Protein AF-T5AL82-F1 (afdb_monomer)

Radius of gyration: 29.07 Å; Cα contacts (8 Å, |Δi|>4): 959; chains: 1; bounding box: 71×79×79 Å

Structure (mmCIF, N/CA/C/O backbone):
data_AF-T5AL82-F1
#
_entry.id   AF-T5AL82-F1
#
loop_
_atom_site.group_PDB
_atom_site.id
_atom_site.type_symbol
_atom_site.label_atom_id
_atom_site.label_alt_id
_atom_site.label_comp_id
_atom_site.label_asym_id
_atom_site.label_entity_id
_atom_site.label_seq_id
_atom_site.pdbx_PDB_ins_code
_atom_site.Cartn_x
_atom_site.Cartn_y
_atom_site.Cartn_z
_atom_site.occupancy
_atom_site.B_iso_or_equiv
_atom_site.auth_seq_id
_atom_site.auth_comp_id
_atom_site.auth_asym_id
_atom_site.auth_atom_id
_atom_site.pdbx_PDB_model_num
ATOM 1 N N . MET A 1 1 ? -21.322 -21.524 13.231 1.00 63.53 1 MET A N 1
ATOM 2 C CA . MET A 1 1 ? -20.070 -21.260 12.496 1.00 63.53 1 MET A CA 1
ATOM 3 C C . MET A 1 1 ? -19.167 -22.462 12.692 1.00 63.53 1 MET A C 1
ATOM 5 O O . MET A 1 1 ? -19.103 -22.955 13.811 1.00 63.53 1 MET A O 1
ATOM 9 N N . THR A 1 2 ? -18.522 -22.931 11.628 1.00 70.38 2 THR A N 1
ATOM 10 C CA . THR A 1 2 ? -17.574 -24.053 11.644 1.00 70.38 2 THR A CA 1
ATOM 11 C C . THR A 1 2 ? -16.330 -23.557 10.926 1.00 70.38 2 THR A C 1
ATOM 13 O O . THR A 1 2 ? -16.463 -23.043 9.821 1.00 70.38 2 THR A O 1
ATOM 16 N N . LEU A 1 3 ? -15.159 -23.623 11.564 1.00 71.69 3 LEU A N 1
ATOM 17 C CA . LEU A 1 3 ? -13.972 -22.908 11.074 1.00 71.69 3 LEU A CA 1
ATOM 18 C C . LEU A 1 3 ? -13.303 -23.593 9.872 1.00 71.69 3 LEU A C 1
ATOM 20 O O . LEU A 1 3 ? -12.743 -22.909 9.027 1.00 71.69 3 LEU A O 1
ATOM 24 N N . GLY A 1 4 ? -13.414 -24.918 9.743 1.00 63.75 4 GLY A N 1
ATOM 25 C CA . GLY A 1 4 ? -12.887 -25.658 8.597 1.00 63.75 4 GLY A CA 1
ATOM 26 C C . GLY A 1 4 ? -13.668 -26.936 8.305 1.00 63.75 4 GLY A C 1
ATOM 27 O O . GLY A 1 4 ? -14.373 -27.456 9.171 1.00 63.75 4 GLY A O 1
ATOM 28 N N . THR A 1 5 ? -13.528 -27.431 7.075 1.00 57.62 5 THR A N 1
ATOM 29 C CA . THR A 1 5 ? -14.180 -28.652 6.562 1.00 57.62 5 THR A CA 1
ATOM 30 C C . THR A 1 5 ? -13.189 -29.645 5.939 1.00 57.62 5 THR A C 1
ATOM 32 O O . THR A 1 5 ? -13.616 -30.563 5.246 1.00 57.62 5 THR A O 1
ATOM 35 N N . ASP A 1 6 ? -11.883 -29.446 6.151 1.00 49.56 6 ASP A N 1
ATOM 36 C CA . ASP A 1 6 ? -10.809 -30.288 5.605 1.00 49.56 6 ASP A CA 1
ATOM 37 C C . ASP A 1 6 ? -10.928 -31.764 6.028 1.00 49.56 6 ASP A C 1
ATOM 39 O O . ASP A 1 6 ? -11.422 -32.085 7.111 1.00 49.56 6 ASP A O 1
ATOM 43 N N . ASP A 1 7 ? -10.428 -32.640 5.156 1.00 49.06 7 ASP A N 1
ATOM 44 C CA . ASP A 1 7 ? -10.637 -34.091 5.120 1.00 49.06 7 ASP A CA 1
ATOM 45 C C . ASP A 1 7 ? -10.522 -34.827 6.470 1.00 49.06 7 ASP A C 1
ATOM 47 O O . ASP A 1 7 ? -9.447 -35.254 6.881 1.00 49.06 7 ASP A O 1
ATOM 51 N N . ALA A 1 8 ? -11.675 -35.063 7.105 1.00 48.97 8 ALA A N 1
ATOM 52 C CA . ALA A 1 8 ? -11.978 -36.131 8.073 1.00 48.97 8 ALA A CA 1
ATOM 53 C C . ALA A 1 8 ? -11.085 -36.314 9.331 1.00 48.97 8 ALA A C 1
ATOM 55 O O . ALA A 1 8 ? -11.380 -37.192 10.145 1.00 48.97 8 ALA A O 1
ATOM 56 N N . GLU A 1 9 ? -10.034 -35.520 9.545 1.00 68.12 9 GLU A N 1
ATOM 57 C CA . GLU A 1 9 ? -9.151 -35.659 10.707 1.00 68.12 9 GLU A CA 1
ATOM 58 C C . GLU A 1 9 ? -9.795 -35.161 12.010 1.00 68.12 9 GLU A C 1
ATOM 60 O O . GLU A 1 9 ? -10.175 -33.995 12.149 1.00 68.12 9 GLU A O 1
ATOM 65 N N . SER A 1 10 ? -9.845 -36.041 13.012 1.00 83.88 10 SER A N 1
ATOM 66 C CA . SER A 1 10 ? -10.366 -35.720 14.342 1.00 83.88 10 SER A CA 1
ATOM 67 C C . SER A 1 10 ? -9.531 -34.652 15.049 1.00 83.88 10 SER A C 1
ATOM 69 O O . SER A 1 10 ? -8.334 -34.833 15.282 1.00 83.88 10 SER A O 1
ATOM 71 N N . VAL A 1 11 ? -10.188 -33.575 15.486 1.00 88.94 11 VAL A N 1
ATOM 72 C CA . VAL A 1 11 ? -9.633 -32.638 16.471 1.00 88.94 11 VAL A CA 1
ATOM 73 C C . VAL A 1 11 ? -9.728 -33.279 17.855 1.00 88.94 11 VAL A C 1
ATOM 75 O O . VAL A 1 11 ? -10.811 -33.652 18.302 1.00 88.94 11 VAL A O 1
ATOM 78 N N . LEU A 1 12 ? -8.585 -33.427 18.518 1.00 91.69 12 LEU A N 1
ATOM 79 C CA . LEU A 1 12 ? -8.435 -34.136 19.791 1.00 91.69 12 LEU A CA 1
ATOM 80 C C . LEU A 1 12 ? -8.218 -33.196 20.978 1.00 91.69 12 LEU A C 1
ATOM 82 O O . LEU A 1 12 ? -8.548 -33.547 22.107 1.00 91.69 12 LEU A O 1
ATOM 86 N N . SER A 1 13 ? -7.653 -32.013 20.737 1.00 93.25 13 SER A N 1
ATOM 87 C CA . SER A 1 13 ? -7.374 -31.026 21.780 1.00 93.25 13 SER A CA 1
ATOM 88 C C . SER A 1 13 ? -7.428 -29.598 21.238 1.00 93.25 13 SER A C 1
ATOM 90 O O . SER A 1 13 ? -7.190 -29.364 20.054 1.00 93.25 13 SER A O 1
ATOM 92 N N . LEU A 1 14 ? -7.757 -28.638 22.105 1.00 94.19 14 LEU A N 1
ATOM 93 C CA . LEU A 1 14 ? -7.869 -27.216 21.771 1.00 94.19 14 LEU A CA 1
ATOM 94 C C . LEU A 1 14 ? -7.135 -26.366 22.815 1.00 94.19 14 LEU A C 1
ATOM 96 O O . LEU A 1 14 ? -7.225 -26.652 24.007 1.00 94.19 14 LEU A O 1
ATOM 100 N N . ALA A 1 15 ? -6.482 -25.288 22.381 1.00 91.38 15 ALA A N 1
ATOM 101 C CA . ALA A 1 15 ? -5.982 -24.226 23.257 1.00 91.38 15 ALA A CA 1
ATOM 102 C C . ALA A 1 15 ? -6.268 -22.839 22.660 1.00 91.38 15 ALA A C 1
ATOM 104 O O . ALA A 1 15 ? -6.352 -22.690 21.443 1.00 91.38 15 ALA A O 1
ATOM 105 N N . LEU A 1 16 ? -6.406 -21.825 23.516 1.00 86.50 16 LEU A N 1
ATOM 106 C CA . LEU A 1 16 ? -6.705 -20.439 23.137 1.00 86.50 16 LEU A CA 1
ATOM 107 C C . LEU A 1 16 ? -5.589 -19.492 23.594 1.00 86.50 16 LEU A C 1
ATOM 109 O O . LEU A 1 16 ? -5.017 -19.685 24.668 1.00 86.50 16 LEU A O 1
ATOM 113 N N . ASP A 1 17 ? -5.321 -18.460 22.796 1.00 78.69 17 ASP A N 1
ATOM 114 C CA . ASP A 1 17 ? -4.384 -17.371 23.100 1.00 78.69 17 ASP A CA 1
ATOM 115 C C . ASP A 1 17 ? -4.904 -16.074 22.453 1.00 78.69 17 ASP A C 1
ATOM 117 O O . ASP A 1 17 ? -4.693 -15.828 21.268 1.00 78.69 17 ASP A O 1
ATOM 121 N N . GLY A 1 18 ? -5.684 -15.275 23.186 1.00 74.81 18 GLY A N 1
ATOM 122 C CA . GLY A 1 18 ? -6.405 -14.133 22.603 1.00 74.81 18 GLY A CA 1
ATOM 123 C C . GLY A 1 18 ? -7.427 -14.569 21.542 1.00 74.81 18 GLY A C 1
ATOM 124 O O . GLY A 1 18 ? -8.272 -15.419 21.817 1.00 74.81 18 GLY A O 1
ATOM 125 N N . SER A 1 19 ? -7.341 -13.997 20.337 1.00 75.50 19 SER A N 1
ATOM 126 C CA . SER A 1 19 ? -8.145 -14.369 19.159 1.00 75.50 19 SER A CA 1
ATOM 127 C C . SER A 1 19 ? -7.648 -15.632 18.436 1.00 75.50 19 SER A C 1
ATOM 129 O O . SER A 1 19 ? -8.269 -16.064 17.468 1.00 75.50 19 SER A O 1
ATOM 131 N N . PHE A 1 20 ? -6.559 -16.261 18.890 1.00 84.00 20 PHE A N 1
ATOM 132 C CA . PHE A 1 20 ? -5.975 -17.426 18.224 1.00 84.00 20 PHE A CA 1
ATOM 133 C C . PHE A 1 20 ? -6.449 -18.741 18.848 1.00 84.00 20 PHE A C 1
ATOM 135 O O . PHE A 1 20 ? -6.299 -18.966 20.052 1.00 84.00 20 PHE A O 1
ATOM 142 N N . LEU A 1 21 ? -6.961 -19.640 18.005 1.00 89.31 21 LEU A N 1
ATOM 143 C CA . LEU A 1 21 ? -7.309 -21.015 18.356 1.00 89.31 21 LEU A CA 1
ATOM 144 C C . LEU A 1 21 ? -6.255 -21.983 17.810 1.00 89.31 21 LEU A C 1
ATOM 146 O O . LEU A 1 21 ? -5.968 -22.009 16.614 1.00 89.31 21 LEU A O 1
ATOM 150 N N . TYR A 1 22 ? -5.727 -22.826 18.689 1.00 90.88 22 TYR A N 1
ATOM 151 C CA . TYR A 1 22 ? -4.831 -23.926 18.355 1.00 90.88 22 TYR A CA 1
ATOM 152 C C . TYR A 1 22 ? -5.618 -25.234 18.405 1.00 90.88 22 TYR A C 1
ATOM 154 O O . TYR A 1 22 ? -6.160 -25.574 19.457 1.00 90.88 22 TYR 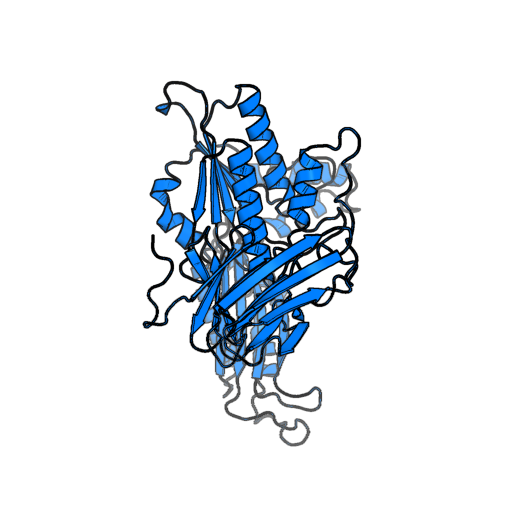A O 1
ATOM 162 N N . ALA A 1 23 ? -5.668 -25.969 17.295 1.00 92.06 23 ALA A N 1
ATOM 163 C CA . ALA A 1 23 ? -6.386 -27.238 17.186 1.00 92.06 23 ALA A CA 1
ATOM 164 C C . ALA A 1 23 ? -5.409 -28.402 16.975 1.00 92.06 23 ALA A C 1
ATOM 166 O O . ALA A 1 23 ? -4.762 -28.501 15.934 1.00 92.06 23 ALA A O 1
ATOM 167 N N . GLY A 1 24 ? -5.295 -29.274 17.976 1.00 91.94 24 GLY A N 1
ATOM 168 C CA . GLY A 1 24 ? -4.487 -30.489 17.939 1.00 91.94 24 GLY A CA 1
ATOM 169 C C . GLY A 1 24 ? -5.254 -31.619 17.262 1.00 91.94 24 GLY A C 1
ATOM 170 O O . GLY A 1 24 ? -6.375 -31.935 17.665 1.00 91.94 24 GLY A O 1
ATOM 171 N N . LYS A 1 25 ? -4.654 -32.211 16.233 1.00 91.62 25 LYS A N 1
ATOM 172 C CA . LYS A 1 25 ? -5.240 -33.241 15.368 1.00 91.62 25 LYS A CA 1
ATOM 173 C C . LYS A 1 25 ? -4.508 -34.583 15.507 1.00 91.62 25 LYS A C 1
ATOM 175 O O . LYS A 1 25 ? -3.579 -34.746 16.310 1.00 91.62 25 LYS A O 1
ATOM 180 N N . LEU A 1 26 ? -4.950 -35.550 14.707 1.00 90.25 26 LEU A N 1
ATOM 181 C CA . LEU A 1 26 ? -4.228 -36.785 14.408 1.00 90.25 26 LEU A CA 1
ATOM 182 C C . LEU A 1 26 ? -2.806 -36.500 13.892 1.00 90.25 26 LEU A C 1
ATOM 184 O O . LEU A 1 26 ? -2.430 -35.363 13.590 1.00 90.25 26 LEU A O 1
ATOM 188 N N . ASP A 1 27 ? -1.988 -37.550 13.832 1.00 87.94 27 ASP A N 1
ATOM 189 C CA . ASP A 1 27 ? -0.674 -37.519 13.181 1.00 87.94 27 ASP A CA 1
ATOM 190 C C . ASP A 1 27 ? 0.320 -36.480 13.747 1.00 87.94 27 ASP A C 1
ATOM 192 O O . ASP A 1 27 ? 1.355 -36.188 13.148 1.00 87.94 27 ASP A O 1
ATOM 196 N N . GLY A 1 28 ? 0.037 -35.912 14.920 1.00 88.75 28 GLY A N 1
ATOM 197 C CA . GLY A 1 28 ? 0.877 -34.907 15.565 1.00 88.75 28 GLY A CA 1
ATOM 198 C C . GLY A 1 28 ? 0.775 -33.505 14.967 1.00 88.75 28 GLY A C 1
ATOM 199 O O . GLY A 1 28 ? 1.698 -32.707 15.152 1.00 88.75 28 GLY A O 1
ATOM 200 N N . ILE A 1 29 ? -0.303 -33.203 14.241 1.00 91.50 29 ILE A N 1
ATOM 201 C CA . ILE A 1 29 ? -0.560 -31.890 13.641 1.00 91.50 29 ILE A CA 1
ATOM 202 C C . ILE A 1 29 ? -1.197 -30.935 14.667 1.00 91.50 29 ILE A C 1
ATOM 204 O O . ILE A 1 29 ? -2.069 -31.324 15.442 1.00 91.50 29 ILE A O 1
ATOM 208 N N . VAL A 1 30 ? -0.786 -29.665 14.647 1.00 91.12 30 VAL A N 1
ATOM 209 C CA . VAL A 1 30 ? -1.484 -28.545 15.295 1.00 91.12 30 VAL A CA 1
ATOM 210 C C . VAL A 1 30 ? -1.778 -27.475 14.249 1.00 91.12 30 VAL A C 1
ATOM 212 O O . VAL A 1 30 ? -0.859 -26.955 13.618 1.00 91.12 30 VAL A O 1
ATOM 215 N N . GLU A 1 31 ? -3.044 -27.122 14.071 1.00 89.94 31 GLU A N 1
ATOM 216 C CA . GLU A 1 31 ? -3.448 -25.979 13.249 1.00 89.94 31 GLU A CA 1
ATOM 217 C C . GLU A 1 31 ? -3.587 -24.715 14.096 1.00 89.94 31 GLU A C 1
ATOM 219 O O . GLU A 1 31 ? -4.031 -24.776 15.242 1.00 89.94 31 GLU A O 1
ATOM 224 N N . LEU A 1 32 ? -3.246 -23.571 13.506 1.00 86.25 32 LEU A N 1
ATOM 225 C CA . LEU A 1 32 ? -3.472 -22.241 14.060 1.00 86.25 32 LEU A CA 1
ATOM 226 C C . LEU A 1 32 ? -4.563 -21.536 13.254 1.00 86.25 32 LEU A C 1
ATOM 228 O O . LEU A 1 32 ? -4.419 -21.353 12.043 1.00 86.25 32 LEU A O 1
ATOM 232 N N . TRP A 1 33 ? -5.615 -21.117 13.944 1.00 84.81 33 TRP A N 1
ATOM 233 C CA . TRP A 1 33 ? -6.795 -20.459 13.398 1.00 84.81 33 TRP A CA 1
ATOM 234 C C . TRP A 1 33 ? -6.971 -19.069 14.011 1.00 84.81 33 TRP A C 1
ATOM 236 O O . TRP A 1 33 ? -6.780 -18.883 15.213 1.00 84.81 33 TRP A O 1
ATOM 246 N N . ASP A 1 34 ? -7.360 -18.111 13.178 1.00 79.31 34 ASP A N 1
ATOM 247 C CA . ASP A 1 34 ? -7.820 -16.783 13.577 1.00 79.31 34 ASP A CA 1
ATOM 248 C C . ASP A 1 34 ? -9.333 -16.839 13.840 1.00 79.31 34 ASP A C 1
ATOM 250 O O . ASP A 1 34 ? -10.096 -17.211 12.945 1.00 79.31 34 ASP A O 1
ATOM 254 N N . LEU A 1 35 ? -9.778 -16.521 15.058 1.00 80.75 35 LEU A N 1
ATOM 255 C CA . LEU A 1 35 ? -11.203 -16.501 15.409 1.00 80.75 35 LEU A CA 1
ATOM 256 C C . LEU A 1 35 ? -11.918 -15.226 14.951 1.00 80.75 35 LEU A C 1
ATOM 258 O O . LEU A 1 35 ? -13.134 -15.269 14.772 1.00 80.75 35 LEU A O 1
ATOM 262 N N . ASP A 1 36 ? -11.191 -14.125 14.751 1.00 74.75 36 ASP A N 1
ATOM 263 C CA . ASP A 1 36 ? -11.765 -12.843 14.340 1.00 74.75 36 ASP A CA 1
ATOM 264 C C . ASP A 1 36 ? -12.061 -12.837 12.831 1.00 74.75 36 ASP A C 1
ATOM 266 O O . ASP A 1 36 ? -13.087 -12.308 12.409 1.00 74.75 36 ASP A O 1
ATOM 270 N N . THR A 1 37 ? -11.199 -13.465 12.016 1.00 74.56 37 THR A N 1
ATOM 271 C CA . THR A 1 37 ? -11.371 -13.552 10.546 1.00 74.56 37 THR A CA 1
ATOM 272 C C . THR A 1 37 ? -11.741 -14.949 10.030 1.00 74.56 37 THR A C 1
ATOM 274 O O . THR A 1 37 ? -11.783 -15.160 8.817 1.00 74.56 37 THR A O 1
ATOM 277 N N . THR A 1 38 ? -11.900 -15.933 10.919 1.00 81.44 38 THR A N 1
ATOM 278 C CA . THR A 1 38 ? -12.155 -17.360 10.620 1.00 81.44 38 THR A CA 1
ATOM 279 C C . THR A 1 38 ? -11.158 -18.046 9.666 1.00 81.44 38 THR A C 1
ATOM 281 O O . THR A 1 38 ? -11.500 -19.050 9.045 1.00 81.44 38 THR A O 1
ATOM 284 N N . GLN A 1 39 ? -9.933 -17.532 9.505 1.00 76.12 39 GLN A N 1
ATOM 285 C CA . GLN A 1 39 ? -8.944 -18.063 8.548 1.00 76.12 39 GLN A CA 1
ATOM 286 C C . GLN A 1 39 ? -7.903 -18.972 9.229 1.00 76.12 39 GLN A C 1
ATOM 288 O O . GLN A 1 39 ? -7.448 -18.700 10.342 1.00 76.12 39 GLN A O 1
ATOM 293 N N . ARG A 1 40 ? -7.469 -20.040 8.542 1.00 83.88 40 ARG A N 1
ATOM 294 C CA . ARG A 1 40 ? -6.330 -20.873 8.975 1.00 83.88 40 ARG A CA 1
ATOM 295 C C . ARG A 1 40 ? -5.018 -20.170 8.636 1.00 83.88 40 ARG A C 1
ATOM 297 O O . ARG A 1 40 ? -4.749 -19.897 7.471 1.00 83.88 40 ARG A O 1
ATOM 304 N N . LEU A 1 41 ? -4.187 -19.925 9.645 1.00 75.81 41 LEU A N 1
ATOM 305 C CA . LEU A 1 41 ? -2.931 -19.181 9.515 1.00 75.81 41 LEU A CA 1
ATOM 306 C C . LEU A 1 41 ? -1.701 -20.079 9.364 1.00 75.81 41 LEU A C 1
ATOM 308 O O . LEU A 1 41 ? -0.718 -19.688 8.736 1.00 75.81 41 LEU A O 1
ATOM 312 N N . ARG A 1 42 ? -1.702 -21.261 9.996 1.00 78.69 42 ARG A N 1
ATOM 313 C CA . ARG A 1 42 ? -0.538 -22.161 10.009 1.00 78.69 42 ARG A CA 1
ATOM 314 C C . ARG A 1 42 ? -0.933 -23.608 10.285 1.00 78.69 42 ARG A C 1
ATOM 316 O O . ARG A 1 42 ? -1.899 -23.873 10.993 1.00 78.69 42 ARG A O 1
ATOM 323 N N . VAL A 1 43 ? -0.112 -24.529 9.788 1.00 85.25 43 VAL A N 1
ATOM 324 C CA . VAL A 1 43 ? -0.083 -25.941 10.184 1.00 85.25 43 VAL A CA 1
ATOM 325 C C . VAL A 1 43 ? 1.304 -26.233 10.768 1.00 85.25 43 VAL A C 1
ATOM 327 O O . VAL A 1 43 ? 2.316 -25.848 10.183 1.00 85.25 43 VAL A O 1
ATOM 330 N N . ILE A 1 44 ? 1.364 -26.866 11.939 1.00 85.62 44 ILE A N 1
ATOM 331 C CA . ILE A 1 44 ? 2.589 -27.165 12.693 1.00 85.62 44 ILE A CA 1
ATOM 332 C C . ILE A 1 44 ? 2.656 -28.681 12.914 1.00 85.62 44 ILE A C 1
ATOM 334 O O . ILE A 1 44 ? 1.765 -29.253 13.537 1.00 85.62 44 ILE A O 1
ATOM 338 N N . LYS A 1 45 ? 3.722 -29.351 12.458 1.00 88.38 45 LYS A N 1
ATOM 339 C CA . LYS A 1 45 ? 3.967 -30.769 12.783 1.00 88.38 45 LYS A CA 1
ATOM 340 C C . LYS A 1 45 ? 4.692 -30.848 14.132 1.00 88.38 45 LYS A C 1
ATOM 342 O O . LYS A 1 45 ? 5.911 -30.705 14.203 1.00 88.38 45 LYS A O 1
ATOM 347 N N . ALA A 1 46 ? 3.932 -31.010 15.212 1.00 86.25 46 ALA A N 1
ATOM 348 C CA . ALA A 1 46 ? 4.457 -31.052 16.575 1.00 86.25 46 ALA A CA 1
ATOM 349 C C . ALA A 1 46 ? 4.989 -32.447 16.961 1.00 86.25 46 ALA A C 1
ATOM 351 O O . ALA A 1 46 ? 6.014 -32.590 17.637 1.00 86.25 46 ALA A O 1
ATOM 352 N N . HIS A 1 47 ? 4.305 -33.504 16.518 1.00 89.81 47 HIS A N 1
ATOM 353 C CA . HIS A 1 47 ? 4.607 -34.891 16.883 1.00 89.81 47 HIS A CA 1
ATOM 354 C C . HIS A 1 47 ? 4.553 -35.843 15.682 1.00 89.81 47 HIS A C 1
ATOM 356 O O . HIS A 1 47 ? 4.248 -35.438 14.564 1.00 89.81 47 HIS A O 1
ATOM 362 N N . GLY A 1 48 ? 4.914 -37.106 15.923 1.00 87.88 48 GLY A N 1
ATOM 363 C CA . GLY A 1 48 ? 4.740 -38.217 14.977 1.00 87.88 48 GLY A CA 1
ATOM 364 C C . GLY A 1 48 ? 3.559 -39.126 15.338 1.00 87.88 48 GLY A C 1
ATOM 365 O O . GLY A 1 48 ? 3.535 -40.2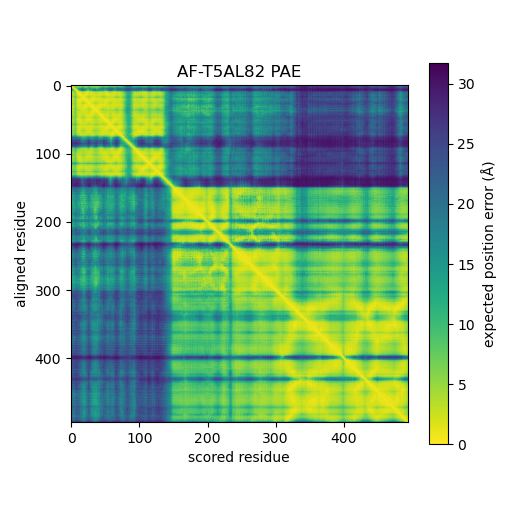75 14.920 1.00 87.88 48 GLY A O 1
ATOM 366 N N . ALA A 1 49 ? 2.655 -38.642 16.193 1.00 90.69 49 ALA A N 1
ATOM 367 C CA . ALA A 1 49 ? 1.437 -39.296 16.664 1.00 90.69 49 ALA A CA 1
ATOM 368 C C . ALA A 1 49 ? 0.486 -38.221 17.225 1.00 90.69 49 ALA A C 1
ATOM 370 O O . ALA A 1 49 ? 0.956 -37.143 17.592 1.00 90.69 49 ALA A O 1
ATOM 371 N N . ASP A 1 50 ? -0.815 -38.522 17.287 1.00 94.12 50 ASP A N 1
ATOM 372 C CA . ASP A 1 50 ? -1.922 -37.699 17.809 1.00 94.12 50 ASP A CA 1
ATOM 373 C C . ASP A 1 50 ? -1.543 -36.642 18.863 1.00 94.12 50 ASP A C 1
ATOM 375 O O . ASP A 1 50 ? -0.967 -36.985 19.900 1.00 94.12 50 ASP A O 1
ATOM 379 N N . VAL A 1 51 ? -1.979 -35.389 18.681 1.00 94.38 51 VAL A N 1
ATOM 380 C CA . VAL A 1 51 ? -1.853 -34.340 19.710 1.00 94.38 51 VAL A CA 1
ATOM 381 C C . VAL A 1 51 ? -3.023 -34.426 20.691 1.00 94.38 51 VAL A C 1
ATOM 383 O O . VAL A 1 51 ? -4.081 -33.825 20.501 1.00 94.38 51 VAL A O 1
ATOM 386 N N . THR A 1 52 ? -2.835 -35.199 21.756 1.00 94.56 52 THR A N 1
ATOM 387 C CA . THR A 1 52 ? -3.878 -35.515 22.743 1.00 94.56 52 THR A CA 1
ATOM 388 C C . THR A 1 52 ? -4.176 -34.383 23.718 1.00 94.56 52 THR A C 1
ATOM 390 O O . THR A 1 52 ? -5.265 -34.344 24.281 1.00 94.56 52 THR A O 1
ATOM 393 N N . SER A 1 53 ? -3.241 -33.455 23.935 1.00 94.56 53 SER A N 1
ATOM 394 C CA . SER A 1 53 ? -3.463 -32.292 24.797 1.00 94.56 53 SER A CA 1
ATOM 395 C C . SER A 1 53 ? -2.633 -31.089 24.341 1.00 94.56 53 SER A C 1
ATOM 397 O O . SER A 1 53 ? -1.467 -31.222 23.955 1.00 94.56 53 SER A O 1
ATOM 399 N N . LEU A 1 54 ? -3.253 -29.910 24.409 1.00 94.75 54 LEU A N 1
ATOM 400 C CA . LEU A 1 54 ? -2.670 -28.604 24.118 1.00 94.75 54 LEU A CA 1
ATOM 401 C C . LEU A 1 54 ? -2.973 -27.654 25.272 1.00 94.75 54 LEU A C 1
ATOM 403 O O . LEU A 1 54 ? -4.119 -27.566 25.701 1.00 94.75 54 LEU A O 1
ATOM 407 N N . HIS A 1 55 ? -1.977 -26.896 25.725 1.00 92.88 55 HIS A N 1
ATOM 408 C CA . HIS A 1 55 ? -2.169 -25.803 26.679 1.00 92.88 55 HIS A CA 1
ATOM 409 C C . HIS A 1 55 ? -1.315 -24.595 26.298 1.00 92.88 55 HIS A C 1
ATOM 411 O O . HIS A 1 55 ? -0.138 -24.733 25.970 1.00 92.88 55 HIS A O 1
ATOM 417 N N . MET A 1 56 ? -1.887 -23.396 26.402 1.00 88.50 56 MET A N 1
ATOM 418 C CA . MET A 1 56 ? -1.122 -22.153 26.330 1.00 88.50 56 MET A CA 1
ATOM 419 C C . MET A 1 56 ? -0.656 -21.748 27.731 1.00 88.50 56 MET A C 1
ATOM 421 O O . MET A 1 56 ? -1.428 -21.826 28.686 1.00 88.50 56 MET A O 1
ATOM 425 N N . GLY A 1 57 ? 0.594 -21.303 27.876 1.00 83.75 57 GLY A N 1
ATOM 426 C CA . GLY A 1 57 ? 1.078 -20.802 29.162 1.00 83.75 57 GLY A CA 1
ATOM 427 C C . GLY A 1 57 ? 2.443 -20.124 29.113 1.00 83.75 57 GLY A C 1
ATOM 428 O O . GLY A 1 57 ? 3.405 -20.661 28.567 1.00 83.75 57 GLY A O 1
ATOM 429 N N . TRP A 1 58 ? 2.522 -18.937 29.722 1.00 80.44 58 TRP A N 1
ATOM 430 C CA . TRP A 1 58 ? 3.725 -18.094 29.849 1.00 80.44 58 TRP A CA 1
ATOM 431 C C . TRP A 1 58 ? 4.383 -17.644 28.525 1.00 80.44 58 TRP A C 1
ATOM 433 O O . TRP A 1 58 ? 5.546 -17.248 28.535 1.00 80.44 58 TRP A O 1
ATOM 443 N N . GLY A 1 59 ? 3.654 -17.664 27.402 1.00 73.31 59 GLY A N 1
ATOM 444 C CA . GLY A 1 59 ? 4.200 -17.398 26.059 1.00 73.31 59 GLY A CA 1
ATOM 445 C C . GLY A 1 59 ? 4.713 -18.649 25.330 1.00 73.31 59 GLY A C 1
ATOM 446 O O . GLY A 1 59 ? 5.415 -18.536 24.323 1.00 73.31 59 GLY A O 1
ATOM 447 N N . TYR A 1 60 ? 4.364 -19.836 25.836 1.00 84.12 60 TYR A N 1
ATOM 448 C CA . TYR A 1 60 ? 4.672 -21.130 25.236 1.00 84.12 60 TYR A CA 1
ATOM 449 C C . TYR A 1 60 ? 3.402 -21.917 24.908 1.00 84.12 60 TYR A C 1
ATOM 451 O O . TYR A 1 60 ? 2.499 -22.022 25.742 1.00 84.12 60 TYR A O 1
ATOM 459 N N . LEU A 1 61 ? 3.401 -22.564 23.742 1.00 89.81 61 LEU A N 1
ATOM 460 C CA . LEU A 1 61 ? 2.454 -23.626 23.420 1.00 89.81 61 LEU A CA 1
ATOM 461 C C . LEU A 1 61 ? 3.021 -24.953 23.940 1.00 89.81 61 LEU A C 1
ATOM 463 O O . LEU A 1 61 ? 4.052 -25.441 23.466 1.00 89.81 61 LEU A O 1
ATOM 467 N N . TRP A 1 62 ? 2.346 -25.535 24.923 1.00 93.06 62 TRP A N 1
ATOM 468 C CA . TRP A 1 62 ? 2.642 -26.855 25.464 1.00 93.06 62 TRP A CA 1
ATOM 469 C C . TRP A 1 62 ? 1.817 -27.894 24.716 1.00 93.06 62 TRP A C 1
ATOM 471 O O . TRP A 1 62 ? 0.610 -27.736 24.538 1.00 93.06 62 TRP A O 1
ATOM 481 N N . THR A 1 63 ? 2.483 -28.952 24.266 1.00 94.88 63 THR A N 1
ATOM 482 C CA . THR A 1 63 ? 1.884 -30.016 23.456 1.00 94.88 63 THR A CA 1
ATOM 483 C C . THR A 1 63 ? 2.214 -31.370 24.074 1.00 94.88 63 THR A C 1
ATOM 485 O O . THR A 1 63 ? 3.356 -31.606 24.480 1.00 94.88 63 THR A O 1
ATOM 488 N N . ALA A 1 64 ? 1.239 -32.270 24.120 1.00 95.56 64 ALA A N 1
ATOM 489 C CA . ALA A 1 64 ? 1.425 -33.655 24.533 1.00 95.56 64 ALA A CA 1
ATOM 490 C C . ALA A 1 64 ? 0.810 -34.606 23.502 1.00 95.56 64 ALA A C 1
ATOM 492 O O . ALA A 1 64 ? -0.139 -34.247 22.801 1.00 95.56 64 ALA A O 1
ATOM 493 N N . SER A 1 65 ? 1.397 -35.798 23.385 1.00 95.31 65 SER A N 1
ATOM 494 C CA . SER A 1 65 ? 1.129 -36.722 22.286 1.00 95.31 65 SER A CA 1
ATOM 495 C C . SER A 1 65 ? 0.880 -38.160 22.739 1.00 95.31 65 SER A C 1
ATOM 497 O O . SER A 1 65 ? 1.353 -38.612 23.788 1.00 95.31 65 SER A O 1
ATOM 499 N N . ALA A 1 66 ? 0.171 -38.909 21.894 1.00 93.88 66 ALA A N 1
ATOM 500 C CA . ALA A 1 66 ? -0.139 -40.320 22.101 1.00 93.88 66 ALA A CA 1
ATOM 501 C C . ALA A 1 66 ? 1.075 -41.263 22.171 1.00 93.88 66 ALA A C 1
ATOM 503 O O . ALA A 1 66 ? 0.915 -42.409 22.577 1.00 93.88 66 ALA A O 1
ATOM 504 N N . ASN A 1 67 ? 2.275 -40.800 21.814 1.00 92.75 67 ASN A N 1
ATOM 505 C CA . ASN A 1 67 ? 3.522 -41.567 21.916 1.00 92.75 67 ASN A CA 1
ATOM 506 C C . ASN A 1 67 ? 4.330 -41.307 23.210 1.00 92.75 67 ASN A C 1
ATOM 508 O O . ASN A 1 67 ? 5.519 -41.620 23.254 1.00 92.75 67 ASN A O 1
ATOM 512 N N . GLY A 1 68 ? 3.740 -40.661 24.220 1.00 91.75 68 GLY A N 1
ATOM 513 C CA . GLY A 1 68 ? 4.418 -40.355 25.486 1.00 91.75 68 GLY A CA 1
ATOM 514 C C . GLY A 1 68 ? 5.366 -39.153 25.437 1.00 91.75 68 GLY A C 1
ATOM 515 O O . GLY A 1 68 ? 5.957 -38.784 26.456 1.00 91.75 68 GLY A O 1
ATOM 516 N N . CYS A 1 69 ? 5.520 -38.496 24.281 1.00 95.19 69 CYS A N 1
ATOM 517 C CA . CYS A 1 69 ? 6.279 -37.252 24.181 1.00 95.19 69 CYS A CA 1
ATOM 518 C C . CYS A 1 69 ? 5.454 -36.032 24.604 1.00 95.19 69 CYS A C 1
ATOM 520 O O . CYS A 1 69 ? 4.330 -35.826 24.143 1.00 95.19 69 CYS A O 1
ATOM 522 N N . ALA A 1 70 ? 6.093 -35.149 25.367 1.00 94.50 70 ALA A N 1
ATOM 523 C CA . ALA A 1 70 ? 5.691 -33.756 25.504 1.00 94.50 70 ALA A CA 1
ATOM 524 C C . ALA A 1 70 ? 6.665 -32.851 24.732 1.00 94.50 70 ALA A C 1
ATOM 526 O O . ALA A 1 70 ? 7.816 -33.215 24.459 1.00 94.50 70 ALA A O 1
ATOM 527 N N . SER A 1 71 ? 6.205 -31.679 24.298 1.00 92.25 71 SER A N 1
ATOM 528 C CA . SER A 1 71 ? 7.044 -30.694 23.603 1.00 92.25 71 SER A CA 1
ATOM 529 C C . SER A 1 71 ? 6.563 -29.265 23.841 1.00 92.25 71 SER A C 1
ATOM 531 O O . SER A 1 71 ? 5.361 -28.990 23.807 1.00 92.25 71 SER A O 1
ATOM 533 N N . ARG A 1 72 ? 7.519 -28.358 24.064 1.00 90.31 72 ARG A N 1
ATOM 534 C CA . ARG A 1 72 ? 7.308 -26.928 24.320 1.00 90.31 72 ARG A CA 1
ATOM 535 C C . ARG A 1 72 ? 7.696 -26.127 23.082 1.00 90.31 72 ARG A C 1
ATOM 537 O O . ARG A 1 72 ? 8.851 -26.185 22.660 1.00 90.31 72 ARG A O 1
ATOM 544 N N . TYR A 1 73 ? 6.765 -25.346 22.552 1.00 84.44 73 TYR A N 1
ATOM 545 C CA . TYR A 1 73 ? 6.980 -24.461 21.409 1.00 84.44 73 TYR A CA 1
ATOM 546 C C . TYR A 1 73 ? 6.956 -22.995 21.841 1.00 84.44 73 TYR A C 1
ATOM 548 O O . TYR A 1 73 ? 6.180 -22.611 22.718 1.00 84.44 73 TYR A O 1
ATOM 556 N N . SER A 1 74 ? 7.788 -22.166 21.214 1.00 77.56 74 SER A N 1
ATOM 557 C CA . SER A 1 74 ? 7.641 -20.707 21.260 1.00 77.56 74 SER A CA 1
ATOM 558 C C . SER A 1 74 ? 6.355 -20.282 20.543 1.00 77.56 74 SER A C 1
ATOM 560 O O . SER A 1 74 ? 6.008 -20.849 19.511 1.00 77.56 74 SER A O 1
ATOM 562 N N . THR A 1 75 ? 5.672 -19.245 21.025 1.00 72.12 75 THR A N 1
ATOM 563 C CA . THR A 1 75 ? 4.676 -18.503 20.219 1.00 72.12 75 THR A CA 1
ATOM 564 C C . THR A 1 75 ? 5.223 -17.115 19.880 1.00 72.12 75 THR A C 1
ATOM 566 O O . THR A 1 75 ? 6.324 -16.767 20.315 1.00 72.12 75 THR A O 1
ATOM 569 N N . ALA A 1 76 ? 4.487 -16.272 19.147 1.00 57.91 76 ALA A N 1
ATOM 570 C CA . ALA A 1 76 ? 4.896 -14.870 18.995 1.00 57.91 76 ALA A CA 1
ATOM 571 C C . ALA A 1 76 ? 4.950 -14.090 20.329 1.00 57.91 76 ALA A C 1
ATOM 573 O O . ALA A 1 76 ? 5.595 -13.047 20.392 1.00 57.91 76 ALA A O 1
ATOM 574 N N . HIS A 1 77 ? 4.355 -14.604 21.415 1.00 55.00 77 HIS A N 1
ATOM 575 C CA . HIS A 1 77 ? 4.464 -14.013 22.756 1.00 55.00 77 HIS A CA 1
ATOM 576 C C . HIS A 1 77 ? 5.759 -14.384 23.504 1.00 55.00 77 HIS A C 1
ATOM 578 O O . HIS A 1 77 ? 5.995 -13.860 24.593 1.00 55.00 77 HIS A O 1
ATOM 584 N N . TYR A 1 78 ? 6.618 -15.241 22.937 1.00 45.53 78 TYR A N 1
ATOM 585 C CA . TYR A 1 78 ? 7.848 -15.731 23.579 1.00 45.53 78 TYR A CA 1
ATOM 586 C C . TYR A 1 78 ? 8.764 -14.599 24.088 1.00 45.53 78 TYR A C 1
ATOM 588 O O . TYR A 1 78 ? 9.300 -14.697 25.187 1.00 45.53 78 TYR A O 1
ATOM 596 N N . GLY A 1 79 ? 8.875 -13.489 23.345 1.00 42.22 79 GLY A N 1
ATOM 597 C CA . GLY A 1 79 ? 9.703 -12.331 23.716 1.00 42.22 79 GLY A CA 1
ATOM 598 C C . GLY A 1 79 ? 9.071 -11.324 24.690 1.00 42.22 79 GLY A C 1
ATOM 599 O O . GLY A 1 79 ? 9.712 -10.329 25.007 1.00 42.22 79 GLY A O 1
ATOM 600 N N . ALA A 1 80 ? 7.831 -11.528 25.153 1.00 46.00 80 ALA A N 1
ATOM 601 C CA . ALA A 1 80 ? 7.142 -10.561 26.022 1.00 46.00 80 ALA A CA 1
ATOM 602 C C . ALA A 1 80 ? 7.470 -10.721 27.522 1.00 46.00 80 ALA A C 1
ATOM 604 O O . ALA A 1 80 ? 7.291 -9.782 28.290 1.00 46.00 80 ALA A O 1
ATOM 605 N N . ASN A 1 81 ? 7.940 -11.905 27.940 1.00 41.03 81 ASN A N 1
ATOM 606 C CA . ASN A 1 81 ? 8.160 -12.267 29.351 1.00 41.03 81 ASN A CA 1
ATOM 607 C C . ASN A 1 81 ? 9.625 -12.613 29.686 1.00 41.03 81 ASN A C 1
ATOM 609 O O . ASN A 1 81 ? 9.911 -13.102 30.782 1.00 41.03 81 ASN A O 1
ATOM 613 N N . CYS A 1 82 ? 10.558 -12.406 28.755 1.00 37.34 82 CYS A N 1
ATOM 614 C CA . CYS A 1 82 ? 11.986 -12.619 28.970 1.00 37.34 82 CYS A CA 1
ATOM 615 C C . CYS A 1 82 ? 12.808 -11.560 28.222 1.00 37.34 82 CYS A C 1
ATOM 617 O O . CYS A 1 82 ? 12.451 -11.145 27.123 1.00 37.34 82 CYS A O 1
ATOM 619 N N . HIS A 1 83 ? 13.937 -11.137 28.798 1.00 38.16 83 HIS A N 1
ATOM 620 C CA . HIS A 1 83 ? 14.854 -10.169 28.179 1.00 38.16 83 HIS A CA 1
ATOM 621 C C . HIS A 1 83 ? 15.729 -10.808 27.078 1.00 38.16 83 HIS A C 1
ATOM 623 O O . HIS A 1 83 ? 16.945 -10.623 27.048 1.00 38.16 83 HIS A O 1
ATOM 629 N N . ALA A 1 84 ? 15.123 -11.600 26.191 1.00 37.22 84 ALA A N 1
ATOM 630 C CA . ALA A 1 84 ? 15.778 -12.095 24.987 1.00 37.22 84 ALA A CA 1
ATOM 631 C C . ALA A 1 84 ? 15.922 -10.954 23.965 1.00 37.22 84 ALA A C 1
ATOM 633 O O . ALA A 1 84 ? 15.013 -10.140 23.795 1.00 37.22 84 ALA A O 1
ATOM 634 N N . SER A 1 85 ? 17.066 -10.886 23.281 1.00 35.31 85 SER A N 1
ATOM 635 C CA . SER A 1 85 ? 17.370 -9.812 22.329 1.00 35.31 85 SER A CA 1
ATOM 636 C C . SER A 1 85 ? 16.304 -9.714 21.223 1.00 35.31 85 SER A C 1
ATOM 638 O O . SER A 1 85 ? 16.017 -10.727 20.581 1.00 35.31 85 SER A O 1
ATOM 640 N N . PRO A 1 86 ? 15.743 -8.524 20.929 1.00 39.47 86 PRO A N 1
ATOM 641 C CA . PRO A 1 86 ? 14.612 -8.364 20.007 1.00 39.47 86 PRO A CA 1
ATOM 642 C C . PRO A 1 86 ? 15.014 -8.415 18.514 1.00 39.47 86 PRO A C 1
ATOM 644 O O . PRO A 1 86 ? 14.624 -7.542 17.740 1.00 39.47 86 PRO A O 1
ATOM 647 N N . GLY A 1 87 ? 15.783 -9.435 18.112 1.00 38.44 87 GLY A N 1
ATOM 648 C CA . GLY A 1 87 ? 16.310 -9.626 16.753 1.00 38.44 87 GLY A CA 1
ATOM 649 C C . GLY A 1 87 ? 15.668 -10.778 15.968 1.00 38.44 87 GLY A C 1
ATOM 650 O O . GLY A 1 87 ? 15.107 -10.552 14.896 1.00 38.44 87 GLY A O 1
ATOM 651 N N . ASP A 1 88 ? 15.726 -12.007 16.491 1.00 37.28 88 ASP A N 1
ATOM 652 C CA . ASP A 1 88 ? 15.475 -13.219 15.694 1.00 37.28 88 ASP A CA 1
ATOM 653 C C . ASP A 1 88 ? 13.991 -13.575 15.515 1.00 37.28 88 ASP A C 1
ATOM 655 O O . ASP A 1 88 ? 13.415 -14.455 16.157 1.00 37.28 88 ASP A O 1
ATOM 659 N N . VAL A 1 89 ? 13.407 -12.924 14.514 1.00 42.69 89 VAL A N 1
ATOM 660 C CA . VAL A 1 89 ? 12.140 -13.255 13.841 1.00 42.69 89 VAL A CA 1
ATOM 661 C C . VAL A 1 89 ? 11.956 -14.757 13.565 1.00 42.69 89 VAL A C 1
ATOM 663 O O . VAL A 1 89 ? 10.843 -15.278 13.640 1.00 42.69 89 VAL A O 1
ATOM 666 N N . THR A 1 90 ? 13.046 -15.463 13.263 1.00 41.53 90 THR A N 1
ATOM 667 C CA . THR A 1 90 ? 13.086 -16.890 12.905 1.00 41.53 90 THR A CA 1
ATOM 668 C C . THR A 1 90 ? 12.606 -17.832 14.014 1.00 41.53 90 THR A C 1
ATOM 670 O O . THR A 1 90 ? 12.343 -19.002 13.734 1.00 41.53 90 THR A O 1
ATOM 673 N N . GLN A 1 91 ? 12.472 -17.361 15.260 1.00 50.34 91 GLN A N 1
ATOM 674 C CA . GLN A 1 91 ? 12.205 -18.204 16.431 1.00 50.34 91 GLN A CA 1
ATOM 675 C C . GLN A 1 91 ? 10.718 -18.499 16.721 1.00 50.34 91 GLN A C 1
ATOM 677 O O . GLN A 1 91 ? 10.445 -19.242 17.663 1.00 50.34 91 GLN A O 1
ATOM 682 N N . LYS A 1 92 ? 9.738 -17.978 15.961 1.00 60.72 92 LYS A N 1
ATOM 683 C CA . LYS A 1 92 ? 8.299 -18.270 16.189 1.00 60.72 92 LYS A CA 1
ATOM 684 C C . LYS A 1 92 ? 7.939 -19.729 15.851 1.00 60.72 92 LYS A C 1
ATOM 686 O O . LYS A 1 92 ? 8.218 -20.189 14.746 1.00 60.72 92 LYS A O 1
ATOM 691 N N . TYR A 1 93 ? 7.252 -20.426 16.762 1.00 70.25 93 TYR A N 1
ATOM 692 C CA . TYR A 1 93 ? 6.808 -21.826 16.616 1.00 70.25 93 TYR A CA 1
ATOM 693 C C . TYR A 1 93 ? 7.928 -22.850 16.387 1.00 70.25 93 TYR A C 1
ATOM 695 O O . TYR A 1 93 ? 7.712 -23.901 15.782 1.00 70.25 93 TYR A O 1
ATOM 703 N N . GLN A 1 94 ? 9.116 -22.585 16.931 1.00 75.69 94 GLN A N 1
ATOM 704 C CA . GLN A 1 94 ? 10.176 -23.586 17.033 1.00 75.69 94 GLN A CA 1
ATOM 705 C C . GLN A 1 94 ? 9.960 -24.490 18.253 1.00 75.69 94 GLN A C 1
ATOM 707 O O . GLN A 1 94 ? 9.487 -24.046 19.301 1.00 75.69 94 GLN A O 1
ATOM 712 N N . CYS A 1 95 ? 10.354 -25.760 18.136 1.00 81.25 95 CYS A N 1
ATOM 713 C CA . CYS A 1 95 ? 10.386 -26.695 19.259 1.00 81.25 95 CYS A CA 1
ATOM 714 C C . CYS A 1 95 ? 11.556 -26.346 20.196 1.00 81.25 95 CYS A C 1
ATOM 716 O O . CYS A 1 95 ? 12.688 -26.765 19.968 1.00 81.25 95 CYS A O 1
ATOM 718 N N . LEU A 1 96 ? 11.274 -25.618 21.278 1.00 82.38 96 LEU A N 1
ATOM 719 C CA . LEU A 1 96 ? 12.253 -25.223 22.301 1.00 82.38 96 LEU A CA 1
ATOM 720 C C . LEU A 1 96 ? 12.699 -26.387 23.199 1.00 82.38 96 LEU A C 1
ATOM 722 O O . LEU A 1 96 ? 13.621 -26.240 24.000 1.00 82.38 96 LEU A O 1
ATOM 726 N N . GLY A 1 97 ? 12.004 -27.521 23.133 1.00 83.00 97 GLY A N 1
ATOM 727 C CA . GLY A 1 97 ? 1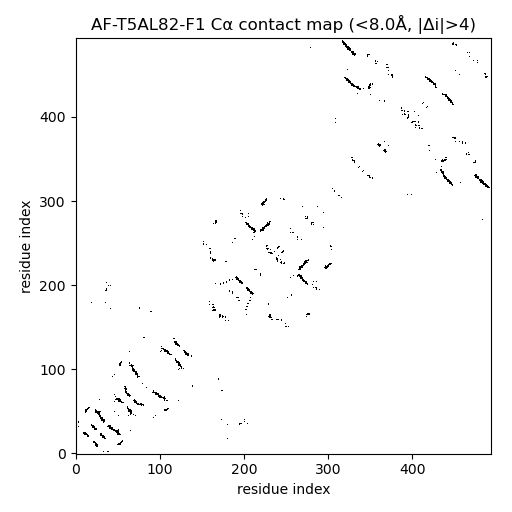2.362 -28.738 23.848 1.00 83.00 97 GLY A CA 1
ATOM 728 C C . GLY A 1 97 ? 11.330 -29.836 23.631 1.00 83.00 97 GLY A C 1
ATOM 729 O O . GLY A 1 97 ? 10.127 -29.576 23.664 1.00 83.00 97 GLY A O 1
ATOM 730 N N . LYS A 1 98 ? 11.815 -31.063 23.440 1.00 90.75 98 LYS A N 1
ATOM 731 C CA . LYS A 1 98 ? 11.024 -32.286 23.305 1.00 90.75 98 LYS A CA 1
ATOM 732 C C . LYS A 1 98 ? 11.604 -33.347 24.225 1.00 90.75 98 LYS A C 1
ATOM 734 O O . LYS A 1 98 ? 12.810 -33.572 24.210 1.00 90.75 98 LYS A O 1
ATOM 739 N N . TRP A 1 99 ? 10.755 -33.972 25.029 1.00 93.25 99 TRP A N 1
ATOM 740 C CA . TRP A 1 99 ? 11.153 -35.007 25.978 1.00 93.25 99 TRP A CA 1
ATOM 741 C C . TRP A 1 99 ? 10.088 -36.097 26.035 1.00 93.25 99 TRP A C 1
ATOM 743 O O . TRP A 1 99 ? 8.921 -35.869 25.703 1.00 93.25 99 TRP A O 1
ATOM 753 N N . ARG A 1 100 ? 10.491 -37.298 26.450 1.00 93.88 100 ARG A N 1
ATOM 754 C CA . ARG A 1 100 ? 9.540 -38.335 26.837 1.00 93.88 100 ARG A CA 1
ATOM 755 C C . ARG A 1 100 ? 9.069 -38.013 28.251 1.00 93.88 100 ARG A C 1
ATOM 757 O O . ARG A 1 100 ? 9.896 -37.867 29.147 1.00 93.88 100 ARG A O 1
ATOM 764 N N . ALA A 1 101 ? 7.766 -37.815 28.409 1.00 92.69 101 ALA A N 1
ATOM 765 C CA . ALA A 1 101 ? 7.142 -37.503 29.689 1.00 92.69 101 ALA A CA 1
ATOM 766 C C . ALA A 1 101 ? 6.491 -38.734 30.337 1.00 92.69 101 ALA A C 1
ATOM 768 O O . ALA A 1 101 ? 6.314 -38.752 31.552 1.00 92.69 101 ALA A O 1
ATOM 769 N N . HIS A 1 102 ? 6.149 -39.723 29.507 1.00 95.19 102 HIS A N 1
ATOM 770 C CA . HIS A 1 102 ? 5.449 -40.957 29.846 1.00 95.19 102 HIS A CA 1
ATOM 771 C C . HIS A 1 102 ? 5.936 -42.097 28.941 1.00 95.19 102 HIS A C 1
ATOM 773 O O . HIS A 1 102 ? 6.369 -41.868 27.804 1.00 95.19 102 HIS A O 1
ATOM 779 N N . GLU A 1 103 ? 5.853 -43.331 29.426 1.00 92.06 103 GLU A N 1
ATOM 780 C CA . GLU A 1 103 ? 6.004 -44.517 28.588 1.00 92.06 103 GLU A CA 1
ATOM 781 C C . GLU A 1 103 ? 4.760 -44.729 27.705 1.00 92.06 103 GLU A C 1
ATOM 783 O O . GLU A 1 103 ? 4.909 -45.142 26.551 1.00 92.06 103 GLU A O 1
ATOM 788 N N . GLY A 1 104 ? 3.569 -44.391 28.223 1.00 89.75 104 GLY A N 1
ATOM 789 C CA . GLY A 1 104 ? 2.259 -44.538 27.577 1.00 89.75 104 GLY A CA 1
ATOM 790 C C . GLY A 1 104 ? 1.712 -43.302 26.836 1.00 89.75 104 GLY A C 1
ATOM 791 O O . GLY A 1 104 ? 2.366 -42.271 26.683 1.00 89.75 104 GLY A O 1
ATOM 792 N N . LYS A 1 105 ? 0.460 -43.407 26.370 1.00 93.81 105 LYS A N 1
ATOM 793 C CA . LYS A 1 105 ? -0.320 -42.343 25.710 1.00 93.81 105 LYS A CA 1
ATOM 794 C C . LYS A 1 105 ? -0.742 -41.299 26.740 1.00 93.81 105 LYS A C 1
ATOM 796 O O . LYS A 1 105 ? -1.559 -41.588 27.612 1.00 93.81 105 LYS A O 1
ATOM 801 N N . ILE A 1 106 ? -0.232 -40.072 26.606 1.00 95.62 106 ILE A N 1
ATOM 802 C CA . ILE A 1 106 ? -0.664 -38.938 27.435 1.00 95.62 106 ILE A CA 1
ATOM 803 C C . ILE A 1 106 ? -2.135 -38.649 27.127 1.00 95.62 106 ILE A C 1
ATOM 805 O O . ILE A 1 106 ? -2.506 -38.525 25.959 1.00 95.62 106 ILE A O 1
ATOM 809 N N . LEU A 1 107 ? -2.966 -38.557 28.164 1.00 93.38 107 LEU A N 1
ATOM 810 C CA . LEU A 1 107 ? -4.413 -38.331 28.063 1.00 93.38 107 LEU A CA 1
ATOM 811 C C . LEU A 1 107 ? -4.809 -36.917 28.493 1.00 93.38 107 LEU A C 1
ATOM 813 O O . LEU A 1 107 ? -5.782 -36.373 27.980 1.00 93.38 107 LEU A O 1
ATOM 817 N N . ALA A 1 108 ? -4.051 -36.316 29.410 1.00 93.19 108 ALA A N 1
ATOM 818 C CA . ALA A 1 108 ? -4.269 -34.957 29.880 1.00 93.19 108 ALA A CA 1
ATOM 819 C C . ALA A 1 108 ? -2.939 -34.254 30.168 1.00 93.19 108 ALA A C 1
ATOM 821 O O . ALA A 1 108 ? -1.925 -34.888 30.478 1.00 93.19 108 ALA A O 1
ATOM 822 N N . SER A 1 109 ? -2.957 -32.926 30.113 1.00 95.12 109 SER A N 1
ATOM 823 C CA . SER A 1 109 ? -1.898 -32.095 30.672 1.00 95.12 109 SER A CA 1
ATOM 824 C C . SER A 1 109 ? -2.487 -30.878 31.387 1.00 95.12 109 SER A C 1
ATOM 826 O O . SER A 1 109 ? -3.695 -30.657 31.347 1.00 95.12 109 SER A O 1
ATOM 828 N N . ALA A 1 110 ? -1.651 -30.127 32.097 1.00 92.81 110 ALA A N 1
ATOM 829 C CA . ALA A 1 110 ? -2.010 -28.851 32.702 1.00 92.81 110 ALA A CA 1
ATOM 830 C C . ALA A 1 110 ? -0.773 -27.952 32.823 1.00 92.81 110 ALA A C 1
ATOM 832 O O . ALA A 1 110 ? 0.356 -28.431 32.928 1.00 92.81 110 ALA A O 1
ATOM 833 N N . VAL A 1 111 ? -0.992 -26.638 32.853 1.00 92.06 111 VAL A N 1
ATOM 834 C CA . VAL A 1 111 ? 0.050 -25.623 33.060 1.00 92.06 111 VAL A CA 1
ATOM 835 C C . VAL A 1 111 ? -0.368 -24.763 34.251 1.00 92.06 111 VAL A C 1
ATOM 837 O O . VAL A 1 111 ? -1.472 -24.223 34.249 1.00 92.06 111 VAL A O 1
ATOM 840 N N . THR A 1 112 ? 0.473 -24.649 35.282 1.00 90.00 112 THR A N 1
ATOM 841 C CA . THR A 1 112 ? 0.137 -23.901 36.506 1.00 90.00 112 THR A CA 1
ATOM 842 C C . THR A 1 112 ? 1.360 -23.297 37.197 1.00 90.00 112 THR A C 1
ATOM 844 O O . THR A 1 112 ? 2.469 -23.825 37.103 1.00 90.00 112 THR A O 1
ATOM 847 N N . THR A 1 113 ? 1.168 -22.185 37.905 1.00 86.94 113 THR A N 1
ATOM 848 C CA . THR A 1 113 ? 2.195 -21.548 38.741 1.00 86.94 113 THR A CA 1
ATOM 849 C C . THR A 1 113 ? 1.861 -21.808 40.211 1.00 86.94 113 THR A C 1
ATOM 851 O O . THR A 1 113 ? 0.741 -21.534 40.637 1.00 86.94 113 THR A O 1
ATOM 854 N N . TYR A 1 114 ? 2.817 -22.305 40.997 1.00 84.00 114 TYR A N 1
ATOM 855 C CA . TYR A 1 114 ? 2.661 -22.518 42.438 1.00 84.00 114 TYR A CA 1
ATOM 856 C C . TYR A 1 114 ? 3.917 -22.035 43.177 1.00 84.00 114 TYR A C 1
ATOM 858 O O . TYR A 1 114 ? 5.026 -22.509 42.920 1.00 84.00 114 TYR A O 1
ATOM 866 N N . GLY A 1 115 ? 3.751 -21.044 44.059 1.00 83.31 115 GLY A N 1
ATOM 867 C CA . GLY A 1 115 ? 4.868 -20.202 44.503 1.00 83.31 115 GLY A CA 1
ATOM 868 C C . GLY A 1 115 ? 5.533 -19.496 43.313 1.00 83.31 115 GLY A C 1
ATOM 869 O O . GLY A 1 115 ? 4.875 -19.197 42.319 1.00 83.31 115 GLY A O 1
ATOM 870 N N . ASP A 1 116 ? 6.851 -19.302 43.371 1.00 79.75 116 ASP A N 1
ATOM 871 C CA . ASP A 1 116 ? 7.637 -18.729 42.264 1.00 79.75 116 ASP A CA 1
ATOM 872 C C . ASP A 1 116 ? 7.929 -19.733 41.126 1.00 79.75 116 ASP A C 1
ATOM 874 O O . ASP A 1 116 ? 8.670 -19.428 40.183 1.00 79.75 116 ASP A O 1
ATOM 878 N N . HIS A 1 117 ? 7.380 -20.951 41.208 1.00 80.00 117 HIS A N 1
ATOM 879 C CA . HIS A 1 117 ? 7.670 -22.048 40.291 1.00 80.00 117 HIS A CA 1
ATOM 880 C C . HIS A 1 117 ? 6.535 -22.311 39.298 1.00 80.00 117 HIS A C 1
ATOM 882 O O . HIS A 1 117 ? 5.352 -22.359 39.629 1.00 80.00 117 HIS A O 1
ATOM 888 N N . LYS A 1 118 ? 6.944 -22.516 38.047 1.00 87.69 118 LYS A N 1
ATOM 889 C CA . LYS A 1 118 ? 6.104 -22.825 36.891 1.00 87.69 118 LYS A CA 1
ATOM 890 C C . LYS A 1 118 ? 6.145 -24.330 36.630 1.00 87.69 118 LYS A C 1
ATOM 892 O O . LYS A 1 118 ? 7.233 -24.865 36.405 1.00 87.69 118 LYS A O 1
ATOM 897 N N . TYR A 1 119 ? 4.989 -24.985 36.636 1.00 91.81 119 TYR A N 1
ATOM 898 C CA . TYR A 1 119 ? 4.836 -26.430 36.475 1.00 91.81 119 TYR A CA 1
ATOM 899 C C . TYR A 1 119 ? 3.985 -26.782 35.253 1.00 91.81 119 TYR A C 1
ATOM 901 O O . TYR A 1 119 ? 2.854 -26.318 35.110 1.00 91.81 119 TYR A O 1
ATOM 909 N N . PHE A 1 120 ? 4.520 -27.648 34.399 1.00 93.75 120 PHE A N 1
ATOM 910 C CA . PHE A 1 120 ? 3.754 -28.394 33.408 1.00 93.75 120 PHE A CA 1
ATOM 911 C C . PHE A 1 120 ? 3.529 -29.810 33.942 1.00 93.75 120 PHE A C 1
ATOM 913 O O . PHE A 1 120 ? 4.464 -30.449 34.419 1.00 93.75 120 PHE A O 1
ATOM 920 N N . ILE A 1 121 ? 2.292 -30.286 33.904 1.00 95.44 121 ILE A N 1
ATOM 921 C CA . ILE A 1 121 ? 1.870 -31.567 34.478 1.00 95.44 121 ILE A CA 1
ATOM 922 C C . ILE A 1 121 ? 1.298 -32.416 33.346 1.00 95.44 121 ILE A C 1
ATOM 924 O O . ILE A 1 121 ? 0.554 -31.894 32.520 1.00 95.44 121 ILE A O 1
ATOM 928 N N . THR A 1 122 ? 1.617 -33.707 33.305 1.00 96.19 122 THR A N 1
ATOM 929 C CA . THR A 1 122 ? 1.052 -34.676 32.354 1.00 96.19 122 THR A CA 1
ATOM 930 C C . THR A 1 122 ? 0.522 -35.901 33.088 1.00 96.19 122 THR A C 1
ATOM 932 O O . THR A 1 122 ? 1.094 -36.312 34.092 1.00 96.19 122 THR A O 1
ATOM 935 N N . GLY A 1 123 ? -0.568 -36.481 32.584 1.00 96.12 123 GLY A N 1
ATOM 936 C CA . GLY A 1 123 ? -1.094 -37.772 33.029 1.00 96.12 123 GLY A CA 1
ATOM 937 C C . GLY A 1 123 ? -1.415 -38.653 31.824 1.00 96.12 123 GLY A C 1
ATOM 938 O O . GLY A 1 123 ? -1.957 -38.168 30.823 1.00 96.12 123 GLY A O 1
ATOM 939 N N . ALA A 1 124 ? -1.058 -39.931 31.900 1.00 95.62 124 ALA A N 1
ATOM 940 C CA . ALA A 1 124 ? -1.134 -40.876 30.787 1.00 95.62 124 ALA A CA 1
ATOM 941 C C . ALA A 1 124 ? -1.776 -42.207 31.206 1.00 95.62 124 ALA A C 1
ATOM 943 O O . ALA A 1 124 ? -2.262 -42.355 32.323 1.00 95.62 124 ALA A O 1
ATOM 944 N N . ASN A 1 125 ? -1.815 -43.172 30.284 1.00 95.12 125 ASN A N 1
ATOM 945 C CA . ASN A 1 125 ? -2.302 -44.530 30.542 1.00 95.12 125 ASN A CA 1
ATOM 946 C C . ASN A 1 125 ? -1.201 -45.524 30.974 1.00 95.12 125 ASN A C 1
ATOM 948 O O . ASN A 1 125 ? -1.360 -46.725 30.770 1.00 95.12 125 ASN A O 1
ATOM 952 N N . ASP A 1 126 ? -0.094 -45.028 31.530 1.00 93.50 126 ASP A N 1
ATOM 953 C CA . ASP A 1 126 ? 0.947 -45.810 32.215 1.00 93.50 126 ASP A CA 1
ATOM 954 C C . ASP A 1 126 ? 0.850 -45.694 33.750 1.00 93.50 126 ASP A C 1
ATOM 956 O O . ASP A 1 126 ? 1.827 -45.914 34.457 1.00 93.50 126 ASP A O 1
ATOM 960 N N . ASP A 1 127 ? -0.344 -45.349 34.245 1.00 92.44 127 ASP A N 1
ATOM 961 C CA . ASP A 1 127 ? -0.719 -45.141 35.653 1.00 92.44 127 ASP A CA 1
ATOM 962 C C . ASP A 1 127 ? 0.027 -44.004 36.397 1.00 92.44 127 ASP A C 1
ATOM 964 O O . ASP A 1 127 ? -0.307 -43.701 37.546 1.00 92.44 127 ASP A O 1
ATOM 968 N N . ASP A 1 128 ? 0.957 -43.306 35.735 1.00 92.44 128 ASP A N 1
ATOM 969 C CA . ASP A 1 128 ? 1.765 -42.219 36.301 1.00 92.44 128 ASP A CA 1
ATOM 970 C C . ASP A 1 128 ? 1.210 -40.799 36.037 1.00 92.44 128 ASP A C 1
ATOM 972 O O . ASP A 1 128 ? 0.502 -40.515 35.062 1.00 92.44 128 ASP A O 1
ATOM 976 N N . ILE A 1 129 ? 1.620 -39.853 36.897 1.00 95.06 129 ILE A N 1
ATOM 977 C CA . ILE A 1 129 ? 1.451 -38.400 36.708 1.00 95.06 129 ILE A CA 1
ATOM 978 C C . ILE A 1 129 ? 2.822 -37.721 36.825 1.00 95.06 129 ILE A C 1
ATOM 980 O O . ILE A 1 129 ? 3.393 -37.627 37.913 1.00 95.06 129 ILE A O 1
ATOM 984 N N . SER A 1 130 ? 3.331 -37.194 35.712 1.00 93.62 130 SER A N 1
ATOM 985 C CA . SER A 1 130 ? 4.651 -36.558 35.637 1.00 93.62 130 SER A CA 1
ATOM 986 C C . SER A 1 130 ? 4.560 -35.036 35.802 1.00 93.62 130 SER A C 1
ATOM 988 O O . SER A 1 130 ? 3.777 -34.366 35.125 1.00 93.62 130 SER A O 1
ATOM 990 N N . VAL A 1 131 ? 5.397 -34.465 36.676 1.00 93.44 131 VAL A N 1
ATOM 991 C CA . VAL A 1 131 ? 5.421 -33.025 36.998 1.00 93.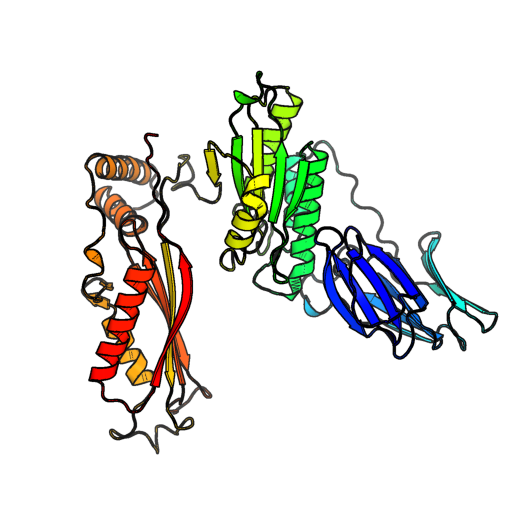44 131 VAL A CA 1
ATOM 992 C C . VAL A 1 131 ? 6.768 -32.405 36.619 1.00 93.44 131 VAL A C 1
ATOM 994 O O . VAL A 1 131 ? 7.813 -32.764 37.158 1.00 93.44 131 VAL A O 1
ATOM 997 N N . TRP A 1 132 ? 6.737 -31.425 35.717 1.00 90.38 132 TRP A N 1
ATOM 998 C CA . TRP A 1 132 ? 7.905 -30.800 35.092 1.00 90.38 132 TRP A CA 1
ATOM 999 C C . TRP A 1 132 ? 8.006 -29.326 35.495 1.00 90.38 132 TRP A C 1
ATOM 1001 O O . TRP A 1 132 ? 7.143 -28.524 35.140 1.00 90.38 132 TRP A O 1
ATOM 1011 N N . SER A 1 133 ? 9.063 -28.936 36.212 1.00 87.25 133 SER A N 1
ATOM 1012 C CA . SER A 1 133 ? 9.301 -27.530 36.565 1.00 87.25 133 SER A CA 1
ATOM 1013 C C . SER A 1 133 ? 10.154 -26.808 35.516 1.00 87.25 133 SER A C 1
ATOM 1015 O O . SER A 1 133 ? 11.158 -27.332 35.029 1.00 87.25 133 SER A O 1
ATOM 1017 N N . THR A 1 134 ? 9.783 -25.574 35.162 1.00 78.25 134 THR A N 1
ATOM 1018 C CA . THR A 1 134 ? 10.601 -24.738 34.263 1.00 78.25 134 THR A CA 1
ATOM 1019 C C . THR A 1 134 ? 11.628 -23.939 35.064 1.00 78.25 134 THR A C 1
ATOM 1021 O O . THR A 1 134 ? 11.293 -23.379 36.108 1.00 78.25 134 THR A O 1
ATOM 1024 N N . LYS A 1 135 ? 12.860 -23.818 34.553 1.00 66.38 135 LYS A N 1
ATOM 1025 C CA . LYS A 1 135 ? 13.922 -22.996 35.172 1.00 66.38 135 LYS A CA 1
ATOM 1026 C C . LYS A 1 135 ? 13.715 -21.484 34.986 1.00 66.38 135 LYS A C 1
ATOM 1028 O O . LYS A 1 135 ? 14.432 -20.689 35.591 1.00 66.38 135 LYS A O 1
ATOM 1033 N N . ASP A 1 136 ? 12.736 -21.093 34.174 1.00 60.62 136 ASP A N 1
ATOM 1034 C CA . ASP A 1 136 ? 12.391 -19.706 33.880 1.00 60.62 136 ASP A CA 1
ATOM 1035 C C . ASP A 1 136 ? 11.744 -19.075 35.125 1.00 60.62 136 ASP A C 1
ATOM 1037 O O . ASP A 1 136 ? 10.545 -19.272 35.359 1.00 60.62 136 ASP A O 1
ATOM 1041 N N . LYS A 1 137 ? 12.510 -18.298 35.911 1.00 45.72 137 LYS A N 1
ATOM 1042 C CA . LYS A 1 137 ? 11.982 -17.540 37.065 1.00 45.72 137 LYS A CA 1
ATOM 1043 C C . LYS A 1 137 ? 10.668 -16.829 36.711 1.00 45.72 137 LYS A C 1
ATOM 1045 O O . LYS A 1 137 ? 10.456 -16.409 35.567 1.00 45.72 137 LYS A O 1
ATOM 1050 N N . ALA A 1 138 ? 9.784 -16.670 37.692 1.00 42.72 138 ALA A N 1
ATOM 1051 C CA . ALA A 1 138 ? 8.682 -15.729 37.568 1.00 42.72 138 ALA A CA 1
ATOM 1052 C C . ALA A 1 138 ? 9.259 -14.324 37.309 1.00 42.72 138 ALA A C 1
ATOM 1054 O O . ALA A 1 138 ? 9.901 -13.739 38.179 1.00 42.72 138 ALA A O 1
ATOM 1055 N N . CYS A 1 139 ? 9.074 -13.802 36.094 1.00 35.59 139 CYS A N 1
ATOM 1056 C CA . CYS A 1 139 ? 9.280 -12.385 35.835 1.00 35.59 139 CYS A CA 1
ATOM 1057 C C . CYS A 1 139 ? 8.068 -11.682 36.439 1.00 35.59 139 CYS A C 1
ATOM 1059 O O . CYS A 1 139 ? 6.961 -11.794 35.909 1.00 35.59 139 CYS A O 1
ATOM 1061 N N . CYS A 1 140 ? 8.250 -11.079 37.612 1.00 28.86 140 CYS A N 1
ATOM 1062 C CA . CYS A 1 140 ? 7.162 -10.427 38.323 1.00 28.86 140 CYS A CA 1
ATOM 1063 C C . CYS A 1 140 ? 6.568 -9.303 37.472 1.00 28.86 140 CYS A C 1
ATOM 1065 O O . CYS A 1 140 ? 7.319 -8.546 36.868 1.00 28.86 140 CYS A O 1
ATOM 1067 N N . THR A 1 141 ? 5.234 -9.200 37.510 1.00 31.52 141 THR A N 1
ATOM 1068 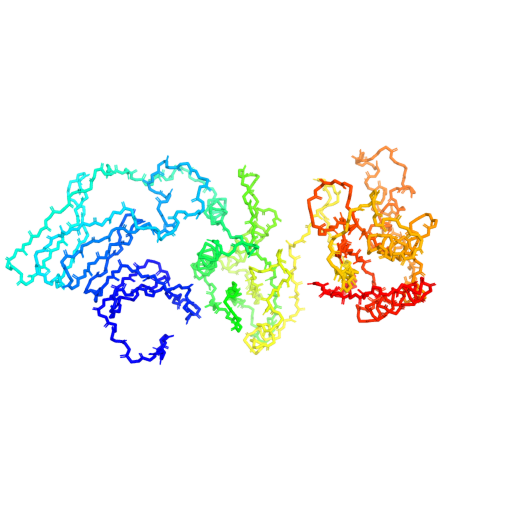C CA . THR A 1 141 ? 4.436 -7.974 37.316 1.00 31.52 141 THR A CA 1
ATOM 1069 C C . THR A 1 141 ? 4.807 -7.057 36.142 1.00 31.52 141 THR A C 1
ATOM 1071 O O . THR A 1 141 ? 5.841 -6.391 36.164 1.00 31.52 141 THR A O 1
ATOM 1074 N N . LYS A 1 142 ? 3.853 -6.842 35.216 1.00 31.67 142 LYS A N 1
ATOM 1075 C CA . LYS A 1 142 ? 3.782 -5.552 34.502 1.00 31.67 142 LYS A CA 1
ATOM 1076 C C . LYS A 1 142 ? 3.971 -4.421 35.531 1.00 31.67 142 LYS A C 1
ATOM 1078 O O . LYS A 1 142 ? 3.360 -4.528 36.600 1.00 31.67 142 LYS A O 1
ATOM 1083 N N . PRO A 1 143 ? 4.762 -3.369 35.247 1.00 29.27 143 PRO A N 1
ATOM 1084 C CA . PRO A 1 143 ? 4.807 -2.202 36.116 1.00 29.27 143 PRO A CA 1
ATOM 1085 C C . PRO A 1 143 ? 3.381 -1.724 36.398 1.00 29.27 143 PRO A C 1
ATOM 1087 O O . PRO A 1 143 ? 2.568 -1.629 35.475 1.00 29.27 143 PRO A O 1
ATOM 1090 N N . ALA A 1 144 ? 3.063 -1.458 37.664 1.00 32.78 144 ALA A N 1
ATOM 1091 C CA . ALA A 1 144 ? 1.875 -0.676 37.965 1.00 32.78 144 ALA A CA 1
ATOM 1092 C C . ALA A 1 144 ? 2.119 0.717 37.373 1.00 32.78 144 ALA A C 1
ATOM 1094 O O . ALA A 1 144 ? 3.120 1.343 37.720 1.00 32.78 144 ALA A O 1
ATOM 1095 N N . ALA A 1 145 ? 1.268 1.146 36.439 1.00 36.00 145 ALA A N 1
ATOM 1096 C CA . ALA A 1 145 ? 1.401 2.458 35.817 1.00 36.00 145 ALA A CA 1
ATOM 1097 C C . ALA A 1 145 ? 1.315 3.536 36.906 1.00 36.00 145 ALA A C 1
ATOM 1099 O O . ALA A 1 145 ? 0.375 3.535 37.707 1.00 36.00 145 ALA A O 1
ATOM 1100 N N . ASP A 1 146 ? 2.327 4.400 36.958 1.00 33.31 146 ASP A N 1
ATOM 1101 C CA . ASP A 1 146 ? 2.389 5.497 37.921 1.00 33.31 146 ASP A CA 1
ATOM 1102 C C . ASP A 1 146 ? 1.447 6.645 37.491 1.00 33.31 146 ASP A C 1
ATOM 1104 O O . ASP A 1 146 ? 0.785 6.584 36.451 1.00 33.31 146 ASP A O 1
ATOM 1108 N N . GLY A 1 147 ? 1.318 7.669 38.332 1.00 37.09 147 GLY A N 1
ATOM 1109 C CA . GLY A 1 147 ? 0.241 8.656 38.275 1.00 37.09 147 GLY A CA 1
ATOM 1110 C C . GLY A 1 147 ? 0.014 9.336 36.916 1.00 37.09 147 GLY A C 1
ATOM 1111 O O . GLY A 1 147 ? 0.836 10.122 36.453 1.00 37.09 147 GLY A O 1
ATOM 1112 N N . SER A 1 148 ? -1.185 9.125 36.359 1.00 43.44 148 SER A N 1
ATOM 1113 C CA . SER A 1 148 ? -1.766 9.886 35.239 1.00 43.44 148 SER A CA 1
ATOM 1114 C C . SER A 1 148 ? -0.885 10.022 33.989 1.00 43.44 148 SER A C 1
ATOM 1116 O O . SER A 1 148 ? -0.732 11.121 33.456 1.00 43.44 148 SER A O 1
ATOM 1118 N N . GLU A 1 149 ? -0.360 8.908 33.475 1.00 51.12 149 GLU A N 1
ATOM 1119 C CA . GLU A 1 149 ? -0.013 8.849 32.051 1.00 51.12 149 GLU A CA 1
ATOM 1120 C C . GLU A 1 149 ? -1.254 9.145 31.190 1.00 51.12 149 GLU A C 1
ATOM 1122 O O . GLU A 1 149 ? -2.370 8.727 31.514 1.00 51.12 149 GLU A O 1
ATOM 1127 N N . ASP A 1 150 ? -1.062 9.856 30.077 1.00 70.56 150 ASP A N 1
ATOM 1128 C CA . ASP A 1 150 ? -2.127 10.099 29.106 1.00 70.56 150 ASP A CA 1
ATOM 1129 C C . ASP A 1 150 ? -2.621 8.757 28.530 1.00 70.56 150 ASP A C 1
ATOM 1131 O O . ASP A 1 150 ? -1.843 7.932 28.032 1.00 70.56 150 ASP A O 1
ATOM 1135 N N . LEU A 1 151 ? -3.935 8.532 28.605 1.00 78.31 151 LEU A N 1
ATOM 1136 C CA . LEU A 1 151 ? -4.578 7.312 28.125 1.00 78.31 151 LEU A CA 1
ATOM 1137 C C . LEU A 1 151 ? -4.433 7.149 26.600 1.00 78.31 151 LEU A C 1
ATOM 1139 O O . LEU A 1 151 ? -4.418 6.020 26.106 1.00 78.31 151 LEU A O 1
ATOM 1143 N N . LEU A 1 152 ? -4.279 8.257 25.865 1.00 78.06 152 LEU A N 1
ATOM 1144 C CA . LEU A 1 152 ? -3.978 8.273 24.435 1.00 78.06 152 LEU A CA 1
ATOM 1145 C C . LEU A 1 152 ? -2.541 7.799 24.184 1.00 78.06 152 LEU A C 1
ATOM 1147 O O . LEU A 1 152 ? -2.334 6.867 23.406 1.00 78.06 152 LEU A O 1
ATOM 1151 N N . LEU A 1 153 ? -1.550 8.380 24.873 1.00 78.69 153 LEU A N 1
ATOM 1152 C CA . LEU A 1 153 ? -0.130 8.043 24.686 1.00 78.69 153 LEU A CA 1
ATOM 1153 C C . LEU A 1 153 ? 0.201 6.610 25.122 1.00 78.69 153 LEU A C 1
ATOM 1155 O O . LEU A 1 153 ? 0.932 5.910 24.420 1.00 78.69 153 LEU A O 1
ATOM 1159 N N . SER A 1 154 ? -0.369 6.143 26.234 1.00 78.75 154 SER A N 1
ATOM 1160 C CA . SER A 1 154 ? -0.223 4.752 26.687 1.00 78.75 154 SER A CA 1
ATOM 1161 C C . SER A 1 154 ? -0.876 3.763 25.708 1.00 78.75 154 SER A C 1
ATOM 1163 O O . SER A 1 154 ? -0.241 2.783 25.316 1.00 78.75 154 SER A O 1
ATOM 1165 N N . THR A 1 155 ? -2.081 4.059 25.204 1.00 83.44 155 THR A N 1
ATOM 1166 C CA . THR A 1 155 ? -2.744 3.250 24.160 1.00 83.44 155 THR A CA 1
ATOM 1167 C C . THR A 1 155 ? -1.963 3.244 22.841 1.00 83.44 155 THR A C 1
ATOM 1169 O O . THR A 1 155 ? -1.870 2.205 22.186 1.00 83.44 155 THR A O 1
ATOM 1172 N N . LEU A 1 156 ? -1.363 4.373 22.452 1.00 83.50 156 LEU A N 1
ATOM 1173 C CA . LEU A 1 156 ? -0.503 4.465 21.272 1.00 83.50 156 LEU A CA 1
ATOM 1174 C C . LEU A 1 156 ? 0.795 3.664 21.452 1.00 83.50 156 LEU A C 1
ATOM 1176 O O . LEU A 1 156 ? 1.223 2.990 20.517 1.00 83.50 156 LEU A O 1
ATOM 1180 N N . SER A 1 157 ? 1.393 3.684 22.646 1.00 79.94 157 SER A N 1
ATOM 1181 C CA . SER A 1 157 ? 2.567 2.872 22.994 1.00 79.94 157 SER A CA 1
ATOM 1182 C C . SER A 1 157 ? 2.267 1.371 22.875 1.00 79.94 157 SER A C 1
ATOM 1184 O O . SER A 1 157 ? 2.986 0.651 22.174 1.00 79.94 157 SER A O 1
ATOM 1186 N N . ASP A 1 158 ? 1.143 0.917 23.446 1.00 82.12 158 ASP A N 1
ATOM 1187 C CA . ASP A 1 158 ? 0.638 -0.452 23.278 1.00 82.12 158 ASP A CA 1
ATOM 1188 C C . ASP A 1 158 ? 0.437 -0.787 21.784 1.00 82.12 158 ASP A C 1
ATOM 1190 O O . ASP A 1 158 ? 0.930 -1.813 21.312 1.00 82.12 158 ASP A O 1
ATOM 1194 N N . PHE A 1 159 ? -0.204 0.087 20.998 1.00 84.69 159 PHE A N 1
ATOM 1195 C CA . PHE A 1 159 ? -0.481 -0.171 19.577 1.00 84.69 159 PHE A CA 1
ATOM 1196 C C . PHE A 1 159 ? 0.786 -0.208 18.697 1.00 84.69 159 PHE A C 1
ATOM 1198 O O . PHE A 1 159 ? 0.887 -0.995 17.748 1.00 84.69 159 PHE A O 1
ATOM 1205 N N . VAL A 1 160 ? 1.784 0.617 19.019 1.00 82.62 160 VAL A N 1
ATOM 1206 C CA . VAL A 1 160 ? 3.101 0.650 18.359 1.00 82.62 160 VAL A CA 1
ATOM 1207 C C . VAL A 1 160 ? 3.958 -0.564 18.743 1.00 82.62 160 VAL A C 1
ATOM 1209 O O . VAL A 1 160 ? 4.826 -0.952 17.964 1.00 82.62 160 VAL A O 1
ATOM 1212 N N . SER A 1 161 ? 3.694 -1.220 19.881 1.00 78.81 161 SER A N 1
ATOM 1213 C CA . SER A 1 161 ? 4.410 -2.444 20.280 1.00 78.81 161 SER A CA 1
ATOM 1214 C C . SER A 1 161 ? 4.182 -3.628 19.322 1.00 78.81 161 SER A C 1
ATOM 1216 O O . SER A 1 161 ? 5.075 -4.465 19.147 1.00 78.81 161 SER A O 1
ATOM 1218 N N . TYR A 1 162 ? 3.025 -3.677 18.648 1.00 80.75 162 TYR A N 1
ATOM 1219 C CA . TYR A 1 162 ? 2.722 -4.675 17.622 1.00 80.75 162 TYR A CA 1
ATOM 1220 C C . TYR A 1 162 ? 3.517 -4.393 16.340 1.00 80.75 162 TYR A C 1
ATOM 1222 O O . TYR A 1 162 ? 3.324 -3.366 15.683 1.00 80.75 162 TYR A O 1
ATOM 1230 N N . LYS A 1 163 ? 4.387 -5.339 15.963 1.00 81.75 163 LYS A N 1
ATOM 1231 C CA . LYS A 1 163 ? 5.247 -5.288 14.768 1.00 81.75 163 LYS A CA 1
ATOM 1232 C C . LYS A 1 163 ? 4.448 -5.626 13.505 1.00 81.75 163 LYS A C 1
ATOM 1234 O O . LYS A 1 163 ? 4.615 -6.690 12.919 1.00 81.75 163 LYS A O 1
ATOM 1239 N N . THR A 1 164 ? 3.541 -4.739 13.128 1.00 82.56 164 THR A N 1
ATOM 1240 C CA . THR A 1 164 ? 2.556 -4.906 12.054 1.00 82.56 164 THR A CA 1
ATOM 1241 C C . THR A 1 164 ? 3.193 -4.746 10.659 1.00 82.56 164 THR A C 1
ATOM 1243 O O . THR A 1 164 ? 2.903 -3.804 9.938 1.00 82.56 164 THR A O 1
ATOM 1246 N N . VAL A 1 165 ? 4.108 -5.633 10.254 1.00 83.12 165 VAL A N 1
ATOM 1247 C CA . VAL A 1 165 ? 4.842 -5.498 8.976 1.00 83.12 165 VAL A CA 1
ATOM 1248 C C . VAL A 1 165 ? 4.204 -6.322 7.850 1.00 83.12 165 VAL A C 1
ATOM 1250 O O . VAL A 1 165 ? 4.537 -7.492 7.666 1.00 83.12 165 VAL A O 1
ATOM 1253 N N . SER A 1 166 ? 3.333 -5.699 7.053 1.00 83.75 166 SER A N 1
ATOM 1254 C CA . SER A 1 166 ? 2.662 -6.308 5.886 1.00 83.75 166 SER A CA 1
ATOM 1255 C C . SER A 1 166 ? 3.634 -6.908 4.857 1.00 83.75 166 SER A C 1
ATOM 1257 O O . SER A 1 166 ? 3.456 -8.035 4.397 1.00 83.75 166 SER A O 1
ATOM 1259 N N . SER A 1 167 ? 4.735 -6.211 4.566 1.00 78.81 167 SER A N 1
ATOM 1260 C CA . SER A 1 167 ? 5.766 -6.618 3.594 1.00 78.81 167 SER A CA 1
ATOM 1261 C C . SER A 1 167 ? 6.600 -7.853 3.966 1.00 78.81 167 SER A C 1
ATOM 1263 O O . SER A 1 167 ? 7.450 -8.274 3.176 1.00 78.81 167 SER A O 1
ATOM 1265 N N . ARG A 1 168 ? 6.391 -8.451 5.147 1.00 77.12 168 ARG A N 1
ATOM 1266 C CA . ARG A 1 168 ? 7.203 -9.558 5.679 1.00 77.12 168 ARG A CA 1
ATOM 1267 C C . ARG A 1 168 ? 6.314 -10.641 6.326 1.00 77.12 168 ARG A C 1
ATOM 1269 O O . ARG A 1 168 ? 5.889 -10.461 7.469 1.00 77.12 168 ARG A O 1
ATOM 1276 N N . PRO A 1 169 ? 6.043 -11.777 5.644 1.00 76.56 169 PRO A N 1
ATOM 1277 C CA . PRO A 1 169 ? 5.072 -12.797 6.077 1.00 76.56 169 PRO A CA 1
ATOM 1278 C C . PRO A 1 169 ? 5.257 -13.359 7.497 1.00 76.56 169 PRO A C 1
ATOM 1280 O O . PRO A 1 169 ? 4.296 -13.782 8.137 1.00 76.56 169 PRO A O 1
ATOM 1283 N N . GLU A 1 170 ? 6.477 -13.338 8.032 1.00 75.88 170 GLU A N 1
ATOM 1284 C CA . GLU A 1 170 ? 6.788 -13.650 9.438 1.00 75.88 170 GLU A CA 1
ATOM 1285 C C . GLU A 1 170 ? 6.022 -12.819 10.495 1.00 75.88 170 GLU A C 1
ATOM 1287 O O . GLU A 1 170 ? 5.877 -13.250 11.649 1.00 75.88 170 GLU A O 1
ATOM 1292 N N . TYR A 1 171 ? 5.534 -11.637 10.114 1.00 78.88 171 TYR A N 1
ATOM 1293 C CA . TYR A 1 171 ? 4.805 -10.711 10.975 1.00 78.88 171 TYR A CA 1
ATOM 1294 C C . TYR A 1 171 ? 3.285 -10.758 10.779 1.00 78.88 171 TYR A C 1
ATOM 1296 O O . TYR A 1 171 ? 2.591 -10.088 11.531 1.00 78.88 171 TYR A O 1
ATOM 1304 N N . ALA A 1 172 ? 2.734 -11.581 9.877 1.00 79.25 172 ALA A N 1
ATOM 1305 C CA . ALA A 1 172 ? 1.283 -11.639 9.623 1.00 79.25 172 ALA A CA 1
ATOM 1306 C C . ALA A 1 172 ? 0.434 -11.911 10.891 1.00 79.25 172 ALA A C 1
ATOM 1308 O O . ALA A 1 172 ? -0.667 -11.389 11.048 1.00 79.25 172 ALA A O 1
ATOM 1309 N N . GLU A 1 173 ? 0.966 -12.681 11.845 1.00 77.50 173 GLU A N 1
ATOM 1310 C CA . GLU A 1 173 ? 0.349 -12.895 13.165 1.00 77.50 173 GLU A CA 1
ATOM 1311 C C . GLU A 1 173 ? 0.378 -11.629 14.048 1.00 77.50 173 GLU A C 1
ATOM 1313 O O . GLU A 1 173 ? -0.566 -11.361 14.787 1.00 77.50 173 GLU A O 1
ATOM 1318 N N . ASP A 1 174 ? 1.439 -10.822 13.953 1.00 79.38 174 ASP A N 1
ATOM 1319 C CA . ASP A 1 174 ? 1.584 -9.563 14.694 1.00 79.38 174 ASP A CA 1
ATOM 1320 C C . ASP A 1 174 ? 0.734 -8.452 14.047 1.00 79.38 174 ASP A C 1
ATOM 1322 O O . ASP A 1 174 ? 0.169 -7.624 14.762 1.00 79.38 174 ASP A O 1
ATOM 1326 N N . CYS A 1 175 ? 0.565 -8.483 12.717 1.00 83.25 175 CYS A N 1
ATOM 1327 C CA . CYS A 1 175 ? -0.420 -7.693 11.973 1.00 83.25 175 CYS A CA 1
ATOM 1328 C C . CYS A 1 175 ? -1.842 -7.968 12.475 1.00 83.25 175 CYS A C 1
ATOM 1330 O O . CYS A 1 175 ? -2.544 -7.041 12.876 1.00 83.25 175 CYS A O 1
ATOM 1332 N N . ARG A 1 176 ? -2.241 -9.245 12.534 1.00 85.19 176 ARG A N 1
ATOM 1333 C CA . ARG A 1 176 ? -3.555 -9.661 13.053 1.00 85.19 176 ARG A CA 1
ATOM 1334 C C . ARG A 1 176 ? -3.744 -9.289 14.520 1.00 85.19 176 ARG A C 1
ATOM 1336 O O . ARG A 1 176 ? -4.796 -8.777 14.871 1.00 85.19 176 ARG A O 1
ATOM 1343 N N . LYS A 1 177 ? -2.710 -9.404 15.362 1.00 81.06 177 LYS A N 1
ATOM 1344 C CA . LYS A 1 177 ? -2.759 -8.913 16.754 1.00 81.06 177 LYS A CA 1
ATOM 1345 C C . LYS A 1 177 ? -2.948 -7.402 16.859 1.00 81.06 177 LYS A C 1
ATOM 1347 O O . LYS A 1 177 ? -3.704 -6.965 17.721 1.00 81.06 177 LYS A O 1
ATOM 1352 N N . GLY A 1 178 ? -2.319 -6.620 15.980 1.00 85.56 178 GLY A N 1
ATOM 1353 C CA . GLY A 1 178 ? -2.582 -5.184 15.858 1.00 85.56 178 GLY A CA 1
ATOM 1354 C C . GLY A 1 178 ? -4.039 -4.893 15.478 1.00 85.56 178 GLY A C 1
ATOM 1355 O O . GLY A 1 178 ? -4.665 -4.029 16.089 1.00 85.56 178 GLY A O 1
ATOM 1356 N N . ALA A 1 179 ? -4.600 -5.667 14.546 1.00 87.56 179 ALA A N 1
ATOM 1357 C CA . ALA A 1 179 ? -5.995 -5.564 14.120 1.00 87.56 179 ALA A CA 1
ATOM 1358 C C . ALA A 1 179 ? -6.985 -5.934 15.243 1.00 87.56 179 ALA A C 1
ATOM 1360 O O . ALA A 1 179 ? -7.873 -5.145 15.557 1.00 87.56 179 ALA A O 1
ATOM 1361 N N . THR A 1 180 ? -6.799 -7.082 15.910 1.00 87.62 180 THR A N 1
ATOM 1362 C CA . THR A 1 180 ? -7.588 -7.506 17.083 1.00 87.62 180 THR A CA 1
ATOM 1363 C C . THR A 1 180 ? -7.504 -6.472 18.208 1.00 87.62 180 THR A C 1
ATOM 1365 O O . THR A 1 180 ? -8.524 -6.135 18.809 1.00 87.62 180 THR A O 1
ATOM 1368 N N . PHE A 1 181 ? -6.312 -5.931 18.497 1.00 88.00 181 PHE A N 1
ATOM 1369 C CA . PHE A 1 181 ? -6.133 -4.867 19.491 1.00 88.00 181 PHE A CA 1
ATOM 1370 C C . PHE A 1 181 ? -6.938 -3.617 19.121 1.00 88.00 181 PHE A C 1
ATOM 1372 O O . PHE A 1 181 ? -7.666 -3.089 19.961 1.00 88.00 181 PHE A O 1
ATOM 1379 N N . LEU A 1 182 ? -6.847 -3.170 17.865 1.00 89.56 182 LEU A N 1
ATOM 1380 C CA . LEU A 1 182 ? -7.558 -1.994 17.371 1.00 89.56 182 LEU A CA 1
ATOM 1381 C C . LEU A 1 182 ? -9.083 -2.203 17.397 1.00 89.56 182 LEU A C 1
ATOM 1383 O O . LEU A 1 182 ? -9.813 -1.339 17.880 1.00 89.56 182 LEU A O 1
ATOM 1387 N N . GLY A 1 183 ? -9.572 -3.371 16.976 1.00 88.06 183 GLY A N 1
ATOM 1388 C CA . GLY A 1 183 ? -10.986 -3.736 17.066 1.00 88.06 183 GLY A CA 1
ATOM 1389 C C . GLY A 1 183 ? -11.494 -3.804 18.513 1.00 88.06 183 GLY A C 1
ATOM 1390 O O . GLY A 1 183 ? -12.564 -3.280 18.830 1.00 88.06 183 GLY A O 1
ATOM 1391 N N . ALA A 1 184 ? -10.706 -4.371 19.430 1.00 84.06 184 ALA A N 1
ATOM 1392 C CA . ALA A 1 184 ? -11.021 -4.383 20.858 1.00 84.06 184 ALA A CA 1
ATOM 1393 C C . ALA A 1 184 ? -11.014 -2.970 21.473 1.00 84.06 184 ALA A C 1
ATOM 1395 O O . ALA A 1 184 ? -11.855 -2.673 22.324 1.00 84.06 184 ALA A O 1
ATOM 1396 N N . LEU A 1 185 ? -10.113 -2.089 21.028 1.00 87.31 185 LEU A N 1
ATOM 1397 C CA . LEU A 1 185 ? -10.045 -0.682 21.426 1.00 87.31 185 LEU A CA 1
ATOM 1398 C C . LEU A 1 185 ? -11.281 0.098 20.950 1.00 87.31 185 LEU A C 1
ATOM 1400 O O . LEU A 1 185 ? -11.949 0.721 21.775 1.00 87.31 185 LEU A O 1
ATOM 1404 N N . PHE A 1 186 ? -11.640 0.003 19.664 1.00 91.12 186 PHE A N 1
ATOM 1405 C CA . PHE A 1 186 ? -12.868 0.593 19.115 1.00 91.12 186 PHE A CA 1
ATOM 1406 C C . PHE A 1 186 ? -14.111 0.136 19.893 1.00 91.12 186 PHE A C 1
ATOM 1408 O O . PHE A 1 186 ? -14.923 0.960 20.318 1.00 91.12 186 PHE A O 1
ATOM 1415 N N . LYS A 1 187 ? -14.232 -1.174 20.145 1.00 87.94 187 LYS A N 1
ATOM 1416 C CA . LYS A 1 187 ? -15.360 -1.773 20.872 1.00 87.94 187 LYS A CA 1
ATOM 1417 C C . LYS A 1 187 ? -15.421 -1.326 22.335 1.00 87.94 187 LYS A C 1
ATOM 1419 O O . LYS A 1 187 ? -16.503 -1.047 22.843 1.00 87.94 187 LYS A O 1
ATOM 1424 N N . ARG A 1 188 ? -14.268 -1.202 23.006 1.00 85.12 188 ARG A N 1
ATOM 1425 C CA . ARG A 1 188 ? -14.149 -0.673 24.380 1.00 85.12 188 ARG A CA 1
ATOM 1426 C C . ARG A 1 188 ? -14.596 0.786 24.484 1.00 85.12 188 ARG A C 1
ATOM 1428 O O . ARG A 1 188 ? -15.139 1.171 25.514 1.00 85.12 188 ARG A O 1
ATOM 1435 N N . LEU A 1 189 ? -14.377 1.575 23.433 1.00 85.50 189 LEU A N 1
ATOM 1436 C CA . LEU A 1 189 ? -14.769 2.984 23.357 1.00 85.50 189 LEU A CA 1
ATOM 1437 C C . LEU A 1 189 ? -16.203 3.195 22.827 1.00 85.50 189 LEU A C 1
ATOM 1439 O O . LEU A 1 189 ? -16.649 4.334 22.751 1.00 85.50 189 LEU A O 1
ATOM 1443 N N . GLY A 1 190 ? -16.942 2.121 22.517 1.00 81.69 190 GLY A N 1
ATOM 1444 C CA . GLY A 1 190 ? -18.371 2.157 22.169 1.00 81.69 190 GLY A CA 1
ATOM 1445 C C . GLY A 1 190 ? -18.714 1.957 20.688 1.00 81.69 190 GLY A C 1
ATOM 1446 O O . GLY A 1 190 ? -19.886 2.047 20.329 1.00 81.69 190 GLY A O 1
ATOM 1447 N N . GLY A 1 191 ? -17.733 1.669 19.829 1.00 88.56 191 GLY A N 1
ATOM 1448 C CA . GLY A 1 191 ? -17.973 1.374 18.415 1.00 88.56 191 GLY A CA 1
ATOM 1449 C C . GLY A 1 191 ? -18.583 -0.016 18.185 1.00 88.56 191 GLY A C 1
ATOM 1450 O O . GLY A 1 191 ? -18.245 -0.983 18.872 1.00 88.56 191 GLY A O 1
ATOM 1451 N N . HIS A 1 192 ? -19.447 -0.141 17.175 1.00 92.00 192 HIS A N 1
ATOM 1452 C CA . HIS A 1 192 ? -19.827 -1.433 16.598 1.00 92.00 192 HIS A CA 1
ATOM 1453 C C . HIS A 1 192 ? -18.727 -1.888 15.635 1.00 92.00 192 HIS A C 1
ATOM 1455 O O . HIS A 1 192 ? -18.449 -1.168 14.681 1.00 92.00 192 HIS A O 1
ATOM 1461 N N . VAL A 1 193 ? -18.101 -3.042 15.878 1.00 92.81 193 VAL A N 1
ATOM 1462 C CA . VAL A 1 193 ? -16.857 -3.457 15.201 1.00 92.81 193 VAL A CA 1
ATOM 1463 C C . VAL A 1 193 ? -17.028 -4.774 14.456 1.00 92.81 193 VAL A C 1
ATOM 1465 O O . VAL A 1 193 ? -17.541 -5.734 15.032 1.00 92.81 193 VAL A O 1
ATOM 1468 N N . GLU A 1 194 ? -16.527 -4.824 13.222 1.00 91.06 194 GLU A N 1
ATOM 1469 C CA . GLU A 1 194 ? -16.438 -6.024 12.384 1.00 91.06 194 GLU A CA 1
ATOM 1470 C C . GLU A 1 194 ? -15.051 -6.114 11.725 1.00 91.06 194 GLU A C 1
ATOM 1472 O O . GLU A 1 194 ? -14.400 -5.103 11.460 1.00 91.06 194 GLU A O 1
ATOM 1477 N N . MET A 1 195 ? -14.587 -7.341 11.483 1.00 89.88 195 MET A N 1
ATOM 1478 C CA . MET A 1 195 ? -13.259 -7.634 10.934 1.00 89.88 195 MET A CA 1
ATOM 1479 C C . MET A 1 195 ? -13.438 -8.182 9.519 1.00 89.88 195 MET A C 1
ATOM 1481 O O . MET A 1 195 ? -13.792 -9.346 9.337 1.00 89.88 195 MET A O 1
ATOM 1485 N N . LEU A 1 196 ? -13.259 -7.326 8.515 1.00 88.50 196 LEU A N 1
ATOM 1486 C CA . LEU A 1 196 ? -13.573 -7.649 7.127 1.00 88.50 196 LEU A CA 1
ATOM 1487 C C . LEU A 1 196 ? -12.429 -8.463 6.512 1.00 88.50 196 LEU A C 1
ATOM 1489 O O . LEU A 1 196 ? -11.281 -8.014 6.469 1.00 88.50 196 LEU A O 1
ATOM 1493 N N . SER A 1 197 ? -12.743 -9.667 6.036 1.00 80.06 197 SER A N 1
ATOM 1494 C CA . SER A 1 197 ? -11.779 -10.564 5.400 1.00 80.06 197 SER A CA 1
ATOM 1495 C C . SER A 1 197 ? -11.681 -10.342 3.887 1.00 80.06 197 SER A C 1
ATOM 1497 O O . SER A 1 197 ? -12.667 -10.095 3.186 1.00 80.06 197 SER A O 1
ATOM 1499 N N . THR A 1 198 ? -10.454 -10.461 3.388 1.00 72.69 198 THR A N 1
ATOM 1500 C CA . THR A 1 198 ? -10.098 -10.534 1.966 1.00 72.69 198 THR A CA 1
ATOM 1501 C C . THR A 1 198 ? -10.055 -12.000 1.508 1.00 72.69 198 THR A C 1
ATOM 1503 O O . THR A 1 198 ? -9.924 -12.908 2.333 1.00 72.69 198 THR A O 1
ATOM 1506 N N . GLU A 1 199 ? -10.172 -12.269 0.200 1.00 62.34 199 GLU A N 1
ATOM 1507 C CA . GLU A 1 199 ? -10.203 -13.646 -0.342 1.00 62.34 199 GLU A CA 1
ATOM 1508 C C . GLU A 1 199 ? -8.935 -14.469 -0.063 1.00 62.34 199 GLU A C 1
ATOM 1510 O O . GLU A 1 199 ? -8.982 -15.698 0.017 1.00 62.34 199 GLU A O 1
ATOM 1515 N N . LYS A 1 200 ? -7.788 -13.801 0.076 1.00 66.75 200 LYS A N 1
ATOM 1516 C CA . LYS A 1 200 ? -6.484 -14.419 0.354 1.00 66.75 200 LYS A CA 1
ATOM 1517 C C . LYS A 1 200 ? -6.097 -14.189 1.818 1.00 66.75 200 LYS A C 1
ATOM 1519 O O . LYS A 1 200 ? -6.723 -13.418 2.535 1.00 66.75 200 LYS A O 1
ATOM 1524 N N . ALA A 1 201 ? -5.017 -14.824 2.267 1.00 68.31 201 ALA A N 1
ATOM 1525 C CA . ALA A 1 201 ? -4.503 -14.695 3.635 1.00 68.31 201 ALA A CA 1
ATOM 1526 C C . ALA A 1 201 ? -3.767 -13.357 3.916 1.00 68.31 201 ALA A C 1
ATOM 1528 O O . ALA A 1 201 ? -2.751 -13.350 4.612 1.00 68.31 201 ALA A O 1
ATOM 1529 N N . HIS A 1 202 ? -4.261 -12.240 3.370 1.00 81.31 202 HIS A N 1
ATOM 1530 C CA . HIS A 1 202 ? -3.797 -10.884 3.687 1.00 81.31 202 HIS A CA 1
ATOM 1531 C C . HIS A 1 202 ? -4.272 -10.453 5.084 1.00 81.31 202 HIS A C 1
ATOM 1533 O O . HIS A 1 202 ? -4.963 -11.193 5.793 1.00 81.31 202 HIS A O 1
ATOM 1539 N N . ASN A 1 203 ? -3.880 -9.260 5.509 1.00 83.69 203 ASN A N 1
ATOM 1540 C CA . ASN A 1 203 ? -4.352 -8.647 6.743 1.00 83.69 203 ASN A CA 1
ATOM 1541 C C . ASN A 1 203 ? -5.827 -8.178 6.616 1.00 83.69 203 ASN A C 1
ATOM 1543 O O . ASN A 1 203 ? -6.226 -7.718 5.545 1.00 83.69 203 ASN A O 1
ATOM 1547 N N . PRO A 1 204 ? -6.665 -8.323 7.665 1.00 88.38 204 PRO A N 1
ATOM 1548 C CA . PRO A 1 204 ? -8.072 -7.907 7.631 1.00 88.38 204 PRO A CA 1
ATOM 1549 C C . PRO A 1 204 ? -8.249 -6.383 7.701 1.00 88.38 204 PRO A C 1
ATOM 1551 O O . PRO A 1 204 ? -7.444 -5.684 8.312 1.00 88.38 204 PRO A O 1
ATOM 1554 N N . VAL A 1 205 ? -9.359 -5.872 7.167 1.00 91.06 205 VAL A N 1
ATOM 1555 C CA . VAL A 1 205 ? -9.747 -4.461 7.334 1.00 91.06 205 VAL A CA 1
ATOM 1556 C C . VAL A 1 205 ? -10.621 -4.326 8.584 1.00 91.06 205 VAL A C 1
ATOM 1558 O O . VAL A 1 205 ? -11.641 -5.003 8.716 1.00 91.06 205 VAL A O 1
ATOM 1561 N N . VAL A 1 206 ? -10.239 -3.452 9.515 1.00 92.50 206 VAL A N 1
ATOM 1562 C CA . VAL A 1 206 ? -11.009 -3.167 10.733 1.00 92.50 206 VAL A CA 1
ATOM 1563 C C . VAL A 1 206 ? -12.087 -2.134 10.411 1.00 92.50 206 VAL A C 1
ATOM 1565 O O . VAL A 1 206 ? -11.782 -0.965 10.164 1.00 92.50 206 VAL A O 1
ATOM 1568 N N . TYR A 1 207 ? -13.351 -2.556 10.440 1.00 94.69 207 TYR A N 1
ATOM 1569 C CA . TYR A 1 207 ? -14.514 -1.675 10.348 1.00 94.69 207 TYR A CA 1
ATOM 1570 C C . TYR A 1 207 ? -15.037 -1.360 11.751 1.00 94.69 207 TYR A C 1
ATOM 1572 O O . TYR A 1 207 ? -15.278 -2.271 12.544 1.00 94.69 207 TYR A O 1
ATOM 1580 N N . ALA A 1 208 ? -15.253 -0.081 12.066 1.00 94.69 208 ALA A N 1
ATOM 1581 C CA . ALA A 1 208 ? -15.871 0.328 13.328 1.00 94.69 208 ALA A CA 1
ATOM 1582 C C . ALA A 1 208 ? -16.820 1.520 13.152 1.00 94.69 208 ALA A C 1
ATOM 1584 O O . ALA A 1 208 ? -16.409 2.563 12.657 1.00 94.69 208 ALA A O 1
ATOM 1585 N N . ARG A 1 209 ? -18.076 1.417 13.603 1.00 94.69 209 ARG A N 1
ATOM 1586 C CA . ARG A 1 209 ? -19.077 2.496 13.514 1.00 94.69 209 ARG A CA 1
ATOM 1587 C C . ARG A 1 209 ? -19.490 3.029 14.883 1.00 94.69 209 ARG A C 1
ATOM 1589 O O . ARG A 1 209 ? -19.984 2.284 15.728 1.00 94.69 209 ARG A O 1
ATOM 1596 N N . PHE A 1 210 ? -19.385 4.341 15.045 1.00 91.94 210 PHE A N 1
ATOM 1597 C CA . PHE A 1 210 ? -19.956 5.130 16.131 1.00 91.94 210 PHE A CA 1
ATOM 1598 C C . PHE A 1 210 ? -21.211 5.835 15.611 1.00 91.94 210 PHE A C 1
ATOM 1600 O O . PHE A 1 210 ? -21.191 6.448 14.542 1.00 91.94 210 PHE A O 1
ATOM 1607 N N . SER A 1 211 ? -22.318 5.729 16.347 1.00 89.88 211 SER A N 1
ATOM 1608 C CA . SER A 1 211 ? -23.579 6.378 15.969 1.00 89.88 211 SER A CA 1
ATOM 1609 C C . SER A 1 211 ? -23.656 7.786 16.549 1.00 89.88 211 SER A C 1
ATOM 1611 O O . SER A 1 211 ? -23.401 7.972 17.739 1.00 89.88 211 SER A O 1
ATOM 1613 N N . GLY A 1 212 ? -24.056 8.759 15.732 1.00 84.25 212 GLY A N 1
ATOM 1614 C CA . GLY A 1 212 ? -24.337 10.115 16.201 1.00 84.25 212 GLY A CA 1
ATOM 1615 C C . GLY A 1 212 ? -25.609 10.191 17.054 1.00 84.25 212 GLY A C 1
ATOM 1616 O O . GLY A 1 212 ? -26.397 9.247 17.104 1.00 84.25 212 GLY A O 1
ATOM 1617 N N . LYS A 1 213 ? -25.841 11.334 17.708 1.00 83.12 213 LYS A N 1
ATOM 1618 C CA . LYS A 1 213 ? -27.043 11.592 18.534 1.00 83.12 213 LYS A CA 1
ATOM 1619 C C . LYS A 1 213 ? -28.125 12.452 17.861 1.00 83.12 213 LYS A C 1
ATOM 1621 O O . LYS A 1 213 ? -29.156 12.708 18.478 1.00 83.12 213 LYS A O 1
ATOM 1626 N N . LYS A 1 214 ? -27.863 13.016 16.676 1.00 78.50 214 LYS A N 1
ATOM 1627 C CA . LYS A 1 214 ? -28.766 13.987 16.034 1.00 78.50 214 LYS A CA 1
ATOM 1628 C C . LYS A 1 214 ? -30.044 13.299 15.548 1.00 78.50 214 LYS A C 1
ATOM 1630 O O . LYS A 1 214 ? -29.970 12.234 14.940 1.00 78.50 214 LYS A O 1
ATOM 1635 N N . GLU A 1 215 ? -31.188 13.946 15.771 1.00 75.94 215 GLU A N 1
ATOM 1636 C CA . GLU A 1 215 ? -32.502 13.460 15.339 1.00 75.94 215 GLU A CA 1
ATOM 1637 C C . GLU A 1 215 ? -33.167 14.384 14.295 1.00 75.94 215 GLU A C 1
ATOM 1639 O O . GLU A 1 215 ? -32.963 15.602 14.354 1.00 75.94 215 GLU A O 1
ATOM 1644 N N . PRO A 1 216 ? -33.973 13.840 13.356 1.00 82.31 216 PRO A N 1
ATOM 1645 C CA . PRO A 1 216 ? -34.145 12.406 13.093 1.00 82.31 216 PRO A CA 1
ATOM 1646 C C . PRO A 1 216 ? -32.835 11.770 12.606 1.00 82.31 216 PRO A C 1
ATOM 1648 O O . PRO A 1 216 ? -31.987 12.460 12.035 1.00 82.31 216 PRO A O 1
ATOM 1651 N N . ALA A 1 217 ? -32.660 10.466 12.823 1.00 76.94 217 ALA A N 1
ATOM 1652 C CA . ALA A 1 217 ? -31.442 9.752 12.431 1.00 76.94 217 ALA A CA 1
ATOM 1653 C C . ALA A 1 217 ? -31.090 9.889 10.932 1.00 76.94 217 ALA A C 1
ATOM 1655 O O . ALA A 1 217 ? -29.913 9.908 10.585 1.00 76.94 217 ALA A O 1
ATOM 1656 N N . GLU A 1 218 ? -32.086 10.076 10.058 1.00 77.94 218 GLU A N 1
ATOM 1657 C CA . GLU A 1 218 ? -31.912 10.371 8.622 1.00 77.94 218 GLU A CA 1
ATOM 1658 C C . GLU A 1 218 ? -31.203 11.714 8.355 1.00 77.94 218 GLU A C 1
ATOM 1660 O O . GLU A 1 218 ? -30.653 11.934 7.281 1.00 77.94 218 GLU A O 1
ATOM 1665 N N . GLY A 1 219 ? -31.212 12.627 9.330 1.00 79.94 219 GLY A N 1
ATOM 1666 C CA . GLY A 1 219 ? -30.515 13.909 9.281 1.00 79.94 219 GLY A CA 1
ATOM 1667 C C . GLY A 1 219 ? -29.062 13.854 9.765 1.00 79.94 219 GLY A C 1
ATOM 1668 O O . GLY A 1 219 ? -28.397 14.897 9.768 1.00 79.94 219 GLY A O 1
ATOM 1669 N N . ARG A 1 220 ? -28.561 12.694 10.209 1.00 88.12 220 ARG A N 1
ATOM 1670 C CA . ARG A 1 220 ? -27.143 12.482 10.541 1.00 88.12 220 ARG A CA 1
ATOM 1671 C C . ARG A 1 220 ? -26.350 12.305 9.252 1.00 88.12 220 ARG A C 1
ATOM 1673 O O . ARG A 1 220 ? -26.731 11.503 8.407 1.00 88.12 220 ARG A O 1
ATOM 1680 N N . LYS A 1 221 ? -25.220 12.999 9.132 1.00 90.62 221 LYS A N 1
ATOM 1681 C CA . LYS A 1 221 ? -24.222 12.665 8.107 1.00 90.62 221 LYS A CA 1
ATOM 1682 C C . LYS A 1 221 ? -23.396 11.462 8.560 1.00 90.62 221 LYS A C 1
ATOM 1684 O O . LYS A 1 221 ? -23.264 11.241 9.766 1.00 90.62 221 LYS A O 1
ATOM 1689 N N . ARG A 1 222 ? -22.804 10.727 7.619 1.00 90.50 222 ARG A N 1
ATOM 1690 C CA . ARG A 1 222 ? -21.796 9.694 7.884 1.00 90.50 222 ARG A CA 1
ATOM 1691 C C . ARG A 1 222 ? -20.423 10.153 7.411 1.00 90.50 222 ARG A C 1
ATOM 1693 O O . ARG A 1 222 ? -20.220 10.419 6.230 1.00 90.50 222 ARG A O 1
ATOM 1700 N N . ILE A 1 223 ? -19.485 10.220 8.347 1.00 93.19 223 ILE A N 1
ATOM 1701 C CA . ILE A 1 223 ? -18.082 10.560 8.104 1.00 93.19 223 ILE A CA 1
ATOM 1702 C C . ILE A 1 223 ? -17.282 9.257 8.139 1.00 93.19 223 ILE A C 1
ATOM 1704 O O . ILE A 1 223 ? -17.347 8.543 9.135 1.00 93.19 223 ILE A O 1
ATOM 1708 N N . LEU A 1 224 ? -16.542 8.935 7.080 1.00 92.31 224 LEU A N 1
ATOM 1709 C CA . LEU A 1 224 ? -15.632 7.791 7.051 1.00 92.31 224 LEU A CA 1
ATOM 1710 C C . LEU A 1 224 ? -14.195 8.263 7.286 1.00 92.31 224 LEU A C 1
ATOM 1712 O O . LEU A 1 224 ? -13.682 9.071 6.521 1.00 92.31 224 LEU A O 1
ATOM 1716 N N . PHE A 1 225 ? -13.544 7.753 8.324 1.00 92.88 225 PHE A N 1
ATOM 1717 C CA . PHE A 1 225 ? -12.121 7.923 8.581 1.00 92.88 225 PHE A CA 1
ATOM 1718 C C . PHE A 1 225 ? -11.353 6.714 8.032 1.00 92.88 225 PHE A C 1
ATOM 1720 O O . PHE A 1 225 ? -11.593 5.579 8.455 1.00 92.88 225 PHE A O 1
ATOM 1727 N N . TYR A 1 226 ? -10.427 6.963 7.110 1.00 91.94 226 TYR A N 1
ATOM 1728 C CA . TYR A 1 226 ? -9.491 5.967 6.591 1.00 91.94 226 TYR A CA 1
ATOM 1729 C C . TYR A 1 226 ? -8.107 6.126 7.231 1.00 91.94 226 TYR A C 1
ATOM 1731 O O . TYR A 1 226 ? -7.634 7.241 7.466 1.00 91.94 226 TYR A O 1
ATOM 1739 N N . GLY A 1 227 ? -7.447 4.991 7.440 1.00 85.75 227 GLY A N 1
ATOM 1740 C CA . GLY A 1 227 ? -6.043 4.879 7.812 1.00 85.75 227 GLY A CA 1
ATOM 1741 C C . GLY A 1 227 ? -5.563 3.440 7.626 1.00 85.75 227 GLY A C 1
ATOM 1742 O O . GLY A 1 227 ? -6.327 2.575 7.196 1.00 85.75 227 GLY A O 1
ATOM 1743 N N . HIS A 1 228 ? -4.321 3.156 8.003 1.00 86.06 228 HIS A N 1
ATOM 1744 C CA . HIS A 1 228 ? -3.770 1.799 7.984 1.00 86.06 228 HIS A CA 1
ATOM 1745 C C . HIS A 1 228 ? -2.916 1.510 9.226 1.00 86.06 228 HIS A C 1
ATOM 1747 O O . HIS A 1 228 ? -2.380 2.415 9.869 1.00 86.06 228 HIS A O 1
ATOM 1753 N N . TYR A 1 229 ? -2.840 0.240 9.624 1.00 84.44 229 TYR A N 1
ATOM 1754 C CA . TYR A 1 229 ? -2.163 -0.167 10.856 1.00 84.44 229 TYR A CA 1
ATOM 1755 C C . TYR A 1 229 ? -0.799 -0.835 10.644 1.00 84.44 229 TYR A C 1
ATOM 1757 O O . TYR A 1 229 ? -0.146 -1.178 11.637 1.00 84.44 229 TYR A O 1
ATOM 1765 N N . ASP A 1 230 ? -0.345 -1.039 9.409 1.00 77.50 230 ASP A N 1
ATOM 1766 C CA . ASP A 1 230 ? 0.986 -1.569 9.111 1.00 77.50 230 ASP A CA 1
ATOM 1767 C C . ASP A 1 230 ? 2.119 -0.528 9.273 1.00 77.50 230 ASP A C 1
ATOM 1769 O O . ASP A 1 230 ? 1.885 0.677 9.260 1.00 77.50 230 ASP A O 1
ATOM 1773 N N . GLY A 1 231 ? 3.339 -0.994 9.587 1.00 62.53 231 GLY A N 1
ATOM 1774 C CA . GLY A 1 231 ? 4.510 -0.147 9.877 1.00 62.53 231 GLY A CA 1
ATOM 1775 C C . GLY A 1 231 ? 5.653 -0.859 10.637 1.00 62.53 231 GLY A C 1
ATOM 1776 O O . GLY A 1 231 ? 5.480 -1.941 11.197 1.00 62.53 231 GLY A O 1
ATOM 1777 N N . THR A 1 232 ? 6.863 -0.269 10.652 1.00 46.59 232 THR A N 1
ATOM 1778 C CA . THR A 1 232 ? 8.144 -1.013 10.818 1.00 46.59 232 THR A CA 1
ATOM 1779 C C . THR A 1 232 ? 9.146 -0.552 11.924 1.00 46.59 232 THR A C 1
ATOM 1781 O O . THR A 1 232 ? 10.356 -0.614 11.707 1.00 46.59 232 THR A O 1
ATOM 1784 N N . ASN A 1 233 ? 8.705 -0.152 13.135 1.00 43.75 233 ASN A N 1
ATOM 1785 C CA . ASN A 1 233 ? 9.528 0.227 14.334 1.00 43.75 233 ASN A CA 1
ATOM 1786 C C . ASN A 1 233 ? 10.527 1.423 14.178 1.00 43.75 233 ASN A C 1
ATOM 1788 O O . ASN A 1 233 ? 11.022 1.684 13.083 1.00 43.75 233 ASN A O 1
ATOM 1792 N N . GLY A 1 234 ? 10.904 2.196 15.219 1.00 33.38 234 GLY A N 1
ATOM 1793 C CA . GLY A 1 234 ? 10.562 2.194 16.661 1.00 33.38 234 GLY A CA 1
ATOM 1794 C C . GLY A 1 234 ? 11.360 3.266 17.466 1.00 33.38 234 GLY A C 1
ATOM 1795 O O . GLY A 1 234 ? 12.339 3.780 16.938 1.00 33.38 234 GLY A O 1
ATOM 1796 N N . PHE A 1 235 ? 10.988 3.523 18.740 1.00 26.88 235 PHE A N 1
ATOM 1797 C CA . PHE A 1 235 ? 11.527 4.538 19.704 1.00 26.88 235 PHE A CA 1
ATOM 1798 C C . PHE A 1 235 ? 10.867 5.934 19.797 1.00 26.88 235 PHE A C 1
ATOM 1800 O O . PHE A 1 235 ? 11.517 6.932 20.089 1.00 26.88 235 PHE A O 1
ATOM 1807 N N . LEU A 1 236 ? 9.540 5.988 19.696 1.00 51.12 236 LEU A N 1
ATOM 1808 C CA . LEU A 1 236 ? 8.716 7.127 20.135 1.00 51.12 236 LEU A CA 1
ATOM 1809 C C . LEU A 1 236 ? 8.943 8.534 19.488 1.00 51.12 236 LEU A C 1
ATOM 1811 O O . LEU A 1 236 ? 8.665 9.524 20.148 1.00 51.12 236 LEU A O 1
ATOM 1815 N N . TYR A 1 237 ? 9.356 8.802 18.239 1.00 52.53 237 TYR A N 1
ATOM 1816 C CA . TYR A 1 237 ? 9.949 8.078 17.094 1.00 52.53 237 TYR A CA 1
ATOM 1817 C C . TYR A 1 237 ? 9.466 6.654 16.794 1.00 52.53 237 TYR A C 1
ATOM 1819 O O . TYR A 1 237 ? 10.194 5.825 16.251 1.00 52.53 237 TYR A O 1
ATOM 1827 N N . GLY A 1 238 ? 8.229 6.318 17.158 1.00 50.03 238 GLY A N 1
ATOM 1828 C CA . GLY A 1 238 ? 7.678 5.008 16.839 1.00 50.03 238 GLY A CA 1
ATOM 1829 C C . GLY A 1 238 ? 7.317 5.005 15.364 1.00 50.03 238 GLY A C 1
ATOM 1830 O O . GLY A 1 238 ? 6.479 5.798 14.963 1.00 50.03 238 GLY A O 1
ATOM 1831 N N . ARG A 1 239 ? 7.893 4.143 14.526 1.00 58.38 239 ARG A N 1
ATOM 1832 C CA . ARG A 1 239 ? 7.315 3.963 13.185 1.00 58.38 239 ARG A CA 1
ATOM 1833 C C . ARG A 1 239 ? 5.984 3.222 13.318 1.00 58.38 239 ARG A C 1
ATOM 1835 O O . ARG A 1 239 ? 5.868 2.326 14.154 1.00 58.38 239 ARG A O 1
ATOM 1842 N N . GLY A 1 240 ? 4.978 3.688 12.587 1.00 63.59 240 GLY A N 1
ATOM 1843 C CA . GLY A 1 240 ? 3.578 3.587 12.990 1.00 63.59 240 GLY A CA 1
ATOM 1844 C C . GLY A 1 240 ? 3.019 4.903 13.555 1.00 63.59 240 GLY A C 1
ATOM 1845 O O . GLY A 1 240 ? 1.865 5.205 13.309 1.00 63.59 240 GLY A O 1
ATOM 1846 N N . VAL A 1 241 ? 3.781 5.724 14.294 1.00 75.19 241 VAL A N 1
ATOM 1847 C CA . VAL A 1 241 ? 3.224 6.903 15.002 1.00 75.19 241 VAL A CA 1
ATOM 1848 C C . VAL A 1 241 ? 2.713 7.970 14.040 1.00 75.19 241 VAL A C 1
ATOM 1850 O O . VAL A 1 241 ? 1.550 8.324 14.141 1.00 75.19 241 VAL A O 1
ATOM 1853 N N . SER A 1 242 ? 3.521 8.469 13.103 1.00 74.19 242 SER A N 1
ATOM 1854 C CA . SER A 1 242 ? 3.025 9.461 12.127 1.00 74.19 242 SER A CA 1
ATOM 1855 C C . SER A 1 242 ? 2.291 8.834 10.937 1.00 74.19 242 SER A C 1
ATOM 1857 O O . SER A 1 242 ? 1.637 9.547 10.187 1.00 74.19 242 SER A O 1
ATOM 1859 N N . ASP A 1 243 ? 2.451 7.524 10.756 1.00 78.62 243 ASP A N 1
ATOM 1860 C CA . ASP A 1 243 ? 2.178 6.800 9.514 1.00 78.62 243 ASP A CA 1
ATOM 1861 C C . ASP A 1 243 ? 1.891 5.330 9.891 1.00 78.62 243 ASP A C 1
ATOM 1863 O O . ASP A 1 243 ? 2.825 4.563 10.141 1.00 78.62 243 ASP A O 1
ATOM 1867 N N . ASN A 1 244 ? 0.642 4.935 10.176 1.00 84.25 244 ASN A N 1
ATOM 1868 C CA . ASN A 1 244 ? -0.551 5.787 10.357 1.00 84.25 244 ASN A CA 1
ATOM 1869 C C . ASN A 1 244 ? -1.306 5.556 11.701 1.00 84.25 244 ASN A C 1
ATOM 1871 O O . ASN A 1 244 ? -2.353 6.147 11.977 1.00 84.25 244 ASN A O 1
ATOM 1875 N N . LYS A 1 245 ? -0.739 4.759 12.618 1.00 84.56 245 LYS A N 1
ATOM 1876 C CA . LYS A 1 245 ? -1.314 4.408 13.937 1.00 84.56 245 LYS A CA 1
ATOM 1877 C C . LYS A 1 245 ? -1.630 5.605 14.841 1.00 84.56 245 LYS A C 1
ATOM 1879 O O . LYS A 1 245 ? -2.631 5.560 15.552 1.00 84.56 245 LYS A O 1
ATOM 1884 N N . GLY A 1 246 ? -0.795 6.646 14.865 1.00 86.19 246 GLY A N 1
ATOM 1885 C CA . GLY A 1 246 ? -1.039 7.843 15.685 1.00 86.19 246 GLY A CA 1
ATOM 1886 C C . GLY A 1 246 ? -2.266 8.633 15.226 1.00 86.19 246 GLY A C 1
ATOM 1887 O O . GLY A 1 246 ? -3.155 8.832 16.053 1.00 86.19 246 GLY A O 1
ATOM 1888 N N . PRO A 1 247 ? -2.380 9.008 13.936 1.00 90.62 247 PRO A N 1
ATOM 1889 C CA . PRO A 1 247 ? -3.605 9.559 13.357 1.00 90.62 247 PRO A CA 1
ATOM 1890 C C . PRO A 1 247 ? -4.870 8.749 13.680 1.00 90.62 247 PRO A C 1
ATOM 1892 O O . PRO A 1 247 ? -5.860 9.331 14.124 1.00 90.62 247 PRO A O 1
ATOM 1895 N N . ILE A 1 248 ? -4.827 7.415 13.551 1.00 89.62 248 ILE A N 1
ATOM 1896 C CA . ILE A 1 248 ? -5.953 6.527 13.904 1.00 89.62 248 ILE A CA 1
ATOM 1897 C C . ILE A 1 248 ? -6.338 6.664 15.382 1.00 89.62 248 ILE A C 1
ATOM 1899 O O . ILE A 1 248 ? -7.512 6.860 15.703 1.00 89.62 248 ILE A O 1
ATOM 1903 N N . VAL A 1 249 ? -5.362 6.574 16.293 1.00 88.12 249 VAL A N 1
ATOM 1904 C CA . VAL A 1 249 ? -5.607 6.677 17.740 1.00 88.12 249 VAL A CA 1
ATOM 1905 C C . VAL A 1 249 ? -6.118 8.074 18.108 1.00 88.12 249 VAL A C 1
ATOM 1907 O O . VAL A 1 249 ? -7.090 8.180 18.851 1.00 88.12 249 VAL A O 1
ATOM 1910 N N . ALA A 1 250 ? -5.546 9.143 17.552 1.00 88.12 250 ALA A N 1
ATOM 1911 C CA . ALA A 1 250 ? -5.981 10.515 17.811 1.00 88.12 250 ALA A CA 1
ATOM 1912 C C . ALA A 1 250 ? -7.431 10.764 17.355 1.00 88.12 250 ALA A C 1
ATOM 1914 O O . ALA A 1 250 ? -8.234 11.312 18.114 1.00 88.12 250 ALA A O 1
ATOM 1915 N N . ALA A 1 251 ? -7.798 10.305 16.154 1.00 92.38 251 ALA A N 1
ATOM 1916 C CA . ALA A 1 251 ? -9.166 10.402 15.646 1.00 92.38 251 ALA A CA 1
ATOM 1917 C C . ALA A 1 251 ? -10.160 9.587 16.491 1.00 92.38 251 ALA A C 1
ATOM 1919 O O . ALA A 1 251 ? -11.262 10.054 16.783 1.00 92.38 251 ALA A O 1
ATOM 1920 N N . LEU A 1 252 ? -9.761 8.395 16.943 1.00 88.88 252 LEU A N 1
ATOM 1921 C CA . LEU A 1 252 ? -10.566 7.558 17.829 1.00 88.88 252 LEU A CA 1
ATOM 1922 C C . LEU A 1 252 ? -10.789 8.206 19.205 1.00 88.88 252 LEU A C 1
ATOM 1924 O O . LEU A 1 252 ? -11.925 8.230 19.681 1.00 88.88 252 LEU A O 1
ATOM 1928 N N . TYR A 1 253 ? -9.760 8.790 19.825 1.00 84.81 253 TYR A N 1
ATOM 1929 C CA . TYR A 1 253 ? -9.934 9.526 21.082 1.00 84.81 253 TYR A CA 1
ATOM 1930 C C . TYR A 1 253 ? -10.828 10.761 20.904 1.00 84.81 253 TYR A C 1
ATOM 1932 O O . TYR A 1 253 ? -11.749 10.951 21.694 1.00 84.81 253 TYR A O 1
ATOM 1940 N N . ALA A 1 254 ? -10.686 11.519 19.811 1.00 88.44 254 ALA A N 1
ATOM 1941 C CA . ALA A 1 254 ? -11.580 12.643 19.516 1.00 88.44 254 ALA A CA 1
ATOM 1942 C C . ALA A 1 254 ? -13.060 12.220 19.369 1.00 88.44 254 ALA A C 1
ATOM 1944 O O . ALA A 1 254 ? -13.953 12.893 19.890 1.00 88.44 254 ALA A O 1
ATOM 1945 N N . VAL A 1 255 ? -13.341 11.088 18.708 1.00 89.06 255 VAL A N 1
ATOM 1946 C CA . VAL A 1 255 ? -14.706 10.533 18.598 1.00 89.06 255 VAL A CA 1
ATOM 1947 C C . VAL A 1 255 ? -15.214 10.017 19.947 1.00 89.06 255 VAL A C 1
ATOM 1949 O O . VAL A 1 255 ? -16.360 10.295 20.307 1.00 89.06 255 VAL A O 1
ATOM 1952 N N . SER A 1 256 ? -14.368 9.324 20.716 1.00 79.81 256 SER A N 1
ATOM 1953 C CA . SER A 1 256 ? -14.658 8.881 22.087 1.00 79.81 256 SER A CA 1
ATOM 1954 C C . SER A 1 256 ? -15.070 10.055 22.974 1.00 79.81 256 SER A C 1
ATOM 1956 O O . SER A 1 256 ? -16.125 10.006 23.603 1.00 79.81 256 SER A O 1
ATOM 1958 N N . ASP A 1 257 ? -14.287 11.130 22.993 1.00 81.69 257 ASP A N 1
ATOM 1959 C CA . ASP A 1 257 ? -14.507 12.267 23.885 1.00 81.69 257 ASP A CA 1
ATOM 1960 C C . ASP A 1 257 ? -15.765 13.049 23.491 1.00 81.69 257 ASP A C 1
ATOM 1962 O O . ASP A 1 257 ? -16.550 13.450 24.355 1.00 81.69 257 ASP A O 1
ATOM 1966 N N . LEU A 1 258 ? -16.038 13.186 22.187 1.00 84.88 258 LEU A N 1
ATOM 1967 C CA . LEU A 1 258 ? -17.309 13.717 21.691 1.00 84.88 258 LEU A CA 1
ATOM 1968 C C . LEU A 1 258 ? -18.498 12.817 22.053 1.00 84.88 258 LEU A C 1
ATOM 1970 O O . LEU A 1 258 ? -19.573 13.336 22.361 1.00 84.88 258 LEU A O 1
ATOM 1974 N N . MET A 1 259 ? -18.344 11.492 22.048 1.00 81.88 259 MET A N 1
ATOM 1975 C CA . MET A 1 259 ? -19.407 10.567 22.445 1.00 81.88 259 MET A CA 1
ATOM 1976 C C . MET A 1 259 ? -19.656 10.618 23.963 1.00 81.88 259 MET A C 1
ATOM 1978 O O . MET A 1 259 ? -20.800 10.774 24.393 1.00 81.88 259 MET A O 1
ATOM 1982 N N . GLN A 1 260 ? -18.602 10.576 24.782 1.00 73.81 260 GLN A N 1
ATOM 1983 C CA . GLN A 1 260 ? -18.679 10.683 26.244 1.00 73.81 260 GLN A CA 1
ATOM 1984 C C . GLN A 1 260 ? -19.268 12.032 26.684 1.00 73.81 260 GLN A C 1
ATOM 1986 O O . GLN A 1 260 ? -20.165 12.071 27.524 1.00 73.81 260 GLN A O 1
ATOM 1991 N N . ALA A 1 261 ? -18.854 13.135 26.053 1.00 80.56 261 ALA A N 1
ATOM 1992 C CA . ALA A 1 261 ? -19.410 14.467 26.293 1.00 80.56 261 ALA A CA 1
ATOM 1993 C C . ALA A 1 261 ? -20.820 14.679 25.703 1.00 80.56 261 ALA A C 1
ATOM 1995 O O . ALA A 1 261 ? -21.353 15.785 25.805 1.00 80.56 261 ALA A O 1
ATOM 1996 N N . GLN A 1 262 ? -21.415 13.659 25.065 1.00 82.38 262 GLN A N 1
ATOM 1997 C CA . GLN A 1 262 ? -22.722 13.714 24.396 1.00 82.38 262 GLN A CA 1
ATOM 1998 C C . GLN A 1 262 ? -22.811 14.865 23.371 1.00 82.38 262 GLN A C 1
ATOM 2000 O O . GLN A 1 262 ? -23.786 15.617 23.317 1.00 82.38 262 GLN A O 1
ATOM 2005 N N . LYS A 1 263 ? -21.767 15.006 22.546 1.00 90.06 263 LYS A N 1
ATOM 2006 C CA . LYS A 1 263 ? -21.576 16.019 21.488 1.00 90.06 263 LYS A CA 1
ATOM 2007 C C . LYS A 1 263 ? -21.350 15.430 20.087 1.00 90.06 263 LYS A C 1
ATOM 2009 O O . LYS A 1 263 ? -21.293 16.191 19.128 1.00 90.06 263 LYS A O 1
ATOM 2014 N N . LEU A 1 264 ? -21.241 14.108 19.947 1.00 90.00 264 LEU A N 1
ATOM 2015 C CA . LEU A 1 264 ? -21.112 13.442 18.648 1.00 90.00 264 LEU A CA 1
ATOM 2016 C C . LEU A 1 264 ? -22.446 13.486 17.875 1.00 90.00 264 LEU A C 1
ATOM 2018 O O . LEU A 1 264 ? -23.287 12.605 18.020 1.00 90.00 264 LEU A O 1
ATOM 2022 N N . ASP A 1 265 ? -22.673 14.536 17.083 1.00 88.69 265 ASP A N 1
ATOM 2023 C CA . ASP A 1 265 ? -23.941 14.731 16.360 1.00 88.69 265 ASP A CA 1
ATOM 2024 C C . ASP A 1 265 ? -24.126 13.773 15.167 1.00 88.69 265 ASP A C 1
ATOM 2026 O O . ASP A 1 265 ? -25.244 13.330 14.906 1.00 88.69 265 ASP A O 1
ATOM 2030 N N . ASN A 1 266 ? -23.045 13.441 14.457 1.00 93.50 266 ASN A N 1
ATOM 2031 C CA . ASN A 1 266 ? -23.047 12.662 13.212 1.00 93.50 266 ASN A CA 1
ATOM 2032 C C . ASN A 1 266 ? -22.479 11.247 13.416 1.00 93.50 266 ASN A C 1
ATOM 2034 O O . ASN A 1 266 ? -21.748 11.004 14.374 1.00 93.50 266 ASN A O 1
ATOM 2038 N N . ASP A 1 267 ? -22.793 10.327 12.504 1.00 91.56 267 ASP A N 1
ATOM 2039 C CA . ASP A 1 267 ? -22.195 8.990 12.489 1.00 91.56 267 ASP A CA 1
ATOM 2040 C C . ASP A 1 267 ? -20.728 9.074 12.037 1.00 91.56 267 ASP A C 1
ATOM 2042 O O . ASP A 1 267 ? -20.416 9.759 11.058 1.00 91.56 267 ASP A O 1
ATOM 2046 N N . VAL A 1 268 ? -19.841 8.320 12.693 1.00 94.44 268 VAL A N 1
ATOM 2047 C CA . VAL A 1 268 ? -18.441 8.164 12.268 1.00 94.44 268 VAL A CA 1
ATOM 2048 C C . VAL A 1 268 ? -18.129 6.687 12.061 1.00 94.44 268 VAL A C 1
ATOM 2050 O O . VAL A 1 268 ? -18.327 5.868 12.956 1.00 94.44 268 VAL A O 1
ATOM 2053 N N . VAL A 1 269 ? -17.646 6.347 10.871 1.00 95.12 269 VAL A N 1
ATOM 2054 C CA . VAL A 1 269 ? -17.141 5.023 10.502 1.00 95.12 269 VAL A CA 1
ATOM 2055 C C . VAL A 1 269 ? -15.627 5.101 10.392 1.00 95.12 269 VAL A C 1
ATOM 2057 O O . VAL A 1 269 ? -15.107 5.999 9.750 1.00 95.12 269 VAL A O 1
ATOM 2060 N N . PHE A 1 270 ? -14.919 4.148 10.976 1.00 95.38 270 PHE A N 1
ATOM 2061 C CA . PHE A 1 270 ? -13.510 3.894 10.722 1.00 95.38 270 PHE A CA 1
ATOM 2062 C C . PHE A 1 270 ? -13.404 2.687 9.792 1.00 95.38 270 PHE A C 1
ATOM 2064 O O . PHE A 1 270 ? -14.104 1.691 9.990 1.00 95.38 270 PHE A O 1
ATOM 2071 N N . LEU A 1 271 ? -12.538 2.788 8.789 1.00 95.38 271 LEU A N 1
ATOM 2072 C CA . LEU A 1 271 ? -12.241 1.730 7.830 1.00 95.38 271 LEU A CA 1
ATOM 2073 C C . LEU A 1 271 ? -10.717 1.648 7.695 1.00 95.38 271 LEU A C 1
ATOM 2075 O O . LEU A 1 271 ? -10.121 2.419 6.946 1.00 95.38 271 LEU A O 1
ATOM 2079 N N . ILE A 1 272 ? -10.096 0.784 8.502 1.00 94.19 272 ILE A N 1
ATOM 2080 C CA . ILE A 1 272 ? -8.642 0.768 8.704 1.00 94.19 272 ILE A CA 1
ATOM 2081 C C . ILE A 1 272 ? -8.036 -0.513 8.132 1.00 94.19 272 ILE A C 1
ATOM 2083 O O . ILE A 1 272 ? -8.350 -1.602 8.614 1.00 94.19 272 ILE A O 1
ATOM 2087 N N . GLU A 1 273 ? -7.163 -0.401 7.134 1.00 92.62 273 GLU A N 1
ATOM 2088 C CA . GLU A 1 273 ? -6.526 -1.561 6.496 1.00 92.62 273 GLU A CA 1
ATOM 2089 C C . GLU A 1 273 ? -5.132 -1.897 7.060 1.00 92.62 273 GLU A C 1
ATOM 2091 O O . GLU A 1 273 ? -4.669 -1.285 8.024 1.00 92.62 273 GLU A O 1
ATOM 2096 N N . GLY A 1 274 ? -4.460 -2.890 6.470 1.00 88.12 274 GLY A N 1
ATOM 2097 C CA . GLY A 1 274 ? -3.135 -3.347 6.899 1.00 88.12 274 GLY A CA 1
ATOM 2098 C C . GLY A 1 274 ? -2.272 -3.916 5.772 1.00 88.12 274 GLY A C 1
ATOM 2099 O O . GLY A 1 274 ? -1.464 -4.810 6.032 1.00 88.12 274 GLY A O 1
ATOM 2100 N N . GLU A 1 275 ? -2.476 -3.469 4.530 1.00 87.81 275 GLU A N 1
ATOM 2101 C CA . GLU A 1 275 ? -1.660 -3.817 3.360 1.00 87.81 275 GLU A CA 1
ATOM 2102 C C . GLU A 1 275 ? -1.226 -2.559 2.562 1.00 87.81 275 GLU A C 1
ATOM 2104 O O . GLU A 1 275 ? -0.754 -2.697 1.430 1.00 87.81 275 GLU A O 1
ATOM 2109 N N . GLU A 1 276 ? -1.361 -1.343 3.110 1.00 86.69 276 GLU A N 1
ATOM 2110 C CA . GLU A 1 276 ? -1.100 -0.072 2.401 1.00 86.69 276 GLU A CA 1
ATOM 2111 C C . GLU A 1 276 ? 0.354 -0.013 1.910 1.00 86.69 276 GLU A C 1
ATOM 2113 O O . GLU A 1 276 ? 0.595 0.117 0.705 1.00 86.69 276 GLU A O 1
ATOM 2118 N N . GLU A 1 277 ? 1.312 -0.325 2.798 1.00 82.75 277 GLU A N 1
ATOM 2119 C CA . GLU A 1 277 ? 2.757 -0.334 2.508 1.00 82.75 277 GLU A CA 1
ATOM 2120 C C . GLU A 1 277 ? 3.172 -1.424 1.488 1.00 82.75 277 GLU A C 1
ATOM 2122 O O . GLU A 1 277 ? 4.339 -1.526 1.092 1.00 82.75 277 GLU A O 1
ATOM 2127 N N . VAL A 1 278 ? 2.230 -2.263 1.036 1.00 80.12 278 VAL A N 1
ATOM 2128 C CA . VAL A 1 278 ? 2.412 -3.248 -0.046 1.00 80.12 278 VAL A CA 1
ATOM 2129 C C . VAL A 1 278 ? 1.441 -3.071 -1.224 1.00 80.12 278 VAL A C 1
ATOM 2131 O O . VAL A 1 278 ? 1.450 -3.905 -2.140 1.00 80.12 278 VAL A O 1
ATOM 2134 N N . GLY A 1 279 ? 0.669 -1.981 -1.251 1.00 79.62 279 GLY A N 1
ATOM 2135 C CA . GLY A 1 279 ? -0.268 -1.617 -2.318 1.00 79.62 279 GLY A CA 1
ATOM 2136 C C . GLY A 1 279 ? -1.720 -2.034 -2.063 1.00 79.62 279 GLY A C 1
ATOM 2137 O O . GLY A 1 279 ? -2.340 -2.592 -2.967 1.00 79.62 279 GLY A O 1
ATOM 2138 N N . SER A 1 280 ? -2.237 -1.815 -0.849 1.00 87.75 280 SER A N 1
ATOM 2139 C CA . SER A 1 280 ? -3.659 -1.939 -0.461 1.00 87.75 280 SER A CA 1
ATOM 2140 C C . SER A 1 280 ? -4.336 -3.240 -0.923 1.00 87.75 280 SER A C 1
ATOM 2142 O O . SER A 1 280 ? -5.416 -3.261 -1.525 1.00 87.75 280 SER A O 1
ATOM 2144 N N . ARG A 1 281 ? -3.656 -4.370 -0.706 1.00 86.69 281 ARG A N 1
ATOM 2145 C CA . ARG A 1 281 ? -3.959 -5.653 -1.364 1.00 86.69 281 ARG A CA 1
ATOM 2146 C C . ARG A 1 281 ? -5.290 -6.251 -0.912 1.00 86.69 281 ARG A C 1
ATOM 2148 O O . ARG A 1 281 ? -5.403 -6.815 0.171 1.00 86.69 281 ARG A O 1
ATOM 2155 N N . GLY A 1 282 ? -6.280 -6.188 -1.800 1.00 86.06 282 GLY A N 1
ATOM 2156 C CA . GLY A 1 282 ? -7.644 -6.645 -1.519 1.00 86.06 282 GLY A CA 1
ATOM 2157 C C . GLY A 1 282 ? -8.488 -5.625 -0.749 1.00 86.06 282 GLY A C 1
ATOM 2158 O O . GLY A 1 282 ? -9.614 -5.944 -0.381 1.00 86.06 282 GLY A O 1
ATOM 2159 N N . PHE A 1 283 ? -7.995 -4.401 -0.525 1.00 91.50 283 PHE A N 1
ATOM 2160 C CA . PHE A 1 283 ? -8.787 -3.335 0.094 1.00 91.50 283 PHE A CA 1
ATOM 2161 C C . PHE A 1 283 ? -9.993 -2.953 -0.778 1.00 91.50 283 PHE A C 1
ATOM 2163 O O . PHE A 1 283 ? -11.117 -2.917 -0.285 1.00 91.50 283 PHE A O 1
ATOM 2170 N N . GLU A 1 284 ? -9.779 -2.766 -2.084 1.00 90.25 284 GLU A N 1
ATOM 2171 C CA . GLU A 1 284 ? -10.832 -2.519 -3.082 1.00 90.25 284 GLU A CA 1
ATOM 2172 C C . GLU A 1 284 ? -11.906 -3.624 -3.055 1.00 90.25 284 GLU A C 1
ATOM 2174 O O . GLU A 1 284 ? -13.077 -3.346 -2.806 1.00 90.25 284 GLU A O 1
ATOM 2179 N N . GLU A 1 285 ? -11.485 -4.887 -3.172 1.00 89.69 285 GLU A N 1
ATOM 2180 C CA . GLU A 1 285 ? -12.326 -6.091 -3.059 1.00 89.69 285 GLU A CA 1
ATOM 2181 C C . GLU A 1 285 ? -13.142 -6.117 -1.748 1.00 89.69 285 GLU A C 1
ATOM 2183 O O . GLU A 1 285 ? -14.337 -6.425 -1.749 1.00 89.69 285 GLU A O 1
ATOM 2188 N N . ALA A 1 286 ? -12.518 -5.770 -0.617 1.00 89.12 286 ALA A N 1
ATOM 2189 C CA . ALA A 1 286 ? -13.183 -5.717 0.680 1.00 89.12 286 ALA A CA 1
ATOM 2190 C C . ALA A 1 286 ? -14.209 -4.574 0.766 1.00 89.12 286 ALA A C 1
ATOM 2192 O O . ALA A 1 286 ? -15.275 -4.770 1.354 1.00 89.12 286 ALA A O 1
ATOM 2193 N N . VAL A 1 287 ? -13.929 -3.411 0.172 1.00 93.62 287 VAL A N 1
ATOM 2194 C CA . VAL A 1 287 ? -14.855 -2.268 0.117 1.00 93.62 287 VAL A CA 1
ATOM 2195 C C . VAL A 1 287 ? -16.038 -2.552 -0.806 1.00 93.62 287 VAL A C 1
ATOM 2197 O O . VAL A 1 287 ? -17.174 -2.272 -0.425 1.00 93.62 287 VAL A O 1
ATOM 2200 N N . GLU A 1 288 ? -15.812 -3.156 -1.975 1.00 92.19 288 GLU A N 1
ATOM 2201 C CA . GLU A 1 288 ? -16.892 -3.567 -2.877 1.00 92.19 288 GLU A CA 1
ATOM 2202 C C . GLU A 1 288 ? -17.802 -4.616 -2.225 1.00 92.19 288 GLU A C 1
ATOM 2204 O O . GLU A 1 288 ? -19.022 -4.439 -2.192 1.00 92.19 288 GLU A O 1
ATOM 2209 N N . ARG A 1 289 ? -17.219 -5.674 -1.640 1.00 92.06 289 ARG A N 1
ATOM 2210 C CA . ARG A 1 289 ? -17.970 -6.766 -0.994 1.00 92.06 289 ARG A CA 1
ATOM 2211 C C . ARG A 1 289 ? -18.812 -6.293 0.193 1.00 92.06 289 ARG A C 1
ATOM 2213 O O . ARG A 1 289 ? -19.904 -6.814 0.404 1.00 92.06 289 ARG A O 1
ATOM 2220 N N . HIS A 1 290 ? -18.323 -5.319 0.962 1.00 92.44 290 HIS A N 1
ATOM 2221 C CA . HIS A 1 290 ? -18.988 -4.823 2.174 1.00 92.44 290 HIS A CA 1
ATOM 2222 C C . HIS A 1 290 ? -19.641 -3.442 1.983 1.00 92.44 290 HIS A C 1
ATOM 2224 O O . HIS A 1 290 ? -19.966 -2.764 2.960 1.00 92.44 290 HIS A O 1
ATOM 2230 N N . ARG A 1 291 ? -19.888 -3.028 0.733 1.00 92.31 291 ARG A N 1
ATOM 2231 C CA . ARG A 1 291 ? -20.474 -1.722 0.390 1.00 92.31 291 ARG A CA 1
ATOM 2232 C C . ARG A 1 291 ? -21.803 -1.443 1.098 1.00 92.31 291 ARG A C 1
ATOM 2234 O O . ARG A 1 291 ? -22.021 -0.320 1.544 1.00 92.31 291 ARG A O 1
ATOM 2241 N N . ASP A 1 292 ? -22.654 -2.455 1.261 1.00 92.81 292 ASP A N 1
ATOM 2242 C CA . ASP A 1 292 ? -23.944 -2.326 1.957 1.00 92.81 292 ASP A CA 1
ATOM 2243 C C . ASP A 1 292 ? -23.790 -2.135 3.479 1.00 92.81 292 ASP A C 1
ATOM 2245 O O . ASP A 1 292 ? -24.598 -1.445 4.102 1.00 92.81 292 ASP A O 1
ATOM 2249 N N . LEU A 1 293 ? -22.729 -2.694 4.080 1.00 91.25 293 LEU A N 1
ATOM 2250 C CA . LEU A 1 293 ? -22.386 -2.509 5.496 1.00 91.25 293 LEU A CA 1
ATOM 2251 C C . LEU A 1 293 ? -21.816 -1.104 5.751 1.00 91.25 293 LEU A C 1
ATOM 2253 O O . LEU A 1 293 ? -22.215 -0.434 6.706 1.00 91.25 293 LEU A O 1
ATOM 2257 N N . ILE A 1 294 ? -20.920 -0.644 4.870 1.00 92.69 294 ILE A N 1
ATOM 2258 C CA . ILE A 1 294 ? -20.342 0.709 4.897 1.00 92.69 294 ILE A CA 1
ATOM 2259 C C . ILE A 1 294 ? -21.444 1.760 4.664 1.00 92.69 294 ILE A C 1
ATOM 2261 O O . ILE A 1 294 ? -21.527 2.759 5.388 1.00 92.69 294 ILE A O 1
ATOM 2265 N N . GLY A 1 295 ? -22.341 1.499 3.709 1.00 91.12 295 GLY A N 1
ATOM 2266 C CA . GLY A 1 295 ? -23.491 2.330 3.358 1.00 91.12 295 GLY A CA 1
ATOM 2267 C C . GLY A 1 295 ? -23.121 3.672 2.716 1.00 91.12 295 GLY A C 1
ATOM 2268 O O . GLY A 1 295 ? -22.011 3.876 2.230 1.00 91.12 295 GLY A O 1
ATOM 2269 N N . HIS A 1 296 ? -24.073 4.610 2.707 1.00 92.69 296 HIS A N 1
ATOM 2270 C CA . HIS A 1 296 ? -23.835 5.973 2.223 1.00 92.69 296 HIS A CA 1
ATOM 2271 C C . HIS A 1 296 ? -22.875 6.733 3.148 1.00 92.69 296 HIS A C 1
ATOM 2273 O O . HIS A 1 296 ? -23.087 6.765 4.361 1.00 92.69 296 HIS A O 1
ATOM 2279 N N . VAL A 1 297 ? -21.869 7.384 2.564 1.00 94.00 297 VAL A N 1
ATOM 2280 C CA . VAL A 1 297 ? -20.869 8.216 3.243 1.00 94.00 297 VAL A CA 1
ATOM 2281 C C . VAL A 1 297 ? -20.939 9.626 2.659 1.00 94.00 297 VAL A C 1
ATOM 2283 O O . VAL A 1 297 ? -20.856 9.792 1.446 1.00 94.00 297 VAL A O 1
ATOM 2286 N N . ASP A 1 298 ? -21.091 10.636 3.515 1.00 93.25 298 ASP A N 1
ATOM 2287 C CA . ASP A 1 298 ? -21.156 12.051 3.124 1.00 93.25 298 ASP A CA 1
ATOM 2288 C C . ASP A 1 298 ? -19.766 12.685 2.984 1.00 93.25 298 ASP A C 1
ATOM 2290 O O . ASP A 1 298 ? -19.576 13.585 2.170 1.00 93.25 298 ASP A O 1
ATOM 2294 N N . TYR A 1 299 ? -18.805 12.239 3.799 1.00 92.50 299 TYR A N 1
ATOM 2295 C CA . TYR A 1 299 ? -17.440 12.767 3.843 1.00 92.50 299 TYR A CA 1
ATOM 2296 C C . TYR A 1 299 ? -16.430 11.654 4.106 1.00 92.50 299 TYR A C 1
ATOM 2298 O O . TYR A 1 299 ? -16.657 10.814 4.976 1.00 92.50 299 TYR A O 1
ATOM 2306 N N . ILE A 1 300 ? -15.287 11.697 3.420 1.00 92.56 300 ILE A N 1
ATOM 2307 C CA . ILE A 1 300 ? -14.123 10.856 3.715 1.00 92.56 300 ILE A CA 1
ATOM 2308 C C . ILE A 1 300 ? -13.030 11.747 4.311 1.00 92.56 300 ILE A C 1
ATOM 2310 O O . ILE A 1 300 ? -12.696 12.788 3.750 1.00 92.56 300 ILE A O 1
ATOM 2314 N N . LEU A 1 301 ? -12.479 11.332 5.449 1.00 91.31 301 LEU A N 1
ATOM 2315 C CA . LEU A 1 301 ? -11.303 11.910 6.085 1.00 91.31 301 LEU A CA 1
ATOM 2316 C C . LEU A 1 301 ? -10.156 10.905 5.963 1.00 91.31 301 LEU A C 1
ATOM 2318 O O . LEU A 1 301 ? -10.249 9.787 6.467 1.00 91.31 301 LEU A O 1
ATOM 2322 N N . LEU A 1 302 ? -9.077 11.313 5.302 1.00 89.56 302 LEU A N 1
ATOM 2323 C CA . LEU A 1 302 ? -7.846 10.541 5.170 1.00 89.56 302 LEU A CA 1
ATOM 2324 C C . LEU A 1 302 ? -6.734 11.328 5.858 1.00 89.56 302 LEU A C 1
ATOM 2326 O O . LEU A 1 302 ? -6.410 12.437 5.443 1.00 89.56 302 LEU A O 1
ATOM 2330 N N . ALA A 1 303 ? -6.177 10.769 6.930 1.00 83.75 303 ALA A N 1
ATOM 2331 C CA . ALA A 1 303 ? -5.182 11.441 7.764 1.00 83.75 303 ALA A CA 1
ATOM 2332 C C . ALA A 1 303 ? -3.778 10.847 7.566 1.00 83.75 303 ALA A C 1
ATOM 2334 O O . ALA A 1 303 ? -3.092 10.561 8.545 1.00 83.75 303 ALA A O 1
ATOM 2335 N N . ASN A 1 304 ? -3.367 10.629 6.309 1.00 79.56 304 ASN A N 1
ATOM 2336 C CA . ASN A 1 304 ? -2.033 10.124 5.951 1.00 79.56 304 ASN A CA 1
ATOM 2337 C C . ASN A 1 304 ? -1.250 11.118 5.075 1.00 79.56 304 ASN A C 1
ATOM 2339 O O . ASN A 1 304 ? -0.925 10.859 3.918 1.00 79.56 304 ASN A O 1
ATOM 2343 N N . SER A 1 305 ? -1.006 12.311 5.620 1.00 78.94 305 SER A N 1
ATOM 2344 C CA . SER A 1 305 ? -0.261 13.379 4.950 1.00 78.94 305 SER A CA 1
ATOM 2345 C C . SER A 1 305 ? 0.449 14.276 5.960 1.00 78.94 305 SER A C 1
ATOM 2347 O O . SER A 1 305 ? -0.104 14.602 7.010 1.00 78.94 305 SER A O 1
ATOM 2349 N N . TYR A 1 306 ? 1.649 14.720 5.602 1.00 77.88 306 TYR A N 1
ATOM 2350 C CA . TYR A 1 306 ? 2.499 15.591 6.411 1.00 77.88 306 TYR A CA 1
ATOM 2351 C C . TYR A 1 306 ? 2.216 17.077 6.128 1.00 77.88 306 TYR A C 1
ATOM 2353 O O . TYR A 1 306 ? 1.722 17.426 5.053 1.00 77.88 306 TYR A O 1
ATOM 2361 N N . TRP A 1 307 ? 2.551 17.957 7.074 1.00 83.88 307 TRP A N 1
ATOM 2362 C CA . TRP A 1 307 ? 2.601 19.403 6.824 1.00 83.88 307 TRP A CA 1
ATOM 2363 C C . TRP A 1 307 ? 3.825 19.764 5.963 1.00 83.88 307 TRP A C 1
ATOM 2365 O O . TRP A 1 307 ? 4.695 18.926 5.711 1.00 83.88 307 TRP A O 1
ATOM 2375 N N . LEU A 1 308 ? 3.862 20.994 5.443 1.00 80.88 308 LEU A N 1
ATOM 2376 C CA . LEU A 1 308 ? 4.944 21.468 4.567 1.00 80.88 308 LEU A CA 1
ATOM 2377 C C . LEU A 1 308 ? 6.122 22.076 5.339 1.00 80.88 308 LEU A C 1
ATOM 2379 O O . LEU A 1 308 ? 7.253 22.014 4.859 1.00 80.88 308 LEU A O 1
ATOM 2383 N N . ASP A 1 309 ? 5.841 22.616 6.522 1.00 73.94 309 ASP A N 1
ATOM 2384 C CA . ASP A 1 309 ? 6.784 23.021 7.560 1.00 73.94 309 ASP A CA 1
ATOM 2385 C C . ASP A 1 309 ? 6.235 22.592 8.940 1.00 73.94 309 ASP A C 1
ATOM 2387 O O . ASP A 1 309 ? 5.181 21.953 9.028 1.00 73.94 309 ASP A O 1
ATOM 2391 N N . ASP A 1 310 ? 6.955 22.920 10.014 1.00 75.06 310 ASP A N 1
ATOM 2392 C CA . ASP A 1 310 ? 6.565 22.594 11.393 1.00 75.06 310 ASP A CA 1
ATOM 2393 C C . ASP A 1 310 ? 5.581 23.620 12.014 1.00 75.06 310 ASP A C 1
ATOM 2395 O O . ASP A 1 310 ? 5.220 23.489 13.186 1.00 75.06 310 ASP A O 1
ATOM 2399 N N . GLU A 1 311 ? 5.142 24.645 11.267 1.00 77.00 311 GLU A N 1
ATOM 2400 C CA . GLU A 1 311 ? 4.364 25.782 11.796 1.00 77.00 311 GLU A CA 1
ATOM 2401 C C . GLU A 1 311 ? 2.931 25.875 11.236 1.00 77.00 311 GLU A C 1
ATOM 2403 O O . GLU A 1 311 ? 2.015 26.271 11.963 1.00 77.00 311 GLU A O 1
ATOM 2408 N N . VAL A 1 312 ? 2.702 25.506 9.969 1.00 79.00 312 VAL A N 1
ATOM 2409 C CA . VAL A 1 312 ? 1.436 25.752 9.258 1.00 79.00 312 VAL A CA 1
ATOM 2410 C C . VAL A 1 312 ? 0.665 24.454 8.972 1.00 79.00 312 VAL A C 1
ATOM 2412 O O . VAL A 1 312 ? 1.092 23.640 8.145 1.00 79.00 312 VAL A O 1
ATOM 2415 N N . PRO A 1 313 ? -0.531 24.261 9.566 1.00 82.62 313 PRO A N 1
ATOM 2416 C CA . PRO A 1 313 ? -1.342 23.076 9.318 1.00 82.62 313 PRO A CA 1
ATOM 2417 C C . PRO A 1 313 ? -1.852 23.031 7.876 1.00 82.62 313 PRO A C 1
ATOM 2419 O O . PRO A 1 313 ? -2.526 23.944 7.398 1.00 82.62 313 PRO A O 1
ATOM 2422 N N . CYS A 1 314 ? -1.553 21.930 7.190 1.00 84.88 314 CYS A N 1
ATOM 2423 C CA . CYS A 1 314 ? -1.854 21.750 5.772 1.00 84.88 314 CYS A CA 1
ATOM 2424 C C . CYS A 1 314 ? -3.093 20.870 5.540 1.00 84.88 314 CYS A C 1
ATOM 2426 O O . CYS A 1 314 ? -3.314 19.894 6.255 1.00 84.88 314 CYS A O 1
ATOM 2428 N N . LEU A 1 315 ? -3.862 21.178 4.488 1.00 88.88 315 LEU A N 1
ATOM 2429 C CA . LEU A 1 315 ? -4.969 20.351 3.995 1.00 88.88 315 LEU A CA 1
ATOM 2430 C C . LEU A 1 315 ? -4.651 19.871 2.573 1.00 88.88 315 LEU A C 1
ATOM 2432 O O . LEU A 1 315 ? -4.661 20.647 1.615 1.00 88.88 315 LEU A O 1
ATOM 2436 N N . THR A 1 316 ? -4.356 18.580 2.435 1.00 90.25 316 THR A N 1
ATOM 2437 C CA . THR A 1 316 ? -4.026 17.950 1.152 1.00 90.25 316 THR A CA 1
ATOM 2438 C C . THR A 1 316 ? -5.292 17.681 0.338 1.00 90.25 316 THR A C 1
ATOM 2440 O O . THR A 1 316 ? -6.114 16.853 0.715 1.00 90.25 316 THR A O 1
ATOM 2443 N N . TYR A 1 317 ? -5.432 18.360 -0.805 1.00 90.56 317 TYR A N 1
ATOM 2444 C CA . TYR A 1 317 ? -6.572 18.214 -1.725 1.00 90.56 317 TYR A CA 1
ATOM 2445 C C . TYR A 1 317 ? -6.228 17.467 -3.027 1.00 90.56 317 TYR A C 1
ATOM 2447 O O . TYR A 1 317 ? -7.042 17.419 -3.944 1.00 90.56 317 TYR A O 1
ATOM 2455 N N . GLY A 1 318 ? -5.032 16.883 -3.135 1.00 91.12 318 GLY A N 1
ATOM 2456 C CA . GLY A 1 318 ? -4.639 16.076 -4.288 1.00 91.12 318 GLY A CA 1
ATOM 2457 C C . GLY A 1 318 ? -3.425 15.193 -4.007 1.00 91.12 318 GLY A C 1
ATOM 2458 O O . GLY A 1 318 ? -2.569 15.541 -3.194 1.00 91.12 318 GLY A O 1
ATOM 2459 N N . LEU A 1 319 ? -3.356 14.050 -4.688 1.00 91.88 319 LEU A N 1
ATOM 2460 C CA . LEU A 1 319 ? -2.273 13.070 -4.604 1.00 91.88 319 LEU A CA 1
ATOM 2461 C C . LEU A 1 319 ? -1.897 12.592 -6.011 1.00 91.88 319 LEU A C 1
ATOM 2463 O O . LEU A 1 319 ? -2.757 12.348 -6.855 1.00 91.88 319 LEU A O 1
ATOM 2467 N N . ARG A 1 320 ? -0.594 12.435 -6.265 1.00 94.62 320 ARG A N 1
ATOM 2468 C CA . ARG A 1 320 ? -0.100 11.907 -7.543 1.00 94.62 320 ARG A CA 1
ATOM 2469 C C . ARG A 1 320 ? -0.284 10.399 -7.619 1.00 94.62 320 ARG A C 1
ATOM 2471 O O . ARG A 1 320 ? 0.178 9.683 -6.727 1.00 94.62 320 ARG A O 1
ATOM 2478 N N . GLY A 1 321 ? -0.836 9.944 -8.739 1.00 94.44 321 GLY A N 1
ATOM 2479 C CA . GLY A 1 321 ? -0.918 8.531 -9.083 1.00 94.44 321 GLY A CA 1
ATOM 2480 C C . GLY A 1 321 ? 0.469 7.908 -9.218 1.00 94.44 321 GLY A C 1
ATOM 2481 O O . GLY A 1 321 ? 1.499 8.599 -9.252 1.00 94.44 321 GLY A O 1
ATOM 2482 N N . VAL A 1 322 ? 0.520 6.585 -9.302 1.00 94.31 322 VAL A N 1
ATOM 2483 C CA . VAL A 1 322 ? 1.770 5.847 -9.479 1.00 94.31 322 VAL A CA 1
ATOM 2484 C C . VAL A 1 322 ? 1.589 4.682 -10.437 1.00 94.31 322 VAL A C 1
ATOM 2486 O O . VAL A 1 322 ? 0.574 3.997 -10.415 1.00 94.31 322 VAL A O 1
ATOM 2489 N N . LEU A 1 323 ? 2.606 4.439 -11.255 1.00 96.00 323 LEU A N 1
ATOM 2490 C CA . LEU A 1 323 ? 2.738 3.245 -12.079 1.00 96.00 323 LEU A CA 1
ATOM 2491 C C . LEU A 1 323 ? 4.137 2.675 -11.852 1.00 96.00 323 LEU A C 1
ATOM 2493 O O . LEU A 1 323 ? 5.125 3.318 -12.201 1.00 96.00 323 LEU A O 1
ATOM 2497 N N . HIS A 1 324 ? 4.231 1.494 -11.249 1.00 96.06 324 HIS A N 1
ATOM 2498 C CA . HIS A 1 324 ? 5.471 0.733 -11.112 1.00 96.06 324 HIS A CA 1
ATOM 2499 C C . HIS A 1 324 ? 5.541 -0.340 -12.193 1.00 96.06 324 HIS A C 1
ATOM 2501 O O . HIS A 1 324 ? 4.571 -1.065 -12.412 1.00 96.06 324 HIS A O 1
ATOM 2507 N N . ALA A 1 325 ? 6.697 -0.458 -12.842 1.00 97.12 325 ALA A N 1
ATOM 2508 C CA . ALA A 1 325 ? 6.927 -1.476 -13.854 1.00 97.12 325 ALA A CA 1
ATOM 2509 C C . ALA A 1 325 ? 8.352 -2.033 -13.790 1.00 97.12 325 ALA A C 1
ATOM 2511 O O . ALA A 1 325 ? 9.318 -1.303 -13.538 1.00 97.12 325 ALA A O 1
ATOM 2512 N N . THR A 1 326 ? 8.482 -3.317 -14.107 1.00 98.19 326 THR A N 1
ATOM 2513 C CA . THR A 1 326 ? 9.757 -4.018 -14.231 1.00 98.19 326 THR A CA 1
ATOM 2514 C C . THR A 1 326 ? 9.948 -4.452 -15.679 1.00 98.19 326 THR A C 1
ATOM 2516 O O . THR A 1 326 ? 9.239 -5.320 -16.194 1.00 98.19 326 THR A O 1
ATOM 2519 N N . VAL A 1 327 ? 10.921 -3.821 -16.337 1.00 98.44 327 VAL A N 1
ATOM 2520 C CA . VAL A 1 327 ? 11.306 -4.071 -17.730 1.00 98.44 327 VAL A CA 1
ATOM 2521 C C . VAL A 1 327 ? 12.431 -5.101 -17.735 1.00 98.44 327 VAL A C 1
ATOM 2523 O O . VAL A 1 327 ? 13.480 -4.862 -17.138 1.00 98.44 327 VAL A O 1
ATOM 2526 N N . CYS A 1 328 ? 12.223 -6.233 -18.401 1.00 98.38 328 CYS A N 1
ATOM 2527 C CA . CYS A 1 328 ? 13.171 -7.340 -18.512 1.00 98.38 328 CYS A CA 1
ATOM 2528 C C . CYS A 1 328 ? 13.605 -7.539 -19.967 1.00 98.38 328 CYS A C 1
ATOM 2530 O O . CYS A 1 328 ? 12.780 -7.456 -20.876 1.00 98.38 328 CYS A O 1
ATOM 2532 N N . VAL A 1 329 ? 14.875 -7.877 -20.177 1.00 98.56 329 VAL A N 1
ATOM 2533 C CA . VAL A 1 329 ? 15.385 -8.422 -21.438 1.00 98.56 329 VAL A CA 1
ATOM 2534 C C . VAL A 1 329 ? 16.040 -9.768 -21.139 1.00 98.56 329 VAL A C 1
ATOM 2536 O O . VAL A 1 329 ? 16.902 -9.863 -20.264 1.00 98.56 329 VAL A O 1
ATOM 2539 N N . ASP A 1 330 ? 15.618 -10.804 -21.861 1.00 98.00 330 ASP A N 1
ATOM 2540 C CA . ASP A 1 330 ? 16.063 -12.188 -21.683 1.00 98.00 330 ASP A CA 1
ATOM 2541 C C . ASP A 1 330 ? 16.682 -12.735 -22.976 1.00 98.00 330 ASP A C 1
ATOM 2543 O O . ASP A 1 330 ? 16.059 -12.690 -24.038 1.00 98.00 330 ASP A O 1
ATOM 2547 N N . ALA A 1 331 ? 17.878 -13.308 -22.898 1.00 96.06 331 ALA A N 1
ATOM 2548 C CA . ALA A 1 331 ? 18.511 -14.018 -24.001 1.00 96.06 331 ALA A CA 1
ATOM 2549 C C . ALA A 1 331 ? 18.064 -15.494 -24.051 1.00 96.06 331 ALA A C 1
ATOM 2551 O O . ALA A 1 331 ? 17.872 -16.119 -23.006 1.00 96.06 331 ALA A O 1
ATOM 2552 N N . PRO A 1 332 ? 17.984 -16.126 -25.238 1.00 93.25 332 PRO A N 1
ATOM 2553 C CA . PRO A 1 332 ? 17.685 -17.559 -25.379 1.00 93.25 332 PRO A CA 1
ATOM 2554 C C . PRO A 1 332 ? 18.878 -18.482 -25.037 1.00 93.25 332 PRO A C 1
ATOM 2556 O O . PRO A 1 332 ? 18.854 -19.675 -25.337 1.00 93.25 332 PRO A O 1
ATOM 2559 N N . ARG A 1 333 ? 19.946 -17.930 -24.452 1.00 89.38 333 ARG A N 1
ATOM 2560 C CA . ARG A 1 333 ? 21.258 -18.547 -24.197 1.00 89.38 333 ARG A CA 1
ATOM 2561 C C . ARG A 1 333 ? 21.662 -18.312 -22.733 1.00 89.38 333 ARG A C 1
ATOM 2563 O O . ARG A 1 333 ? 21.221 -17.314 -22.173 1.00 89.38 333 ARG A O 1
ATOM 2570 N N . PRO A 1 334 ? 22.499 -19.169 -22.119 1.00 91.62 334 PRO A N 1
ATOM 2571 C CA . PRO A 1 334 ? 23.035 -18.921 -20.779 1.00 91.62 334 PRO A CA 1
ATOM 2572 C C . PRO A 1 334 ? 23.988 -17.713 -20.744 1.00 91.62 334 PRO A C 1
ATOM 2574 O O . PRO A 1 334 ? 24.332 -17.135 -21.781 1.00 91.62 334 PRO A O 1
ATOM 2577 N N . ASP A 1 335 ? 24.416 -17.345 -19.534 1.00 92.06 335 ASP A N 1
ATOM 2578 C CA . ASP A 1 335 ? 25.468 -16.350 -19.311 1.00 92.06 335 ASP A CA 1
ATOM 2579 C C . ASP A 1 335 ? 26.764 -16.766 -20.040 1.00 92.06 335 ASP A C 1
ATOM 2581 O O . ASP A 1 335 ? 27.158 -17.934 -19.987 1.00 92.06 335 ASP A O 1
ATOM 2585 N N . LEU A 1 336 ? 27.427 -15.821 -20.713 1.00 90.06 336 LEU A N 1
ATOM 2586 C CA . LEU A 1 336 ? 28.645 -16.063 -21.505 1.00 90.06 336 LEU A CA 1
ATOM 2587 C C . LEU A 1 336 ? 29.855 -15.286 -20.960 1.00 90.06 336 LEU A C 1
ATOM 2589 O O . LEU A 1 336 ? 29.691 -14.312 -20.227 1.00 90.06 336 LEU A O 1
ATOM 2593 N N . HIS A 1 337 ? 31.079 -15.684 -21.313 1.00 89.44 337 HIS A N 1
ATOM 2594 C CA . HIS A 1 337 ? 32.300 -15.037 -20.825 1.00 89.44 337 HIS A CA 1
ATOM 2595 C C . HIS A 1 337 ? 32.698 -13.882 -21.754 1.00 89.44 337 HIS A C 1
ATOM 2597 O O . HIS A 1 337 ? 33.149 -14.105 -22.880 1.00 89.44 337 HIS A O 1
ATOM 2603 N N . SER A 1 338 ? 32.590 -12.631 -21.293 1.00 88.44 338 SER A N 1
ATOM 2604 C CA . SER A 1 338 ? 32.663 -11.457 -22.184 1.00 88.44 338 SER A CA 1
ATOM 2605 C C . SER A 1 338 ? 33.994 -11.319 -22.933 1.00 88.44 338 SER A C 1
ATOM 2607 O O . SER A 1 338 ? 34.012 -10.877 -24.076 1.00 88.44 338 SER A O 1
ATOM 2609 N N . GLY A 1 339 ? 35.105 -11.778 -22.348 1.00 87.44 339 GLY A N 1
ATOM 2610 C CA . GLY A 1 339 ? 36.422 -11.792 -23.000 1.00 87.44 339 GLY A CA 1
ATOM 2611 C C . GLY A 1 339 ? 36.659 -12.924 -24.015 1.00 87.44 339 GLY A C 1
ATOM 2612 O O . GLY A 1 339 ? 37.764 -13.020 -24.541 1.00 87.44 339 GLY A O 1
ATOM 2613 N N . VAL A 1 340 ? 35.680 -13.807 -24.245 1.00 87.00 340 VAL A N 1
ATOM 2614 C CA . VAL A 1 340 ? 35.752 -14.931 -25.205 1.00 87.00 340 VAL A CA 1
ATOM 2615 C C . VAL A 1 340 ? 34.599 -14.860 -26.205 1.00 87.00 340 VAL A C 1
ATOM 2617 O O . VAL A 1 340 ? 34.826 -14.956 -27.407 1.00 87.00 340 VAL A O 1
ATOM 2620 N N . ASP A 1 341 ? 33.381 -14.654 -25.705 1.00 87.75 341 ASP A N 1
ATOM 2621 C CA . ASP A 1 341 ? 32.150 -14.660 -26.499 1.00 87.75 341 ASP A CA 1
ATOM 2622 C C . ASP A 1 341 ? 31.717 -13.251 -26.958 1.00 87.75 341 ASP A C 1
ATOM 2624 O O . ASP A 1 341 ? 30.911 -13.110 -27.882 1.00 87.75 341 ASP A O 1
ATOM 2628 N N . GLY A 1 342 ? 32.246 -12.197 -26.322 1.00 87.19 342 GLY A N 1
ATOM 2629 C CA . GLY A 1 342 ? 31.891 -10.803 -26.595 1.00 87.19 342 GLY A CA 1
ATOM 2630 C C . GLY A 1 342 ? 32.255 -10.372 -28.009 1.00 87.19 342 GLY A C 1
ATOM 2631 O O . GLY A 1 342 ? 33.426 -10.275 -28.379 1.00 87.19 342 GLY A O 1
ATOM 2632 N N . SER A 1 343 ? 31.231 -10.110 -28.818 1.00 89.00 343 SER A N 1
ATOM 2633 C CA . SER A 1 343 ? 31.372 -9.744 -30.224 1.00 89.00 343 SER A CA 1
ATOM 2634 C C . SER A 1 343 ? 30.128 -9.014 -30.726 1.00 89.00 343 SER A C 1
ATOM 2636 O O . SER A 1 343 ? 29.044 -9.153 -30.171 1.00 89.00 343 SER A O 1
ATOM 2638 N N . TYR A 1 344 ? 30.257 -8.290 -31.841 1.00 87.62 344 TYR A N 1
ATOM 2639 C CA . TYR A 1 344 ? 29.139 -7.582 -32.486 1.00 87.62 344 TYR A CA 1
ATOM 2640 C C . TYR A 1 344 ? 28.004 -8.501 -32.994 1.00 87.62 344 TYR A C 1
ATOM 2642 O O . TYR A 1 344 ? 27.001 -8.005 -33.499 1.00 87.62 344 TYR A O 1
ATOM 2650 N N . MET A 1 345 ? 28.181 -9.826 -32.918 1.00 87.88 345 MET A N 1
ATOM 2651 C CA . MET A 1 345 ? 27.198 -10.842 -33.313 1.00 87.88 345 MET A CA 1
ATOM 2652 C C . MET A 1 345 ? 26.383 -11.380 -32.125 1.00 87.88 345 MET A C 1
ATOM 2654 O O . MET A 1 345 ? 25.568 -12.282 -32.309 1.00 87.88 345 MET A O 1
ATOM 2658 N N . VAL A 1 346 ? 26.632 -10.879 -30.911 1.00 91.25 346 VAL A N 1
ATOM 2659 C CA . VAL A 1 346 ? 25.994 -11.328 -29.670 1.00 91.25 346 VAL A CA 1
ATOM 2660 C C . VAL A 1 346 ? 25.208 -10.168 -29.072 1.00 91.25 346 VAL A C 1
ATOM 2662 O O . VAL A 1 346 ? 25.786 -9.248 -28.501 1.00 91.25 346 VAL A O 1
ATOM 2665 N N . ASP A 1 347 ? 23.881 -10.229 -29.173 1.00 93.75 347 ASP A N 1
ATOM 2666 C CA . ASP A 1 347 ? 23.006 -9.245 -28.536 1.00 93.75 347 ASP A CA 1
ATOM 2667 C C . ASP A 1 347 ? 23.087 -9.390 -27.008 1.00 93.75 347 ASP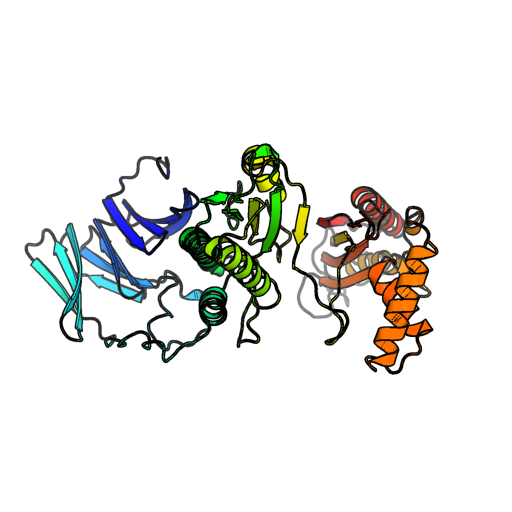 A C 1
ATOM 2669 O O . ASP A 1 347 ? 22.837 -10.473 -26.460 1.00 93.75 347 ASP A O 1
ATOM 2673 N N . GLU A 1 348 ? 23.436 -8.318 -26.297 1.00 95.56 348 GLU A N 1
ATOM 2674 C CA . GLU A 1 348 ? 23.640 -8.333 -24.845 1.00 95.56 348 GLU A CA 1
ATOM 2675 C C . GLU A 1 348 ? 22.423 -7.745 -24.102 1.00 95.56 348 GLU A C 1
ATOM 2677 O O . GLU A 1 348 ? 22.185 -6.539 -24.207 1.00 95.56 348 GLU A O 1
ATOM 2682 N N . PRO A 1 349 ? 21.686 -8.529 -23.285 1.00 97.12 349 PRO A N 1
ATOM 2683 C CA . PRO A 1 349 ? 20.478 -8.062 -22.596 1.00 97.12 349 PRO A CA 1
ATOM 2684 C C . PRO A 1 349 ? 20.637 -6.774 -21.785 1.00 97.12 349 PRO A C 1
ATOM 2686 O O . PRO A 1 349 ? 19.736 -5.938 -21.776 1.00 97.12 349 PRO A O 1
ATOM 2689 N N . LEU A 1 350 ? 21.784 -6.579 -21.123 1.00 95.81 350 LEU A N 1
ATOM 2690 C CA . LEU A 1 350 ? 22.058 -5.347 -20.377 1.00 95.81 350 LEU A CA 1
ATOM 2691 C C . LEU A 1 350 ? 22.249 -4.139 -21.310 1.00 95.81 350 LEU A C 1
ATOM 2693 O O . LEU A 1 350 ? 21.807 -3.041 -20.969 1.00 95.81 350 LEU A O 1
ATOM 2697 N N . SER A 1 351 ? 22.866 -4.333 -22.479 1.00 95.75 351 SER A N 1
ATOM 2698 C CA . SER A 1 351 ? 23.051 -3.287 -23.492 1.00 95.75 351 SER A CA 1
ATOM 2699 C C . SER A 1 351 ? 21.714 -2.894 -24.124 1.00 95.75 351 SER A C 1
ATOM 2701 O O . SER A 1 351 ? 21.391 -1.705 -24.189 1.00 95.75 351 SER A O 1
ATOM 2703 N N . ASP A 1 352 ? 20.887 -3.880 -24.481 1.00 97.94 352 ASP A N 1
ATOM 2704 C CA . ASP A 1 352 ? 19.538 -3.668 -25.019 1.00 97.94 352 ASP A CA 1
ATOM 2705 C C . ASP A 1 352 ? 18.643 -2.924 -24.017 1.00 97.94 352 ASP A C 1
ATOM 2707 O O . ASP A 1 352 ? 18.052 -1.889 -24.337 1.00 97.94 352 ASP A O 1
ATOM 2711 N N . LEU A 1 353 ? 18.590 -3.416 -22.773 1.00 98.38 353 LEU A N 1
ATOM 2712 C CA . LEU A 1 353 ? 17.817 -2.817 -21.687 1.00 98.38 353 LEU A CA 1
ATOM 2713 C C . LEU A 1 353 ? 18.271 -1.381 -21.403 1.00 98.38 353 LEU A C 1
ATOM 2715 O O . LEU A 1 353 ? 17.440 -0.479 -21.315 1.00 98.38 353 LEU A O 1
ATOM 2719 N N . THR A 1 354 ? 19.582 -1.150 -21.281 1.00 97.50 354 THR A N 1
ATOM 2720 C CA . THR A 1 354 ? 20.132 0.196 -21.058 1.00 97.50 354 THR A CA 1
ATOM 2721 C C . THR A 1 354 ? 19.809 1.115 -22.233 1.00 97.50 354 THR A C 1
ATOM 2723 O O . THR A 1 354 ? 19.455 2.276 -22.025 1.00 97.50 354 THR A O 1
ATOM 2726 N N . SER A 1 355 ? 19.854 0.598 -23.464 1.00 97.38 355 SER A N 1
ATOM 2727 C CA . SER A 1 355 ? 19.511 1.351 -24.669 1.00 97.38 355 SER A CA 1
ATOM 2728 C C . SER A 1 355 ? 18.063 1.835 -24.623 1.00 97.38 355 SER A C 1
ATOM 2730 O O . SER A 1 355 ? 17.854 3.051 -24.650 1.00 97.38 355 SER A O 1
ATOM 2732 N N . ILE A 1 356 ? 17.076 0.944 -24.456 1.00 97.94 356 ILE A N 1
ATOM 2733 C CA . ILE A 1 356 ? 15.652 1.336 -24.438 1.00 97.94 356 ILE A CA 1
ATOM 2734 C C . ILE A 1 356 ? 15.284 2.169 -23.203 1.00 97.94 356 ILE A C 1
ATOM 2736 O O . ILE A 1 356 ? 14.589 3.176 -23.329 1.00 97.94 356 ILE A O 1
ATOM 2740 N N . VAL A 1 357 ? 15.807 1.832 -22.018 1.00 97.25 357 VAL A N 1
ATOM 2741 C CA . VAL A 1 357 ? 15.525 2.585 -20.784 1.00 97.25 357 VAL A CA 1
ATOM 2742 C C . VAL A 1 357 ? 16.152 3.984 -20.844 1.00 97.25 357 VAL A C 1
ATOM 2744 O O . VAL A 1 357 ? 15.542 4.938 -20.361 1.00 97.25 357 VAL A O 1
ATOM 2747 N N . SER A 1 358 ? 17.294 4.166 -21.529 1.00 95.75 358 SER A N 1
ATOM 2748 C CA . SER A 1 358 ? 17.855 5.505 -21.782 1.00 95.75 358 SER A CA 1
ATOM 2749 C C . SER A 1 358 ? 16.945 6.392 -22.634 1.00 95.75 358 SER A C 1
ATOM 2751 O O . SER A 1 358 ? 16.998 7.610 -22.494 1.00 95.75 358 SER A O 1
ATOM 2753 N N . ARG A 1 359 ? 16.107 5.814 -23.511 1.00 96.88 359 ARG A N 1
ATOM 2754 C CA . ARG A 1 359 ? 15.204 6.587 -24.380 1.00 96.88 359 ARG A CA 1
ATOM 2755 C C . ARG A 1 359 ? 14.044 7.211 -23.613 1.00 96.88 359 ARG A C 1
ATOM 2757 O O . ARG A 1 359 ? 13.512 8.210 -24.075 1.00 96.88 359 ARG A O 1
ATOM 2764 N N . LEU A 1 360 ? 13.670 6.675 -22.446 1.00 97.12 360 LEU A N 1
ATOM 2765 C CA . LEU A 1 360 ? 12.537 7.171 -21.650 1.00 97.12 360 LEU A CA 1
ATOM 2766 C C . LEU A 1 360 ? 12.708 8.630 -21.184 1.00 97.12 360 LEU A C 1
ATOM 2768 O O . LEU A 1 360 ? 11.704 9.300 -20.938 1.00 97.12 360 LEU A O 1
ATOM 2772 N N . LYS A 1 361 ? 13.949 9.129 -21.070 1.00 95.50 361 LYS A N 1
ATOM 2773 C CA . LYS A 1 361 ? 14.267 10.501 -20.644 1.00 95.50 361 LYS A CA 1
ATOM 2774 C C . LYS A 1 361 ? 15.146 11.243 -21.649 1.00 95.50 361 LYS A C 1
ATOM 2776 O O . LYS A 1 361 ? 16.184 10.750 -22.075 1.00 95.50 361 LYS A O 1
ATOM 2781 N N . GLY A 1 362 ? 14.747 12.472 -21.959 1.00 93.81 362 GLY A N 1
ATOM 2782 C CA . GLY A 1 362 ? 15.496 13.429 -22.766 1.00 93.81 362 GLY A CA 1
ATOM 2783 C C . GLY A 1 362 ? 16.152 14.525 -21.924 1.00 93.81 362 GLY A C 1
ATOM 2784 O O . GLY A 1 362 ? 16.345 14.400 -20.709 1.00 93.81 362 GLY A O 1
ATOM 2785 N N . ALA A 1 363 ? 16.485 15.636 -22.584 1.00 92.88 363 ALA A N 1
ATOM 2786 C CA . ALA A 1 363 ? 17.058 16.811 -21.934 1.00 92.88 363 ALA A CA 1
ATOM 2787 C C . ALA A 1 363 ? 16.150 17.327 -20.800 1.00 92.88 363 ALA A C 1
ATOM 2789 O O . ALA A 1 363 ? 14.922 17.287 -20.893 1.00 92.88 363 ALA A O 1
ATOM 2790 N N . GLY A 1 364 ? 16.755 17.788 -19.701 1.00 87.81 364 GLY A N 1
ATOM 2791 C CA . GLY A 1 364 ? 16.011 18.296 -18.543 1.00 87.81 364 GLY A CA 1
ATOM 2792 C C . GLY A 1 364 ? 15.157 17.253 -17.806 1.00 87.81 364 GLY A C 1
ATOM 2793 O O . GLY A 1 364 ? 14.261 17.647 -17.074 1.00 87.81 364 GLY A O 1
ATOM 2794 N N . ASN A 1 365 ? 15.415 15.946 -17.980 1.00 90.88 365 ASN A N 1
ATOM 2795 C CA . ASN A 1 365 ? 14.591 14.830 -17.476 1.00 90.88 365 ASN A CA 1
ATOM 2796 C C . ASN A 1 365 ? 13.193 14.689 -18.117 1.00 90.88 365 ASN A C 1
ATOM 2798 O O . ASN A 1 365 ? 12.397 13.885 -17.630 1.00 90.88 365 ASN A O 1
ATOM 2802 N N . THR A 1 366 ? 12.902 15.410 -19.205 1.00 94.50 366 THR A N 1
ATOM 2803 C CA . THR A 1 366 ? 11.614 15.321 -19.920 1.00 94.50 366 THR A CA 1
ATOM 2804 C C . THR A 1 366 ? 11.335 13.900 -20.416 1.00 94.50 366 THR A C 1
ATOM 2806 O O . THR A 1 366 ? 12.218 13.235 -20.962 1.00 94.50 366 THR A O 1
ATOM 2809 N N . ILE A 1 367 ? 10.108 13.413 -20.236 1.00 97.31 367 ILE A N 1
ATOM 2810 C CA . ILE A 1 367 ? 9.717 12.042 -20.594 1.00 97.31 367 ILE A CA 1
ATOM 2811 C C . ILE A 1 367 ? 9.435 11.980 -22.100 1.00 97.31 367 ILE A C 1
ATOM 2813 O O . ILE A 1 367 ? 8.717 12.821 -22.627 1.00 97.31 367 ILE A O 1
ATOM 2817 N N . GLN A 1 368 ? 10.027 11.016 -22.809 1.00 97.69 368 GLN A N 1
ATOM 2818 C CA . GLN A 1 368 ? 10.002 10.980 -24.286 1.00 97.69 368 GLN A CA 1
ATOM 2819 C C . GLN A 1 368 ? 8.891 10.099 -24.880 1.00 97.69 368 GLN A C 1
ATOM 2821 O O . GLN A 1 368 ? 8.848 9.891 -26.092 1.00 97.69 368 GLN A O 1
ATOM 2826 N N . ILE A 1 369 ? 7.999 9.568 -24.040 1.00 97.50 369 ILE A N 1
ATOM 2827 C CA . ILE A 1 369 ? 6.834 8.791 -24.476 1.00 97.50 369 ILE A CA 1
ATOM 2828 C C . ILE A 1 369 ? 5.885 9.742 -25.241 1.00 97.50 369 ILE A C 1
ATOM 2830 O O . ILE A 1 369 ? 5.466 10.751 -24.668 1.00 97.50 369 ILE A O 1
ATOM 2834 N N . PRO A 1 370 ? 5.542 9.479 -26.518 1.00 96.31 370 PRO A N 1
ATOM 2835 C CA . PRO A 1 370 ? 4.636 10.339 -27.279 1.00 96.31 370 PRO A CA 1
ATOM 2836 C C . PRO A 1 370 ? 3.261 10.466 -26.617 1.00 96.31 370 PRO A C 1
ATOM 2838 O O . PRO A 1 370 ? 2.742 9.494 -26.075 1.00 96.31 370 PRO A O 1
ATOM 2841 N N . GLY A 1 371 ? 2.681 11.666 -26.655 1.00 94.88 371 GLY A N 1
ATOM 2842 C CA . GLY A 1 371 ? 1.375 11.962 -26.056 1.00 94.88 371 GLY A CA 1
ATOM 2843 C C . GLY A 1 371 ? 1.351 12.038 -24.521 1.00 94.88 371 GLY A C 1
ATOM 2844 O O . GLY A 1 371 ? 0.310 12.326 -23.940 1.00 94.88 371 GLY A O 1
ATOM 2845 N N . PHE A 1 372 ? 2.476 11.789 -23.837 1.00 96.38 372 PHE A N 1
ATOM 2846 C CA . PHE A 1 372 ? 2.509 11.630 -22.376 1.00 96.38 372 PHE A CA 1
ATOM 2847 C C . PHE A 1 372 ? 2.043 12.867 -21.589 1.00 96.38 372 PHE A C 1
ATOM 2849 O O . PHE A 1 372 ? 1.521 12.725 -20.484 1.00 96.38 372 PHE A O 1
ATOM 2856 N N . TYR A 1 373 ? 2.220 14.069 -22.141 1.00 96.19 373 TYR A N 1
ATOM 2857 C CA . TYR A 1 373 ? 1.839 15.327 -21.490 1.00 96.19 373 TYR A CA 1
ATOM 2858 C C . TYR A 1 373 ? 0.458 15.853 -21.931 1.00 96.19 373 TYR A C 1
ATOM 2860 O O . TYR A 1 373 ? -0.054 16.786 -21.318 1.00 96.19 373 TYR A O 1
ATOM 2868 N N . ASP A 1 374 ? -0.158 15.262 -22.959 1.00 94.50 374 ASP A N 1
ATOM 2869 C CA . ASP A 1 374 ? -1.275 15.861 -23.706 1.00 94.50 374 ASP A CA 1
ATOM 2870 C C . ASP A 1 374 ? -2.576 15.974 -22.890 1.00 94.50 374 ASP A C 1
ATOM 2872 O O . ASP A 1 374 ? -3.387 16.864 -23.142 1.00 94.50 374 ASP A O 1
ATOM 2876 N N . GLY A 1 375 ? -2.776 15.085 -21.911 1.00 92.50 375 GLY A N 1
ATOM 2877 C CA . GLY A 1 375 ? -3.952 15.080 -21.032 1.00 92.50 375 GLY A CA 1
ATOM 2878 C C . GLY A 1 375 ? -3.836 15.957 -19.779 1.00 92.50 375 GLY A C 1
ATOM 2879 O O . GLY A 1 375 ? -4.830 16.144 -19.080 1.00 92.50 375 GLY A O 1
ATOM 2880 N N . ILE A 1 376 ? -2.651 16.496 -19.466 1.00 94.88 376 ILE A N 1
ATOM 2881 C CA . ILE A 1 376 ? -2.399 17.188 -18.192 1.00 94.88 376 ILE A CA 1
ATOM 2882 C C . ILE A 1 376 ? -3.215 18.482 -18.111 1.00 94.88 376 ILE A C 1
ATOM 2884 O O . ILE A 1 376 ? -3.121 19.352 -18.980 1.00 94.88 376 ILE A O 1
ATOM 2888 N N . LEU A 1 377 ? -3.977 18.638 -17.025 1.00 93.25 377 LEU A N 1
ATOM 2889 C CA . LEU A 1 377 ? -4.836 19.807 -16.825 1.00 93.25 377 LEU A CA 1
ATOM 2890 C C . LEU A 1 377 ? -4.019 21.118 -16.800 1.00 93.25 377 LEU A C 1
ATOM 2892 O O . LEU A 1 377 ? -3.028 21.200 -16.069 1.00 93.25 377 LEU A O 1
ATOM 2896 N N . PRO A 1 378 ? -4.416 22.166 -17.548 1.00 93.00 378 PRO A N 1
ATOM 2897 C CA . PRO A 1 378 ? -3.708 23.445 -17.554 1.00 93.00 378 PRO A CA 1
ATOM 2898 C C . PRO A 1 378 ? -3.847 24.160 -16.205 1.00 93.00 378 PRO A C 1
ATOM 2900 O O . PRO A 1 378 ? -4.923 24.156 -15.606 1.00 93.00 378 PRO A O 1
ATOM 2903 N N . MET A 1 379 ? -2.771 24.811 -15.749 1.00 92.25 379 MET A N 1
ATOM 2904 C CA . MET A 1 379 ? -2.776 25.539 -14.477 1.00 92.25 379 MET A CA 1
ATOM 2905 C C . MET A 1 379 ? -3.817 26.667 -14.491 1.00 92.25 379 MET A C 1
ATOM 2907 O O . MET A 1 379 ? -3.862 27.475 -15.421 1.00 92.25 379 MET A O 1
ATOM 2911 N N . THR A 1 380 ? -4.649 26.734 -13.452 1.00 92.69 380 THR A N 1
ATOM 2912 C CA . THR A 1 380 ? -5.672 27.790 -13.321 1.00 92.69 380 THR A CA 1
ATOM 2913 C C . THR A 1 380 ? -5.160 28.976 -12.492 1.00 92.69 380 THR A C 1
ATOM 2915 O O . THR A 1 380 ? -4.359 28.761 -11.587 1.00 92.69 380 THR A O 1
ATOM 2918 N N . PRO A 1 381 ? -5.662 30.216 -12.678 1.00 94.25 381 PRO A N 1
ATOM 2919 C CA . PRO A 1 381 ? -5.237 31.360 -11.856 1.00 94.25 381 PRO A CA 1
ATOM 2920 C C . PRO A 1 381 ? -5.456 31.163 -10.345 1.00 94.25 381 PRO A C 1
ATOM 2922 O O . PRO A 1 381 ? -4.683 31.655 -9.531 1.00 94.25 381 PRO A O 1
ATOM 2925 N N . ASN A 1 382 ? -6.487 30.400 -9.962 1.00 91.56 382 ASN A N 1
ATOM 2926 C CA . ASN A 1 382 ? -6.769 30.067 -8.562 1.00 91.56 382 ASN A CA 1
ATOM 2927 C C . ASN A 1 382 ? -5.810 29.005 -7.997 1.00 91.56 382 ASN A C 1
ATOM 2929 O O . ASN A 1 382 ? -5.602 28.948 -6.790 1.00 91.56 382 ASN A O 1
ATOM 2933 N N . GLU A 1 383 ? -5.288 28.118 -8.845 1.00 91.94 383 GLU A N 1
ATOM 2934 C CA . GLU A 1 383 ? -4.241 27.155 -8.488 1.00 91.94 383 GLU A CA 1
ATOM 2935 C C . GLU A 1 383 ? -2.886 27.861 -8.391 1.00 91.94 383 GLU A C 1
ATOM 2937 O O . GLU A 1 383 ? -2.170 27.660 -7.416 1.00 91.94 383 GLU A O 1
ATOM 2942 N N . GLU A 1 384 ? -2.581 28.740 -9.349 1.00 94.19 384 GLU A N 1
ATOM 2943 C CA . GLU A 1 384 ? -1.362 29.543 -9.353 1.00 94.19 384 GLU A CA 1
ATOM 2944 C C . GLU A 1 384 ? -1.244 30.403 -8.088 1.00 94.19 384 GLU A C 1
ATOM 2946 O O . GLU A 1 384 ? -0.235 30.303 -7.393 1.00 94.19 384 GLU A O 1
ATOM 2951 N N . ALA A 1 385 ? -2.302 31.139 -7.727 1.00 94.25 385 ALA A N 1
ATOM 2952 C CA . ALA A 1 385 ? -2.329 31.946 -6.508 1.00 94.25 385 ALA A CA 1
ATOM 2953 C C . ALA A 1 385 ? -2.051 31.119 -5.237 1.00 94.25 385 ALA A C 1
ATOM 2955 O O . ALA A 1 385 ? -1.308 31.568 -4.370 1.00 94.25 385 ALA A O 1
ATOM 2956 N N . ARG A 1 386 ? -2.552 29.874 -5.151 1.00 93.06 386 ARG A N 1
ATOM 2957 C CA . ARG A 1 386 ? -2.234 28.976 -4.024 1.00 93.06 386 ARG A CA 1
ATOM 2958 C C . ARG A 1 386 ? -0.756 28.582 -3.982 1.00 93.06 386 ARG A C 1
ATOM 2960 O O . ARG A 1 386 ? -0.224 28.396 -2.892 1.00 93.06 386 ARG A O 1
ATOM 2967 N N . TYR A 1 387 ? -0.085 28.444 -5.128 1.00 94.12 387 TYR A N 1
ATOM 2968 C CA . TYR A 1 387 ? 1.365 28.231 -5.144 1.00 94.12 387 TYR A CA 1
ATOM 2969 C C . TYR A 1 387 ? 2.138 29.485 -4.716 1.00 94.12 387 TYR A C 1
ATOM 2971 O O . TYR A 1 387 ? 3.154 29.336 -4.041 1.00 94.12 387 TYR A O 1
ATOM 2979 N N . ASP A 1 388 ? 1.679 30.688 -5.075 1.00 93.69 388 ASP A N 1
ATOM 2980 C CA . ASP A 1 388 ? 2.293 31.948 -4.627 1.00 93.69 388 ASP A CA 1
ATOM 2981 C C . ASP A 1 388 ? 2.139 32.145 -3.107 1.00 93.69 388 ASP A C 1
ATOM 2983 O O . ASP A 1 388 ? 3.134 32.401 -2.425 1.00 93.69 388 ASP A O 1
ATOM 2987 N N . ASP A 1 389 ? 0.935 31.929 -2.561 1.00 91.81 389 ASP A N 1
ATOM 2988 C CA . ASP A 1 389 ? 0.655 31.998 -1.118 1.00 91.81 389 ASP A CA 1
ATOM 2989 C C . ASP A 1 389 ? 1.569 31.042 -0.322 1.00 91.81 389 ASP A C 1
ATOM 2991 O O . ASP A 1 389 ? 2.254 31.452 0.618 1.00 91.81 389 ASP A O 1
ATOM 2995 N N . ILE A 1 390 ? 1.628 29.763 -0.724 1.00 91.00 390 ILE A N 1
ATOM 2996 C CA . ILE A 1 390 ? 2.445 28.741 -0.047 1.00 91.00 390 ILE A CA 1
ATOM 2997 C C . ILE A 1 390 ? 3.945 29.036 -0.202 1.00 91.00 390 ILE A C 1
ATOM 2999 O O . ILE A 1 390 ? 4.705 28.854 0.751 1.00 91.00 390 ILE A O 1
ATOM 3003 N N . ALA A 1 391 ? 4.393 29.498 -1.374 1.00 90.94 391 ALA A N 1
ATOM 3004 C CA . ALA A 1 391 ? 5.798 29.836 -1.587 1.00 90.94 391 ALA A CA 1
ATOM 3005 C C . ALA A 1 391 ? 6.247 31.004 -0.698 1.00 90.94 391 ALA A C 1
ATOM 3007 O O . ALA A 1 391 ? 7.329 30.928 -0.115 1.00 90.94 391 ALA A O 1
ATOM 3008 N N . SER A 1 392 ? 5.415 32.040 -0.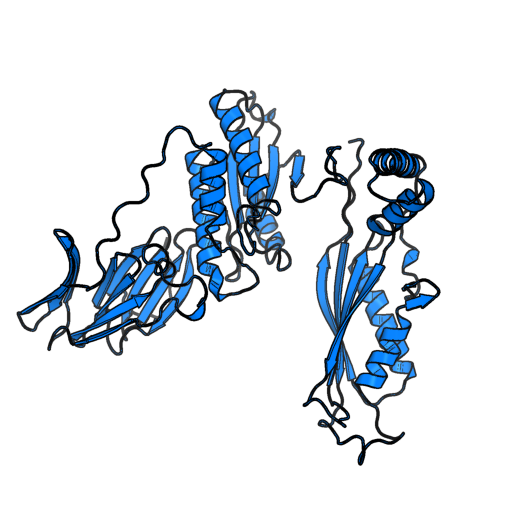537 1.00 89.88 392 SER A N 1
ATOM 3009 C CA . SER A 1 392 ? 5.746 33.167 0.341 1.00 89.88 392 SER A CA 1
ATOM 3010 C C . SER A 1 392 ? 5.833 32.744 1.811 1.00 89.88 392 SER A C 1
ATOM 3012 O O . SER A 1 392 ? 6.782 33.126 2.495 1.00 89.88 392 SER A O 1
ATOM 3014 N N . ILE A 1 393 ? 4.918 31.888 2.284 1.00 87.94 393 ILE A N 1
ATOM 3015 C CA . ILE A 1 393 ? 4.955 31.318 3.644 1.00 87.94 393 ILE A CA 1
ATOM 3016 C C . ILE A 1 393 ? 6.264 30.544 3.879 1.00 87.94 393 ILE A C 1
ATOM 3018 O O . ILE A 1 393 ? 7.026 30.874 4.789 1.00 87.94 393 ILE A O 1
ATOM 3022 N N . LEU A 1 394 ? 6.584 29.569 3.021 1.00 85.19 394 LEU A N 1
ATOM 3023 C CA . LEU A 1 394 ? 7.770 28.716 3.195 1.00 85.19 394 LEU A CA 1
ATOM 3024 C C . LEU A 1 394 ? 9.096 29.490 3.066 1.00 85.19 394 LEU A C 1
ATOM 3026 O O . LEU A 1 394 ? 10.077 29.155 3.737 1.00 85.19 394 LEU A O 1
ATOM 3030 N N . THR A 1 395 ? 9.143 30.542 2.240 1.00 85.38 395 THR A N 1
ATOM 3031 C CA . THR A 1 395 ? 10.299 31.451 2.173 1.00 85.38 395 THR A CA 1
ATOM 3032 C C . THR A 1 395 ? 10.404 32.335 3.423 1.00 85.38 395 THR A C 1
ATOM 3034 O O . THR A 1 395 ? 11.517 32.551 3.904 1.00 85.38 395 THR A O 1
ATOM 3037 N N . GLN A 1 396 ? 9.290 32.807 3.996 1.00 83.44 396 GLN A N 1
ATOM 3038 C CA . GLN A 1 396 ? 9.291 33.600 5.236 1.00 83.44 396 GLN A CA 1
ATOM 3039 C C . GLN A 1 396 ? 9.729 32.780 6.460 1.00 83.44 396 GLN A C 1
ATOM 3041 O O . GLN A 1 396 ? 10.497 33.284 7.279 1.00 83.44 396 GLN A O 1
ATOM 3046 N N . HIS A 1 397 ? 9.318 31.512 6.555 1.00 79.50 397 HIS A N 1
ATOM 3047 C CA . HIS A 1 397 ? 9.711 30.601 7.643 1.00 79.50 397 HIS A CA 1
ATOM 3048 C C . HIS A 1 397 ? 11.141 30.037 7.486 1.00 79.50 397 HIS A C 1
ATOM 3050 O O . HIS A 1 397 ? 11.644 29.330 8.356 1.00 79.50 397 HIS A O 1
ATOM 3056 N N . GLY A 1 398 ? 11.846 30.386 6.401 1.00 65.81 398 GLY A N 1
ATOM 3057 C CA . GLY A 1 398 ? 13.281 30.126 6.249 1.00 65.81 398 GLY A CA 1
ATOM 3058 C C . GLY A 1 398 ? 13.657 28.680 5.911 1.00 65.81 398 GLY A C 1
ATOM 3059 O O . GLY A 1 398 ? 14.820 28.308 6.083 1.00 65.81 398 GLY A O 1
ATOM 3060 N N . ALA A 1 399 ? 12.712 27.877 5.408 1.00 55.06 399 ALA A N 1
ATOM 3061 C CA . ALA A 1 399 ? 12.927 26.464 5.080 1.00 55.06 399 ALA A CA 1
ATOM 3062 C C . ALA A 1 399 ? 14.009 26.238 3.999 1.00 55.06 399 ALA A C 1
ATOM 3064 O O . ALA A 1 399 ? 14.704 25.222 4.010 1.00 55.06 399 ALA A O 1
ATOM 3065 N N . GLU A 1 400 ? 14.197 27.195 3.083 1.00 53.81 400 GLU A N 1
ATOM 3066 C CA . GLU A 1 400 ? 15.217 27.141 2.031 1.00 53.81 400 GLU A CA 1
ATOM 3067 C C . GLU A 1 400 ? 15.949 28.485 1.858 1.00 53.81 400 GLU A C 1
ATOM 3069 O O . GLU A 1 400 ? 15.406 29.556 2.111 1.00 53.81 400 GLU A O 1
ATOM 3074 N N . LYS A 1 401 ? 17.176 28.447 1.312 1.00 60.97 401 LYS A N 1
ATOM 3075 C CA . LYS A 1 401 ? 17.875 29.643 0.778 1.00 60.97 401 LYS A CA 1
ATOM 3076 C C . LYS A 1 401 ? 17.379 30.057 -0.621 1.00 60.97 401 LYS A C 1
ATOM 3078 O O . LYS A 1 401 ? 18.055 30.816 -1.317 1.00 60.97 401 LYS A O 1
ATOM 3083 N N . ALA A 1 402 ? 16.258 29.494 -1.057 1.00 71.12 402 ALA A N 1
ATOM 3084 C CA . ALA A 1 402 ? 15.628 29.747 -2.341 1.00 71.12 402 ALA A CA 1
ATOM 3085 C C . ALA A 1 402 ? 14.763 31.016 -2.280 1.00 71.12 402 ALA A C 1
ATOM 3087 O O . ALA A 1 402 ? 14.252 31.379 -1.223 1.00 71.12 402 ALA A O 1
ATOM 3088 N N . ASN A 1 403 ? 14.583 31.690 -3.417 1.00 85.06 403 ASN A N 1
ATOM 3089 C CA . ASN A 1 403 ? 13.559 32.734 -3.530 1.00 85.06 403 ASN A CA 1
ATOM 3090 C C . ASN A 1 403 ? 12.177 32.128 -3.836 1.00 85.06 403 ASN A C 1
ATOM 3092 O O . ASN A 1 403 ? 12.087 31.003 -4.325 1.00 85.06 403 ASN A O 1
ATOM 3096 N N . GLU A 1 404 ? 11.108 32.894 -3.603 1.00 87.50 404 GLU A N 1
ATOM 3097 C CA . GLU A 1 404 ? 9.713 32.441 -3.748 1.00 87.50 404 GLU A CA 1
ATOM 3098 C C . GLU A 1 404 ? 9.432 31.787 -5.117 1.00 87.50 404 GLU A C 1
ATOM 3100 O O . GLU A 1 404 ? 8.779 30.750 -5.182 1.00 87.50 404 GLU A O 1
ATOM 3105 N N . ASN A 1 405 ? 10.000 32.308 -6.215 1.00 90.00 405 ASN A N 1
ATOM 3106 C CA . ASN A 1 405 ? 9.838 31.713 -7.551 1.00 90.00 405 ASN A CA 1
ATOM 3107 C C . ASN A 1 405 ? 10.480 30.320 -7.666 1.00 90.00 405 ASN A C 1
ATOM 3109 O O . ASN A 1 405 ? 9.934 29.443 -8.334 1.00 90.00 405 ASN A O 1
ATOM 3113 N N . GLN A 1 406 ? 11.631 30.101 -7.025 1.00 90.12 406 GLN A N 1
ATOM 3114 C CA . GLN A 1 406 ? 12.287 28.791 -6.979 1.00 90.12 406 GLN A CA 1
ATOM 3115 C C . GLN A 1 406 ? 11.494 27.804 -6.112 1.00 90.12 406 GLN A C 1
ATOM 3117 O O . GLN A 1 406 ? 11.347 26.645 -6.504 1.00 90.12 406 GLN A O 1
ATOM 3122 N N . VAL A 1 407 ? 10.926 28.266 -4.991 1.00 90.56 407 VAL A N 1
ATOM 3123 C CA . VAL A 1 407 ? 10.029 27.457 -4.150 1.00 90.56 407 VAL A CA 1
ATOM 3124 C C . VAL A 1 407 ? 8.770 27.080 -4.938 1.00 90.56 407 VAL A C 1
ATOM 3126 O O . VAL A 1 407 ? 8.499 25.893 -5.096 1.00 90.56 407 VAL A O 1
ATOM 3129 N N . LYS A 1 408 ? 8.064 28.044 -5.547 1.00 93.44 408 LYS A N 1
ATOM 3130 C CA . LYS A 1 408 ? 6.897 27.810 -6.420 1.00 93.44 408 LYS A CA 1
ATOM 3131 C C . LYS A 1 408 ? 7.195 26.787 -7.524 1.00 93.44 408 LYS A C 1
ATOM 3133 O O . LYS A 1 408 ? 6.456 25.815 -7.665 1.00 93.44 408 LYS A O 1
ATOM 3138 N N . GLN A 1 409 ? 8.316 26.927 -8.238 1.00 92.38 409 GLN A N 1
ATOM 3139 C CA . GLN A 1 409 ? 8.748 25.950 -9.249 1.00 92.38 409 GLN A CA 1
ATOM 3140 C C . GLN A 1 409 ? 9.019 24.554 -8.658 1.00 92.38 409 GLN A C 1
ATOM 3142 O O . GLN A 1 409 ? 8.622 23.554 -9.258 1.00 92.38 409 GLN A O 1
ATOM 3147 N N . SER A 1 410 ? 9.645 24.468 -7.479 1.00 92.00 410 SER A N 1
ATOM 3148 C CA . SER A 1 410 ? 9.885 23.208 -6.757 1.00 92.00 410 SER A CA 1
ATOM 3149 C C . SER A 1 410 ? 8.575 22.518 -6.350 1.00 92.00 410 SER A C 1
ATOM 3151 O O . SER A 1 410 ? 8.412 21.317 -6.573 1.00 92.00 410 SER A O 1
ATOM 3153 N N . LEU A 1 411 ? 7.602 23.269 -5.822 1.00 93.00 411 LEU A N 1
ATOM 3154 C CA . LEU A 1 411 ? 6.280 22.751 -5.454 1.00 93.00 411 LEU A CA 1
ATOM 3155 C C . LEU A 1 411 ? 5.502 22.265 -6.685 1.00 93.00 411 LEU A C 1
ATOM 3157 O O . LEU A 1 411 ? 5.015 21.134 -6.690 1.00 93.00 411 LEU A O 1
ATOM 3161 N N . MET A 1 412 ? 5.458 23.058 -7.762 1.00 94.50 412 MET A N 1
ATOM 3162 C CA . MET A 1 412 ? 4.814 22.664 -9.021 1.00 94.50 412 MET A CA 1
ATOM 3163 C C . MET A 1 412 ? 5.427 21.367 -9.579 1.00 94.50 412 MET A C 1
ATOM 3165 O O . MET A 1 412 ? 4.700 20.406 -9.837 1.00 94.50 412 MET A O 1
ATOM 3169 N N . ALA A 1 413 ? 6.763 21.286 -9.652 1.00 93.31 413 ALA A N 1
ATOM 3170 C CA . ALA A 1 413 ? 7.497 20.094 -10.091 1.00 93.31 413 ALA A CA 1
ATOM 3171 C C . ALA A 1 413 ? 7.290 18.858 -9.187 1.00 93.31 413 ALA A C 1
ATOM 3173 O O . ALA A 1 413 ? 7.467 17.716 -9.623 1.00 93.31 413 ALA A O 1
ATOM 3174 N N . ARG A 1 414 ? 6.915 19.063 -7.918 1.00 91.56 414 ARG A N 1
ATOM 3175 C CA . ARG A 1 414 ? 6.614 17.994 -6.955 1.00 91.56 414 ARG A CA 1
ATOM 3176 C C . ARG A 1 414 ? 5.154 17.549 -6.967 1.00 91.56 414 ARG A C 1
ATOM 3178 O O . ARG A 1 414 ? 4.913 16.407 -6.578 1.00 91.56 414 ARG A O 1
ATOM 3185 N N . TRP A 1 415 ? 4.204 18.398 -7.358 1.00 93.88 415 TRP A N 1
ATOM 3186 C CA . TRP A 1 415 ? 2.767 18.122 -7.206 1.00 93.88 415 TRP A CA 1
ATOM 3187 C C . TRP A 1 415 ? 2.010 18.014 -8.532 1.00 93.88 415 TRP A C 1
ATOM 3189 O O . TRP A 1 415 ? 1.285 17.036 -8.710 1.00 93.88 415 TRP A O 1
ATOM 3199 N N . ARG A 1 416 ? 2.190 18.966 -9.460 1.00 94.94 416 ARG A N 1
ATOM 3200 C CA . ARG A 1 416 ? 1.445 19.017 -10.734 1.00 94.94 416 ARG A CA 1
ATOM 3201 C C . ARG A 1 416 ? 2.220 18.542 -11.962 1.00 94.94 416 ARG A C 1
ATOM 3203 O O . ARG A 1 416 ? 1.599 18.309 -12.993 1.00 94.94 416 ARG A O 1
ATOM 3210 N N . GLU A 1 417 ? 3.539 18.371 -11.863 1.00 95.00 417 GLU A N 1
ATOM 3211 C CA . GLU A 1 417 ? 4.329 17.750 -12.933 1.00 95.00 417 GLU A CA 1
ATOM 3212 C C . GLU A 1 417 ? 4.507 16.232 -12.714 1.00 95.00 417 GLU A C 1
ATOM 3214 O O . GLU A 1 417 ? 4.806 15.781 -11.592 1.00 95.00 417 GLU A O 1
ATOM 3219 N N . PRO A 1 418 ? 4.373 15.417 -13.777 1.00 95.88 418 PRO A N 1
ATOM 3220 C CA . PRO A 1 418 ? 4.692 13.999 -13.730 1.00 95.88 418 PRO A CA 1
ATOM 3221 C C . PRO A 1 418 ? 6.208 13.764 -13.780 1.00 95.88 418 PRO A C 1
ATOM 3223 O O . PRO A 1 418 ? 6.968 14.534 -14.367 1.00 95.88 418 PRO A O 1
ATOM 3226 N N . ASN A 1 419 ? 6.664 12.652 -13.202 1.00 95.94 419 ASN A N 1
ATOM 3227 C CA . ASN A 1 419 ? 8.079 12.266 -13.213 1.00 95.94 419 ASN A CA 1
ATOM 3228 C C . ASN A 1 419 ? 8.254 10.757 -13.405 1.00 95.94 419 ASN A C 1
ATOM 3230 O O . ASN A 1 419 ? 7.482 9.968 -12.872 1.00 95.94 419 ASN A O 1
ATOM 3234 N N . LEU A 1 420 ? 9.335 10.366 -14.082 1.00 97.25 420 LEU A N 1
ATOM 3235 C CA . LEU A 1 420 ? 9.782 8.984 -14.234 1.00 97.25 420 LEU A CA 1
ATOM 3236 C C . LEU A 1 420 ? 11.100 8.784 -13.475 1.00 97.25 420 LEU A C 1
ATOM 3238 O O . LEU A 1 420 ? 12.050 9.547 -13.651 1.00 97.25 420 LEU A O 1
ATOM 3242 N N . SER A 1 421 ? 11.182 7.737 -12.661 1.00 96.69 421 SER A N 1
ATOM 3243 C CA . SER A 1 421 ? 12.393 7.342 -11.934 1.00 96.69 421 SER A CA 1
ATOM 3244 C C . SER A 1 421 ? 12.816 5.931 -12.328 1.00 96.69 421 SER A C 1
ATOM 3246 O O . SER A 1 421 ? 11.983 5.031 -12.396 1.00 96.69 421 SER A O 1
ATOM 3248 N N . ILE A 1 422 ? 14.116 5.745 -12.560 1.00 96.56 422 ILE A N 1
ATOM 3249 C CA . ILE A 1 422 ? 14.755 4.441 -12.771 1.00 96.56 422 ILE A CA 1
ATOM 3250 C C . ILE A 1 422 ? 15.467 4.098 -11.462 1.00 96.56 422 ILE A C 1
ATOM 3252 O O . ILE A 1 422 ? 16.351 4.839 -11.040 1.00 96.56 422 ILE A O 1
ATOM 3256 N N . HIS A 1 423 ? 15.052 3.021 -10.793 1.00 93.88 423 HIS A N 1
ATOM 3257 C CA . HIS A 1 423 ? 15.460 2.739 -9.408 1.00 93.88 423 HIS A CA 1
ATOM 3258 C C . HIS A 1 423 ? 16.705 1.869 -9.307 1.00 93.88 423 HIS A C 1
ATOM 3260 O O . HIS A 1 423 ? 17.547 2.078 -8.438 1.00 93.88 423 HIS A O 1
ATOM 3266 N N . ARG A 1 424 ? 16.794 0.845 -10.159 1.00 92.75 424 ARG A N 1
ATOM 3267 C CA . ARG A 1 424 ? 17.882 -0.138 -10.159 1.00 92.75 424 ARG A CA 1
ATOM 3268 C C . ARG A 1 424 ? 17.941 -0.894 -11.474 1.00 92.75 424 ARG A C 1
ATOM 3270 O O . ARG A 1 424 ? 16.910 -1.087 -12.116 1.00 92.75 424 ARG A O 1
ATOM 3277 N N . TYR A 1 425 ? 19.126 -1.400 -11.786 1.00 94.56 425 TYR A N 1
ATOM 3278 C CA . TYR A 1 425 ? 19.330 -2.492 -12.732 1.00 94.56 425 TYR A CA 1
ATOM 3279 C C . TYR A 1 425 ? 19.696 -3.766 -11.957 1.00 94.56 425 TYR A C 1
ATOM 3281 O O . TY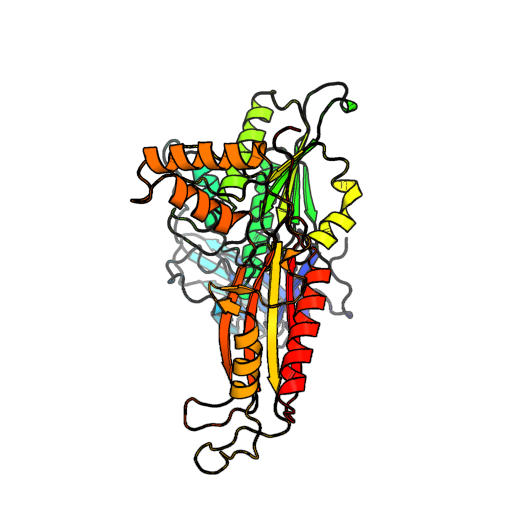R A 1 425 ? 20.230 -3.697 -10.848 1.00 94.56 425 TYR A O 1
ATOM 3289 N N . LYS A 1 426 ? 19.388 -4.924 -12.533 1.00 95.06 426 LYS A N 1
ATOM 3290 C CA . LYS A 1 426 ? 19.779 -6.262 -12.080 1.00 95.06 426 LYS A CA 1
ATOM 3291 C C . LYS A 1 426 ? 20.182 -7.093 -13.294 1.00 95.06 426 LYS A C 1
ATOM 3293 O O . LYS A 1 426 ? 19.657 -6.868 -14.382 1.00 95.06 426 LYS A O 1
ATOM 3298 N N . VAL A 1 427 ? 21.059 -8.069 -13.090 1.00 95.00 427 VAL A N 1
ATOM 3299 C CA . VAL A 1 427 ? 21.481 -9.033 -14.115 1.00 95.00 427 VAL A CA 1
ATOM 3300 C C . VAL A 1 427 ? 21.603 -10.443 -13.534 1.00 95.00 427 VAL A C 1
ATOM 3302 O O . VAL A 1 427 ? 21.629 -10.602 -12.312 1.00 95.00 427 VAL A O 1
ATOM 3305 N N . SER A 1 428 ? 21.651 -11.463 -14.392 1.00 91.25 428 SER A N 1
ATOM 3306 C CA . SER A 1 428 ? 22.032 -12.830 -14.009 1.00 91.25 428 SER A CA 1
ATOM 3307 C C . SER A 1 428 ? 23.547 -13.001 -13.849 1.00 91.25 428 SER A C 1
ATOM 3309 O O . SER A 1 428 ? 24.340 -12.252 -14.426 1.00 91.25 428 SER A O 1
ATOM 3311 N N . GLY A 1 429 ? 23.924 -14.037 -13.096 1.00 84.94 429 GLY A N 1
ATOM 3312 C CA . GLY A 1 429 ? 25.306 -14.480 -12.930 1.00 84.94 429 GLY A CA 1
ATOM 3313 C C . GLY A 1 429 ? 26.084 -13.783 -11.803 1.00 84.94 429 GLY A C 1
ATOM 3314 O O . GLY A 1 429 ? 25.553 -12.904 -11.122 1.00 84.94 429 GLY A O 1
ATOM 3315 N N . PRO A 1 430 ? 27.331 -14.219 -11.546 1.00 80.75 430 PRO A N 1
ATOM 3316 C CA . PRO A 1 430 ? 28.225 -13.587 -10.578 1.00 80.75 430 PRO A CA 1
ATOM 3317 C C . PRO A 1 430 ? 28.812 -12.270 -11.110 1.00 80.75 430 PRO A C 1
ATOM 3319 O O . PRO A 1 430 ? 28.917 -12.062 -12.318 1.00 80.75 430 PRO A O 1
ATOM 3322 N N . GLU A 1 431 ? 29.277 -11.409 -10.203 1.00 78.88 431 GLU A N 1
ATOM 3323 C CA . GLU A 1 431 ? 30.042 -10.209 -10.562 1.00 78.88 431 GLU A CA 1
ATOM 3324 C C . GLU A 1 431 ? 31.351 -10.589 -11.282 1.00 78.88 431 GLU A C 1
ATOM 3326 O O . GLU A 1 431 ? 32.155 -11.367 -10.762 1.00 78.88 431 GLU A O 1
ATOM 3331 N N . GLY A 1 432 ? 31.582 -10.046 -12.482 1.00 78.69 432 GLY A N 1
ATOM 3332 C CA . GLY A 1 432 ? 32.783 -10.325 -13.272 1.00 78.69 432 GLY A CA 1
ATOM 3333 C C . GLY A 1 432 ? 32.635 -10.014 -14.765 1.00 78.69 432 GLY A C 1
ATOM 3334 O O . GLY A 1 432 ? 31.715 -9.317 -15.186 1.00 78.69 432 GLY A O 1
ATOM 3335 N N . SER A 1 433 ? 33.557 -10.547 -15.572 1.00 84.62 433 SER A N 1
ATOM 3336 C CA . SER A 1 433 ? 33.593 -10.397 -17.037 1.00 84.62 433 SER A CA 1
ATOM 3337 C C . SER A 1 433 ? 32.565 -11.301 -17.732 1.00 84.62 433 SER A C 1
ATOM 3339 O O . SER A 1 433 ? 32.916 -12.291 -18.378 1.00 84.62 433 SER A O 1
ATOM 3341 N N . LEU A 1 434 ? 31.284 -10.975 -17.563 1.00 91.06 434 LEU A N 1
ATOM 3342 C CA . LEU A 1 434 ? 30.149 -11.808 -17.956 1.00 91.06 434 LEU A CA 1
ATOM 3343 C C . LEU A 1 434 ? 29.183 -11.053 -18.882 1.00 91.06 434 LEU A C 1
ATOM 3345 O O . LEU A 1 434 ? 28.890 -9.883 -18.656 1.00 91.06 434 LEU A O 1
ATOM 3349 N N . ILE A 1 435 ? 28.648 -11.745 -19.888 1.00 91.62 435 ILE A N 1
ATOM 3350 C CA . ILE A 1 435 ? 27.486 -11.311 -20.671 1.00 91.62 435 ILE A CA 1
ATOM 3351 C C . ILE A 1 435 ? 26.275 -12.061 -20.127 1.00 91.62 435 ILE A C 1
ATOM 3353 O O . ILE A 1 435 ? 25.973 -13.180 -20.556 1.00 91.62 435 ILE A O 1
ATOM 3357 N N . SER A 1 436 ? 25.599 -11.439 -19.167 1.00 94.56 436 SER A N 1
ATOM 3358 C CA . SER A 1 436 ? 24.409 -11.975 -18.511 1.00 94.56 436 SER A CA 1
ATOM 3359 C C . SER A 1 436 ? 23.281 -12.290 -19.501 1.00 94.56 436 SER A C 1
ATOM 3361 O O . SER A 1 436 ? 22.958 -11.494 -20.381 1.00 94.56 436 SER A O 1
ATOM 3363 N N . SER A 1 437 ? 22.669 -13.459 -19.330 1.00 95.44 437 SER A N 1
ATOM 3364 C CA . SER A 1 437 ? 21.493 -13.939 -20.065 1.00 95.44 437 SER A CA 1
ATOM 3365 C C . SER A 1 437 ? 20.196 -13.223 -19.694 1.00 95.44 437 SER A C 1
ATOM 3367 O O . SER A 1 437 ? 19.283 -13.174 -20.510 1.00 95.44 437 SER A O 1
ATOM 3369 N N . HIS A 1 438 ? 20.112 -12.629 -18.506 1.00 97.19 438 HIS A N 1
ATOM 3370 C CA . HIS A 1 438 ? 18.987 -11.808 -18.076 1.00 97.19 438 HIS A CA 1
ATOM 3371 C C . HIS A 1 438 ? 19.476 -10.431 -17.630 1.00 97.19 438 HIS A C 1
ATOM 3373 O O . HIS A 1 438 ? 20.466 -10.321 -16.902 1.00 97.19 438 HIS A O 1
ATOM 3379 N N . ALA A 1 439 ? 18.725 -9.394 -17.993 1.00 97.69 439 ALA A N 1
ATOM 3380 C CA . ALA A 1 439 ? 18.816 -8.071 -17.392 1.00 97.69 439 ALA A CA 1
ATOM 3381 C C . ALA A 1 439 ? 17.414 -7.532 -17.074 1.00 97.69 439 ALA A C 1
ATOM 3383 O O . ALA A 1 439 ? 16.484 -7.702 -17.860 1.00 97.69 439 ALA A O 1
ATOM 3384 N N . SER A 1 440 ? 17.251 -6.834 -15.949 1.00 98.12 440 SER A N 1
ATOM 3385 C CA . SER A 1 440 ? 15.996 -6.151 -15.610 1.00 98.12 440 SER A CA 1
ATOM 3386 C C . SER A 1 440 ? 16.199 -4.800 -14.933 1.00 98.12 440 SER A C 1
ATOM 3388 O O . SER A 1 440 ? 17.144 -4.592 -14.172 1.00 98.12 440 SER A O 1
ATOM 3390 N N . SER A 1 441 ? 15.293 -3.860 -15.203 1.00 98.12 441 SER A N 1
ATOM 3391 C CA . SER A 1 441 ? 15.258 -2.527 -14.600 1.00 98.12 441 SER A CA 1
ATOM 3392 C C . SER A 1 441 ? 13.895 -2.271 -13.972 1.00 98.12 441 SER A C 1
ATOM 3394 O O . SER A 1 441 ? 12.869 -2.607 -14.557 1.00 98.12 441 SER A O 1
ATOM 3396 N N . HIS A 1 442 ? 13.884 -1.706 -12.765 1.00 97.31 442 HIS A N 1
ATOM 3397 C CA . HIS A 1 442 ? 12.644 -1.321 -12.086 1.00 97.31 442 HIS A CA 1
ATOM 3398 C C . HIS A 1 442 ? 12.457 0.186 -12.240 1.00 97.31 442 HIS A C 1
ATOM 3400 O O . HIS A 1 442 ? 13.332 0.961 -11.838 1.00 97.31 442 HIS A O 1
ATOM 3406 N N . ILE A 1 443 ? 11.314 0.596 -12.779 1.00 97.31 443 ILE A N 1
ATOM 3407 C CA . ILE A 1 443 ? 10.955 1.996 -13.004 1.00 97.31 443 ILE A CA 1
ATOM 3408 C C . ILE A 1 443 ? 9.667 2.352 -12.257 1.00 97.31 443 ILE A C 1
ATOM 3410 O O . ILE A 1 443 ? 8.855 1.489 -11.923 1.00 97.31 443 ILE A O 1
ATOM 3414 N N . SER A 1 444 ? 9.471 3.640 -11.986 1.00 96.88 444 SER A N 1
ATOM 3415 C CA . SER A 1 444 ? 8.170 4.166 -11.569 1.00 96.88 444 SER A CA 1
ATOM 3416 C C . SER A 1 444 ? 7.861 5.479 -12.260 1.00 96.88 444 SER A C 1
ATOM 3418 O O . SER A 1 444 ? 8.732 6.349 -12.334 1.00 96.88 444 SER A O 1
ATOM 3420 N N . LEU A 1 445 ? 6.610 5.668 -12.649 1.00 97.25 445 LEU A N 1
ATOM 3421 C CA . LEU A 1 445 ? 6.067 6.943 -13.077 1.00 97.25 445 LEU A CA 1
ATOM 3422 C C . LEU A 1 445 ? 5.167 7.482 -11.958 1.00 97.25 445 LEU A C 1
ATOM 3424 O O . LEU A 1 445 ? 4.412 6.727 -11.349 1.00 97.25 445 LEU A O 1
ATOM 3428 N N . ARG A 1 446 ? 5.265 8.779 -11.668 1.00 97.19 446 ARG A N 1
ATOM 3429 C CA . ARG A 1 446 ? 4.297 9.524 -10.856 1.00 97.19 446 ARG A CA 1
ATOM 3430 C C . ARG A 1 446 ? 3.409 10.309 -11.803 1.00 97.19 446 ARG A C 1
ATOM 3432 O O . ARG A 1 446 ? 3.936 11.089 -12.597 1.00 97.19 446 ARG A O 1
ATOM 3439 N N . LEU A 1 447 ? 2.109 10.056 -11.720 1.00 96.94 447 LEU A N 1
ATOM 3440 C CA . LEU A 1 447 ? 1.093 10.559 -12.641 1.00 96.94 447 LEU A CA 1
ATOM 3441 C C . LEU A 1 447 ? 0.322 11.717 -12.011 1.00 96.94 447 LEU A C 1
ATOM 3443 O O . LEU A 1 447 ? 0.239 11.823 -10.784 1.00 96.94 447 LEU A O 1
ATOM 3447 N N . VAL A 1 448 ? -0.234 12.587 -12.846 1.00 96.88 448 VAL A N 1
ATOM 3448 C CA . VAL A 1 448 ? -0.959 13.795 -12.424 1.00 96.88 448 VAL A CA 1
ATOM 3449 C C . VAL A 1 448 ? -2.359 13.833 -13.050 1.00 96.88 448 VAL A C 1
ATOM 3451 O O . VAL A 1 448 ? -2.570 13.171 -14.065 1.00 96.88 448 VAL A O 1
ATOM 3454 N N . PRO A 1 449 ? -3.333 14.561 -12.469 1.00 95.25 449 PRO A N 1
ATOM 3455 C CA . PRO A 1 449 ? -4.707 14.596 -12.974 1.00 95.25 449 PRO A CA 1
ATOM 3456 C C . PRO A 1 449 ? -4.789 14.878 -14.483 1.00 95.25 449 PRO A C 1
ATOM 3458 O O . PRO A 1 449 ? -4.141 15.800 -14.988 1.00 95.25 449 PRO A O 1
ATOM 3461 N N . GLY A 1 450 ? -5.577 14.060 -15.189 1.00 93.56 450 GLY A N 1
ATOM 3462 C CA . GLY A 1 450 ? -5.621 14.008 -16.656 1.00 93.56 450 GLY A CA 1
ATOM 3463 C C . GLY A 1 450 ? -4.698 12.957 -17.299 1.00 93.56 450 GLY A C 1
ATOM 3464 O O . GLY A 1 450 ? -4.688 12.823 -18.520 1.00 93.56 450 GLY A O 1
ATOM 3465 N N . GLN A 1 451 ? -3.938 12.192 -16.505 1.00 95.38 451 GLN A N 1
ATOM 3466 C CA . GLN A 1 451 ? -3.183 11.017 -16.954 1.00 95.38 451 GLN A CA 1
ATOM 3467 C C . GLN A 1 451 ? -3.766 9.718 -16.373 1.00 95.38 451 GLN A C 1
ATOM 3469 O O . GLN A 1 451 ? -3.325 9.263 -15.318 1.00 95.38 451 GLN A O 1
ATOM 3474 N N . GLU A 1 452 ? -4.707 9.102 -17.091 1.00 94.12 452 GLU A N 1
ATOM 3475 C CA . GLU A 1 452 ? -5.261 7.784 -16.743 1.00 94.12 452 GLU A CA 1
ATOM 3476 C C . GLU A 1 452 ? -4.165 6.697 -16.770 1.00 94.12 452 GLU A C 1
ATOM 3478 O O . GLU A 1 452 ? -3.432 6.563 -17.764 1.00 94.12 452 GLU A O 1
ATOM 3483 N N . VAL A 1 453 ? -4.073 5.877 -15.719 1.00 94.62 453 VAL A N 1
ATOM 3484 C CA . VAL A 1 453 ? -3.045 4.830 -15.556 1.00 94.62 453 VAL A CA 1
ATOM 3485 C C . VAL A 1 453 ? -2.991 3.873 -16.743 1.00 94.62 453 VAL A C 1
ATOM 3487 O O . VAL A 1 453 ? -1.899 3.564 -17.223 1.00 94.62 453 VAL A O 1
ATOM 3490 N N . GLU A 1 454 ? -4.136 3.402 -17.240 1.00 94.94 454 GLU A N 1
ATOM 3491 C CA . GLU A 1 454 ? -4.182 2.452 -18.363 1.00 94.94 454 GLU A CA 1
ATOM 3492 C C . GLU A 1 454 ? -3.660 3.079 -19.666 1.00 94.94 454 GLU A C 1
ATOM 3494 O O . GLU A 1 454 ? -2.902 2.449 -20.406 1.00 94.94 454 GLU A O 1
ATOM 3499 N N . GLY A 1 455 ? -3.985 4.353 -19.917 1.00 95.75 455 GLY A N 1
ATOM 3500 C CA . GLY A 1 455 ? -3.500 5.098 -21.083 1.00 95.75 455 GLY A CA 1
ATOM 3501 C C . GLY A 1 455 ? -1.985 5.318 -21.052 1.00 95.75 455 GLY A C 1
ATOM 3502 O O . GLY A 1 455 ? -1.298 5.150 -22.068 1.00 95.75 455 GLY A O 1
ATOM 3503 N N . VAL A 1 456 ? -1.438 5.617 -19.869 1.00 96.88 456 VAL A N 1
ATOM 3504 C CA . VAL A 1 456 ? 0.014 5.718 -19.661 1.00 96.88 456 VAL A CA 1
ATOM 3505 C C . VAL A 1 456 ? 0.689 4.348 -19.764 1.00 96.88 456 VAL A C 1
ATOM 3507 O O . VAL A 1 456 ? 1.755 4.244 -20.371 1.00 96.88 456 VAL A O 1
ATOM 3510 N N . THR A 1 457 ? 0.067 3.290 -19.241 1.00 97.06 457 THR A N 1
ATOM 3511 C CA . THR A 1 457 ? 0.579 1.909 -19.296 1.00 97.06 457 THR A CA 1
ATOM 3512 C C . THR A 1 457 ? 0.689 1.412 -20.739 1.00 97.06 457 THR A C 1
ATOM 3514 O O . THR A 1 457 ? 1.735 0.888 -21.134 1.00 97.06 457 THR A O 1
ATOM 3517 N N . GLY A 1 458 ? -0.343 1.647 -21.558 1.00 97.50 458 GLY A N 1
ATOM 3518 C CA . GLY A 1 458 ? -0.324 1.345 -22.991 1.00 97.50 458 GLY A CA 1
ATOM 3519 C C . GLY A 1 458 ? 0.761 2.123 -23.741 1.00 97.50 458 GLY A C 1
ATOM 3520 O O . GLY A 1 458 ? 1.558 1.528 -24.466 1.00 97.50 458 GLY A O 1
ATOM 3521 N N . SER A 1 459 ? 0.854 3.436 -23.508 1.00 97.69 459 SER A N 1
ATOM 3522 C CA . SER A 1 459 ? 1.862 4.301 -24.143 1.00 97.69 459 SER A CA 1
ATOM 3523 C C . SER A 1 459 ? 3.304 3.934 -23.754 1.00 97.69 459 SER A C 1
ATOM 3525 O O . SER A 1 459 ? 4.190 3.929 -24.610 1.00 97.69 459 SER A O 1
ATOM 3527 N N . LEU A 1 460 ? 3.547 3.578 -22.487 1.00 98.06 460 LEU A N 1
ATOM 3528 C CA . LEU A 1 460 ? 4.838 3.090 -21.986 1.00 98.06 460 LEU A CA 1
ATOM 3529 C C . LEU A 1 460 ? 5.235 1.761 -22.643 1.00 98.06 460 LEU A C 1
ATOM 3531 O O . LEU A 1 460 ? 6.374 1.611 -23.087 1.00 98.06 460 LEU A O 1
ATOM 3535 N N . THR A 1 461 ? 4.291 0.820 -22.716 1.00 98.12 461 THR A N 1
ATOM 3536 C CA . THR A 1 461 ? 4.486 -0.507 -23.318 1.00 98.12 461 THR A CA 1
ATOM 3537 C C . THR A 1 461 ? 4.849 -0.370 -24.792 1.00 98.12 461 THR A C 1
ATOM 3539 O O . THR A 1 461 ? 5.936 -0.780 -25.199 1.00 98.12 461 THR A O 1
ATOM 3542 N N . TRP A 1 462 ? 4.011 0.334 -25.559 1.00 98.31 462 TRP A N 1
ATOM 3543 C CA . TRP A 1 462 ? 4.238 0.606 -26.978 1.00 98.31 462 TRP A CA 1
ATOM 3544 C C . TRP A 1 462 ? 5.577 1.310 -27.238 1.00 98.31 462 TRP A C 1
ATOM 3546 O O . TRP A 1 462 ? 6.276 0.981 -28.196 1.00 98.31 462 TRP A O 1
ATOM 3556 N N . PHE A 1 463 ? 5.968 2.268 -26.389 1.00 98.44 463 PHE A N 1
ATOM 3557 C CA . PHE A 1 463 ? 7.238 2.979 -26.542 1.00 98.44 463 PHE A CA 1
ATOM 3558 C C . PHE A 1 463 ? 8.441 2.046 -26.366 1.00 98.44 463 PHE A C 1
ATOM 3560 O O . PHE A 1 463 ? 9.357 2.068 -27.189 1.00 98.44 463 PHE A O 1
ATOM 3567 N N . LEU A 1 464 ? 8.432 1.211 -25.322 1.00 98.31 464 LEU A N 1
ATOM 3568 C CA . LEU A 1 464 ? 9.509 0.263 -25.037 1.00 98.31 464 LEU A CA 1
ATOM 3569 C C . LEU A 1 464 ? 9.597 -0.842 -26.097 1.00 98.31 464 LEU A C 1
ATOM 3571 O O . LEU A 1 464 ? 10.694 -1.136 -26.567 1.00 98.31 464 LEU A O 1
ATOM 3575 N N . GLU A 1 465 ? 8.463 -1.398 -26.531 1.00 98.31 465 GLU A N 1
ATOM 3576 C CA . GLU A 1 465 ? 8.398 -2.359 -27.641 1.00 98.31 465 GLU A CA 1
ATOM 3577 C C . GLU A 1 465 ? 8.930 -1.753 -28.947 1.00 98.31 465 GLU A C 1
ATOM 3579 O O . GLU A 1 465 ? 9.743 -2.369 -29.642 1.00 98.31 465 GLU A O 1
ATOM 3584 N N . ARG A 1 466 ? 8.530 -0.512 -29.262 1.00 98.06 466 ARG A N 1
ATOM 3585 C CA . ARG A 1 466 ? 8.993 0.209 -30.451 1.00 98.06 466 ARG A CA 1
ATOM 3586 C C . ARG A 1 466 ? 10.502 0.442 -30.404 1.00 98.06 466 ARG A C 1
ATOM 3588 O O . ARG A 1 466 ? 11.181 0.076 -31.360 1.00 98.06 466 ARG A O 1
ATOM 3595 N N . GLU A 1 467 ? 11.043 1.017 -29.332 1.00 98.25 467 GLU A N 1
ATOM 3596 C CA . GLU A 1 467 ? 12.489 1.272 -29.231 1.00 98.25 467 GLU A CA 1
ATOM 3597 C C . GLU A 1 467 ? 13.306 -0.036 -29.204 1.00 98.25 467 GLU A C 1
ATOM 3599 O O . GLU A 1 467 ? 14.365 -0.092 -29.824 1.00 98.25 467 GLU A O 1
ATOM 3604 N N . PHE A 1 468 ? 12.796 -1.120 -28.604 1.00 98.31 468 PHE A N 1
ATOM 3605 C CA . PHE A 1 468 ? 13.440 -2.440 -28.660 1.00 98.31 468 PHE A CA 1
ATOM 3606 C C . PHE A 1 468 ? 13.454 -3.020 -30.083 1.00 98.31 468 PHE A C 1
ATOM 3608 O O . PHE A 1 468 ? 14.479 -3.525 -30.540 1.00 98.31 468 PHE A O 1
ATOM 3615 N N . SER A 1 469 ? 12.357 -2.873 -30.837 1.00 97.69 469 SER A N 1
ATOM 3616 C CA . SER A 1 469 ? 12.280 -3.339 -32.231 1.00 97.69 469 SER A CA 1
ATOM 3617 C C . SER A 1 469 ? 13.307 -2.665 -33.156 1.00 97.69 469 SER A C 1
ATOM 3619 O O . SER A 1 469 ? 13.758 -3.273 -34.130 1.00 97.69 469 SER A O 1
ATOM 3621 N N . LEU A 1 470 ? 13.728 -1.434 -32.835 1.00 97.38 470 LEU A N 1
ATOM 3622 C CA . LEU A 1 470 ? 14.758 -0.704 -33.580 1.00 97.38 470 LEU A CA 1
ATOM 3623 C C . LEU A 1 470 ? 16.169 -1.275 -33.370 1.00 97.38 470 LEU A C 1
ATOM 3625 O O . LEU A 1 470 ? 17.005 -1.119 -34.262 1.00 97.38 470 LEU A O 1
ATOM 3629 N N . LEU A 1 471 ? 16.422 -1.969 -32.251 1.00 96.44 471 LEU A N 1
ATOM 3630 C CA . LEU A 1 471 ? 17.704 -2.633 -31.976 1.00 96.44 471 LEU A CA 1
ATOM 3631 C C . LEU A 1 471 ? 17.933 -3.8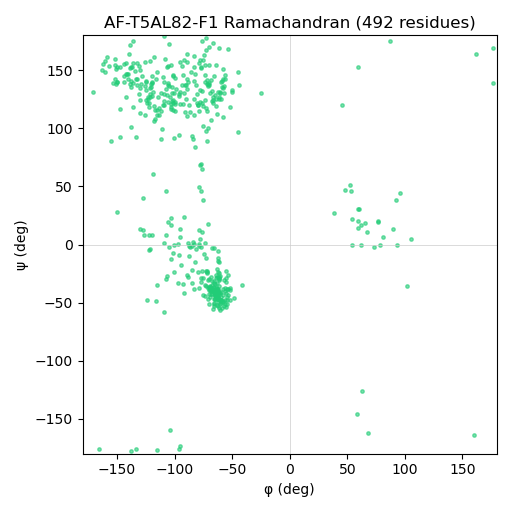54 -32.879 1.00 96.44 471 LEU A C 1
ATOM 3633 O O . LEU A 1 471 ? 19.073 -4.163 -33.209 1.00 96.44 471 LEU A O 1
ATOM 3637 N N . LYS A 1 472 ? 16.851 -4.529 -33.305 1.00 94.12 472 LYS A N 1
ATOM 3638 C CA . LYS A 1 472 ? 16.856 -5.803 -34.065 1.00 94.12 472 LYS A CA 1
ATOM 3639 C C . LYS A 1 472 ? 17.490 -6.996 -33.324 1.00 94.12 472 LYS A C 1
ATOM 3641 O O . LYS A 1 472 ? 17.789 -8.017 -33.948 1.00 94.12 472 LYS A O 1
ATOM 3646 N N . SER A 1 473 ? 17.643 -6.862 -32.008 1.00 95.38 473 SER A N 1
ATOM 3647 C CA . SER A 1 473 ? 18.137 -7.892 -31.092 1.00 95.38 473 SER A CA 1
ATOM 3648 C C . SER A 1 473 ? 17.316 -9.186 -31.173 1.00 95.38 473 SER A C 1
ATOM 3650 O O . SER A 1 473 ? 16.103 -9.157 -31.389 1.00 95.38 473 SER A O 1
ATOM 3652 N N . GLN A 1 474 ? 17.983 -10.328 -30.994 1.00 94.31 474 GLN A N 1
ATOM 3653 C CA . GLN A 1 474 ? 17.370 -11.654 -30.854 1.00 94.31 474 GLN A CA 1
ATOM 3654 C C . GLN A 1 474 ? 16.928 -11.969 -29.411 1.00 94.31 474 GLN A C 1
ATOM 3656 O O . GLN A 1 474 ? 16.384 -13.046 -29.152 1.00 94.31 474 GLN A O 1
ATOM 3661 N N . ASN A 1 475 ? 17.163 -11.058 -28.462 1.00 97.31 475 ASN A N 1
ATOM 3662 C CA . ASN A 1 475 ? 16.679 -11.186 -27.090 1.00 97.31 475 ASN A CA 1
ATOM 3663 C C . ASN A 1 475 ? 15.160 -10.912 -27.010 1.00 97.31 475 ASN A C 1
ATOM 3665 O O . ASN A 1 475 ? 14.555 -10.327 -27.909 1.00 97.31 475 ASN A O 1
ATOM 3669 N N . ARG A 1 476 ? 14.518 -11.321 -25.912 1.00 98.00 476 ARG A N 1
ATOM 3670 C CA . ARG A 1 476 ? 13.090 -11.098 -25.646 1.00 98.00 476 ARG A CA 1
ATOM 3671 C C . ARG A 1 476 ? 12.899 -9.974 -24.630 1.00 98.00 476 ARG A C 1
ATOM 3673 O O . ARG A 1 476 ? 13.276 -10.129 -23.471 1.00 98.00 476 ARG A O 1
ATOM 3680 N N . LEU A 1 477 ? 12.229 -8.897 -25.035 1.00 98.50 477 LEU A N 1
ATOM 3681 C CA . LEU A 1 477 ? 11.656 -7.910 -24.117 1.00 98.50 477 LEU A CA 1
ATOM 3682 C C . LEU A 1 477 ? 10.439 -8.499 -23.383 1.00 98.50 477 LEU A C 1
ATOM 3684 O O . LEU A 1 477 ? 9.598 -9.151 -23.996 1.00 98.50 477 LEU A O 1
ATOM 3688 N N . THR A 1 478 ? 10.321 -8.233 -22.083 1.00 98.25 478 THR A N 1
ATOM 3689 C CA . THR A 1 478 ? 9.115 -8.494 -21.279 1.00 98.25 478 THR A CA 1
ATOM 3690 C C . THR A 1 478 ? 8.871 -7.297 -20.358 1.00 98.25 478 THR A C 1
ATOM 3692 O O . THR A 1 478 ? 9.814 -6.796 -19.748 1.00 98.25 478 THR A O 1
ATOM 3695 N N . ILE A 1 479 ? 7.629 -6.825 -20.240 1.00 98.19 479 ILE A N 1
ATOM 3696 C CA . ILE A 1 479 ? 7.265 -5.674 -19.399 1.00 98.19 479 ILE A CA 1
ATOM 3697 C C . ILE A 1 479 ? 6.208 -6.137 -18.399 1.00 98.19 479 ILE A C 1
ATOM 3699 O O . ILE A 1 479 ? 5.126 -6.562 -18.794 1.00 98.19 479 ILE A O 1
ATOM 3703 N N . ASN A 1 480 ? 6.528 -6.063 -17.108 1.00 97.00 480 ASN A N 1
ATOM 3704 C CA . ASN A 1 480 ? 5.606 -6.391 -16.023 1.00 97.00 480 ASN A CA 1
ATOM 3705 C C . ASN A 1 480 ? 5.136 -5.099 -15.352 1.00 97.00 480 ASN A C 1
ATOM 3707 O O . ASN A 1 480 ? 5.950 -4.203 -15.128 1.00 97.00 480 ASN A O 1
ATOM 3711 N N . ILE A 1 481 ? 3.848 -5.010 -15.018 1.00 95.25 481 ILE A N 1
ATOM 3712 C CA . ILE A 1 481 ? 3.286 -3.909 -14.227 1.00 95.25 481 ILE A CA 1
ATOM 3713 C C . ILE A 1 481 ? 3.139 -4.401 -12.787 1.00 95.25 481 ILE A C 1
ATOM 3715 O O . ILE A 1 481 ? 2.389 -5.339 -12.527 1.00 95.25 481 ILE A O 1
ATOM 3719 N N . ASP A 1 482 ? 3.895 -3.798 -11.870 1.00 89.62 482 ASP A N 1
ATOM 3720 C CA . ASP A 1 482 ? 4.094 -4.313 -10.509 1.00 89.62 482 ASP A CA 1
ATOM 3721 C C . ASP A 1 482 ? 3.087 -3.731 -9.501 1.00 89.62 482 ASP A C 1
ATOM 3723 O O . ASP A 1 482 ? 2.700 -4.398 -8.544 1.00 89.62 482 ASP A O 1
ATOM 3727 N N . ASN A 1 483 ? 2.691 -2.468 -9.698 1.00 88.62 483 ASN A N 1
ATOM 3728 C CA . ASN A 1 483 ? 1.679 -1.750 -8.917 1.00 88.62 483 ASN A CA 1
ATOM 3729 C C . ASN A 1 483 ? 1.163 -0.551 -9.733 1.00 88.62 483 ASN A C 1
ATOM 3731 O O . ASN A 1 483 ? 1.930 0.037 -10.502 1.00 88.62 483 ASN A O 1
ATOM 3735 N N . LYS A 1 484 ? -0.102 -0.160 -9.558 1.00 91.62 484 LYS A N 1
ATOM 3736 C CA . LYS A 1 484 ? -0.713 0.970 -10.264 1.00 91.62 484 LYS A CA 1
ATOM 3737 C C . LYS A 1 484 ? -1.811 1.639 -9.421 1.00 91.62 484 LYS A C 1
ATOM 3739 O O . LYS A 1 484 ? -2.583 0.937 -8.779 1.00 91.62 484 LYS A O 1
ATOM 3744 N N . ALA A 1 485 ? -1.891 2.969 -9.437 1.00 90.88 485 ALA A N 1
ATOM 3745 C CA . ALA A 1 485 ? -2.954 3.746 -8.790 1.00 90.88 485 ALA A CA 1
ATOM 3746 C C . ALA A 1 485 ? -3.156 5.100 -9.492 1.00 90.88 485 ALA A C 1
ATOM 3748 O O . ALA A 1 485 ? -2.179 5.759 -9.860 1.00 90.88 485 ALA A O 1
ATOM 3749 N N . GLU A 1 486 ? -4.414 5.510 -9.662 1.00 93.81 486 GLU A N 1
ATOM 3750 C CA . GLU A 1 486 ? -4.795 6.754 -10.346 1.00 93.81 486 GLU A CA 1
ATOM 3751 C C . GLU A 1 486 ? -4.422 8.018 -9.541 1.00 93.81 486 GLU A C 1
ATOM 3753 O O . GLU A 1 486 ? -4.307 7.967 -8.311 1.00 93.81 486 GLU A O 1
ATOM 3758 N N . PRO A 1 487 ? -4.223 9.177 -10.198 1.00 94.25 487 PRO A N 1
ATOM 3759 C CA . PRO A 1 487 ? -4.097 10.458 -9.511 1.00 94.25 487 PRO A CA 1
ATOM 3760 C C . PRO A 1 487 ? -5.436 10.906 -8.907 1.00 94.25 487 PRO A C 1
ATOM 3762 O O . PRO A 1 487 ? -6.482 10.826 -9.548 1.00 94.25 487 PRO A O 1
ATOM 3765 N N . TRP A 1 488 ? -5.398 11.456 -7.693 1.00 92.62 488 TRP A N 1
ATOM 3766 C CA . TRP A 1 488 ? -6.571 12.011 -7.013 1.00 92.62 488 TRP A CA 1
ATOM 3767 C C . TRP A 1 488 ? -6.503 13.539 -6.935 1.00 92.62 488 TRP A C 1
ATOM 3769 O O . TRP A 1 488 ? -5.446 14.111 -6.661 1.00 92.62 488 TRP A O 1
ATOM 3779 N N . LEU A 1 489 ? -7.644 14.200 -7.138 1.00 91.19 489 LEU A N 1
ATOM 3780 C CA . LEU A 1 489 ? -7.811 15.645 -6.991 1.00 91.19 489 LEU A CA 1
ATOM 3781 C C . LEU A 1 489 ? -9.232 15.957 -6.500 1.00 91.19 489 LEU A C 1
ATOM 3783 O O . LEU A 1 489 ? -10.207 15.689 -7.201 1.00 91.19 489 LEU A O 1
ATOM 3787 N N . GLY A 1 490 ? -9.343 16.532 -5.306 1.00 88.62 490 GLY A N 1
ATOM 3788 C CA . GLY A 1 490 ? -10.569 17.137 -4.791 1.00 88.62 490 GLY A CA 1
ATOM 3789 C C . GLY A 1 490 ? -10.679 18.617 -5.167 1.00 88.62 490 GLY A C 1
ATOM 3790 O O . GLY A 1 490 ? -9.692 19.264 -5.522 1.00 88.62 490 GLY A O 1
ATOM 3791 N N . ASP A 1 491 ? -11.882 19.181 -5.053 1.00 87.31 491 ASP A N 1
ATOM 3792 C CA . ASP A 1 491 ? -12.087 20.626 -5.166 1.00 87.31 491 ASP A CA 1
ATOM 3793 C C . ASP A 1 491 ? -11.985 21.273 -3.770 1.00 87.31 491 ASP A C 1
ATOM 3795 O O . ASP A 1 491 ? -12.860 21.036 -2.940 1.00 87.31 491 ASP A O 1
ATOM 3799 N N . PRO A 1 492 ? -10.982 22.121 -3.473 1.00 83.81 492 PRO A N 1
ATOM 3800 C CA . PRO A 1 492 ? -10.838 22.765 -2.161 1.00 83.81 492 PRO A CA 1
ATOM 3801 C C . PRO A 1 492 ? -11.896 23.859 -1.879 1.00 83.81 492 PRO A C 1
ATOM 3803 O O . PRO A 1 492 ? -11.687 24.716 -1.022 1.00 83.81 492 PRO A O 1
ATOM 3806 N N . ARG A 1 493 ? -13.011 23.873 -2.623 1.00 79.69 493 ARG A N 1
ATOM 3807 C CA . ARG A 1 493 ? -14.133 24.823 -2.514 1.00 79.69 493 ARG A CA 1
ATOM 3808 C C . ARG A 1 493 ? -15.489 24.155 -2.222 1.00 79.69 493 ARG A C 1
ATOM 3810 O O . ARG A 1 493 ? -16.476 24.884 -2.129 1.00 79.69 493 ARG A O 1
ATOM 3817 N N . SER A 1 494 ? -15.555 22.818 -2.164 1.00 61.75 494 SER A N 1
ATOM 3818 C CA . SER A 1 494 ? -16.799 22.030 -2.022 1.00 61.75 494 SER A CA 1
ATOM 3819 C C . SER A 1 494 ? -17.206 21.767 -0.573 1.00 61.75 494 SER A C 1
ATOM 3821 O O . SER A 1 494 ? -16.330 21.268 0.167 1.00 61.75 494 SER A O 1
#

Solvent-accessible surface area (backbone atoms only — not comparable to full-atom values): 27608 Å² total; per-residue (Å²): 140,76,77,76,84,73,86,87,67,56,75,59,22,61,30,64,58,90,60,36,39,37,40,18,21,50,65,5,31,32,37,34,31,36,66,71,63,53,42,80,77,48,79,40,82,79,43,92,30,31,18,34,25,42,44,61,52,93,35,27,42,38,38,30,14,46,70,6,36,33,36,37,23,33,35,89,48,44,65,78,70,45,96,60,77,98,69,70,75,84,54,56,64,39,79,78,43,73,48,76,64,44,93,27,36,33,64,43,63,50,75,50,73,60,84,75,40,39,36,43,36,40,34,36,77,64,86,49,74,43,77,46,74,53,88,68,65,67,72,75,71,80,77,79,82,65,90,82,68,55,70,65,59,54,51,48,51,59,57,50,66,38,56,8,31,60,85,40,79,92,21,52,68,34,33,47,49,41,46,53,50,50,44,52,49,43,42,74,63,65,25,54,62,50,57,45,62,44,100,58,97,63,61,51,32,41,36,32,39,38,79,35,72,39,79,60,66,88,75,36,52,30,35,34,40,43,47,34,62,31,34,75,63,60,83,85,67,31,36,20,38,81,50,22,43,37,48,50,50,53,53,49,50,53,53,35,51,29,49,74,70,73,61,36,44,42,26,39,33,38,50,30,37,28,29,60,98,71,65,44,66,48,49,64,61,39,48,64,75,40,39,81,78,69,49,82,67,76,42,80,46,74,63,80,77,80,56,90,56,98,82,56,91,65,83,86,49,62,48,63,8,38,41,31,33,40,44,33,20,36,42,97,49,75,66,40,47,35,92,78,64,62,47,100,88,53,77,45,22,54,58,54,47,50,53,40,60,53,56,49,44,49,78,96,70,40,70,56,50,79,73,72,69,76,49,52,68,78,88,45,76,75,56,50,50,52,39,54,56,50,16,49,52,46,42,72,74,55,80,49,100,55,54,44,69,56,43,30,52,52,50,42,59,69,58,70,43,63,50,77,47,80,77,50,77,49,64,47,79,76,95,69,71,57,42,31,22,33,18,37,35,40,36,35,37,38,31,26,59,58,48,56,55,68,64,51,50,52,43,53,50,53,46,48,54,52,52,47,62,73,68,68,56,83,50,44,80,48,80,44,78,77,47,76,46,66,37,46,75,60,69,95,84,117

pLDDT: mean 84.52, std 15.15, range [26.88, 98.56]

Nearest PDB structures (foldseek):
  3dlj-assembly3_B  TM=7.990E-01  e=3.315E-28  Homo sapiens
  3pfe-assembly1_A-2  TM=8.372E-01  e=1.842E-18  Legionella pneumophila subsp. pneumophila str. Philadelphia 1
  1p22-assembly1_A  TM=8.391E-01  e=1.262E-07  Homo sapiens
  6g6q-assembly4_G  TM=5.340E-01  e=6.551E-09  synthetic construct
  6ttu-assembly1_T  TM=6.716E-01  e=1.245E-06  Homo sapiens

Organism: Ophiocordyceps sinensis (strain Co18 / CGMCC 3.14243) (NCBI:txid911162)

Foldseek 3Di:
DDLDDPPDWDFQEWEDDQQWIWTWTFQQKIWIAGNQQSDTLDIANRDRGTFNYWYDDPQWIWTFGQQQKIWIAGAPCNCVFDVDDPPDLVRHGDGPDMDRQDNGTWNYWDWDDDPQWTWIWTDGPVRDIGIDIDPDTGSDDDPPDDPDDPPLVVLLVVLLVQQLAQPDSSSLVSVQVSLSSLQVVLVVLPWDWGWFDFPDSGRTKIKTKDAADAPPSVPAAEEEEEAESHFGDDDVNRTSCQHPVVVSSVVSVVCSVCVVVNNRHHMYMYTYYRCVVVACPRVVVRCVVCVVVSDDHPYYDYRNDDDPDPPDDDDDQWDWWKWKKKKKKFAPDAKDQCVPPPDPVADFRVVLVCQLVVQQADPPRDGNQPPQCVQQDDQDPVNLVVLLVVLVVCVVVPVDPDHSVVSSVVVCCVARDKHKDWDDKDFDDDPDRIRGRMIMIMMMITHHPRRDFVNVVVSSVVSSVVSSVVVVDPIDIDMGTSHTDHIGGHDPVD

Secondary structure (DSSP, 8-state):
--S---SSPPP-EEEEETTEEEEE-GGGEEEEEESSS--EEEEEE--SS-EEEEEEETTEEEEEETTSEEEEEE-TTGGGSS---TT-GGGTT-EEEEEE--SS-EEEEEEEEETTEEEEEEEESSS-EEEEEESS------PPP-TT--HHHHHHHHHHHS---TTSGGGHHHHHHHHHHHHHHHHHTT-EEEEEPPSSSSPPEEEEEEPP--SSGGG--EEEEEEE------SSS-TBTTTBHHHHHHHHHHHHHHHHTT---SEEEEEEES-GGGT-TTHHHHHHHTHHHH---SEEEE-----SSSSS-----EE-EEEEEEEEEE-SS--EEHHHH-STTS--HHHHHHHHHHHTB-GGG-B-STTTTTTPPPPPHHHHHHHHHHHHHHHHTTS-SS-HHHHHHHHHHHHTS-EEEEEEEEESS-SSSEE-SEEEEEEEEEE-TT--HHHHHHHHHHHHHHHHHHH--SSEEEEEEEEEE--EE--TT-

InterPro domains:
  IPR001680 WD40 repeat [PF00400] (94-133)
  IPR001680 WD40 repeat [PS50082] (17-43)
  IPR001680 WD40 repeat [SM00320] (37-74)
  IPR001680 WD40 repeat [SM00320] (92-133)
  IPR002933 Peptidase M20 [PF01546] (232-366)
  IPR015943 WD40/YVTN repeat-like-containing domain superfamily [G3DSA:2.130.10.10] (2-148)
  IPR019775 WD40 repeat, conserved site [PS00678] (21-35)
  IPR036322 WD40-repeat-containing domain superfamily [SSF50978] (9-140)
  IPR051458 Cytosolic and Metallo Dipeptidase [PTHR43270] (9-493)

Mean predicted aligned error: 13.24 Å

Sequence (494 aa):
MTLGTDDAESVLSLALDGSFLYAGKLDGIVELWDLDTTQRLRVIKAHGADVTSLHMGWGYLWTASANGCASRYSTAHYGANCHASPGDVTQKYQCLGKWRAHEGKILASAVTTYGDHKYFITGANDDDISVWSTKDKACCTKPAADGSEDLLLSTLSDFVSYKTVSSRPEYAEDCRKGATFLGALFKRLGGHVEMLSTEKAHNPVVYARFSGKKEPAEGRKRILFYGHYDGTNGFLYGRGVSDNKGPIVAALYAVSDLMQAQKLDNDVVFLIEGEEEVGSRGFEEAVERHRDLIGHVDYILLANSYWLDDEVPCLTYGLRGVLHATVCVDAPRPDLHSGVDGSYMVDEPLSDLTSIVSRLKGAGNTIQIPGFYDGILPMTPNEEARYDDIASILTQHGAEKANENQVKQSLMARWREPNLSIHRYKVSGPEGSLISSHASSHISLRLVPGQEVEGVTGSLTWFLEREFSLLKSQNRLTINIDNKAEPWLGDPRS